Protein AF-A0A1D2MWL5-F1 (afdb_monomer)

Radius of gyration: 23.33 Å; Cα contacts (8 Å, |Δi|>4): 348; chains: 1; bounding box: 51×56×67 Å

Foldseek 3Di:
DLLLLLLVLLLVLLLDDDDDPVVLQVVLLVVLVVLVVCQAPPCSLVVLSVVLSNDHLVSLQSNQVNNCVVPVDGPLLSLVPGPQDDLSSLLSSLSSDDPLLNLLVLLCVQLDDPAGVLVSLLLSLLADALVSLVSNQVNNCVNPVDGSLCSNLVRDDDPQSVVSNLLSVEHQDADPDLVVVLVVVLVQLVVCVPLHHRDPNCLSHHDLLSLQVSQVSNCVPPVDGLLRSLVPSDDPPPDSNSVNSCLNSVCSNPVLVSLLVQCVVCVVVVVSSSSSVSSSNQSSDSVSSVSSVVVNVVVLVVPPPDPVSCVQAPPPDPRPSVVVSCPLPVDPDPDVVVVVVVVVVCVVDVVCPVCVPVVVVVVVVVVVVSVVVD

Structure (mmCIF, N/CA/C/O backbone):
data_AF-A0A1D2MWL5-F1
#
_entry.id   AF-A0A1D2MWL5-F1
#
loop_
_atom_site.group_PDB
_atom_site.id
_atom_site.type_symbol
_atom_site.label_atom_id
_atom_site.label_alt_id
_atom_site.label_comp_id
_atom_site.label_asym_id
_atom_site.label_entity_id
_atom_site.label_seq_id
_atom_site.pdbx_PDB_ins_code
_atom_site.Cartn_x
_atom_site.Cartn_y
_atom_site.Cartn_z
_atom_site.occupancy
_atom_site.B_iso_or_equiv
_atom_site.auth_seq_id
_atom_site.auth_comp_id
_atom_site.auth_asym_id
_atom_site.auth_atom_id
_atom_site.pdbx_PDB_model_num
ATOM 1 N N . MET A 1 1 ? -0.437 19.797 6.873 1.00 34.78 1 MET A N 1
ATOM 2 C CA . MET A 1 1 ? 0.550 19.814 7.979 1.00 34.78 1 MET A CA 1
ATOM 3 C C . MET A 1 1 ? 0.019 19.185 9.282 1.00 34.78 1 MET A C 1
ATOM 5 O O . MET A 1 1 ? 0.646 18.252 9.754 1.00 34.78 1 MET A O 1
ATOM 9 N N . LEU A 1 2 ? -1.143 19.581 9.835 1.00 34.69 2 LEU A N 1
ATOM 10 C CA . LEU A 1 2 ? -1.767 18.930 11.023 1.00 34.69 2 LEU A CA 1
ATOM 11 C C . LEU A 1 2 ? -2.012 17.413 10.865 1.00 34.69 2 LEU A C 1
ATOM 13 O O . LEU A 1 2 ? -1.743 16.622 11.767 1.00 34.69 2 LEU A O 1
ATOM 17 N N . VAL A 1 3 ? -2.479 17.011 9.684 1.00 43.78 3 VAL A N 1
ATOM 18 C CA . VAL A 1 3 ? -2.720 15.610 9.311 1.00 43.78 3 VAL A CA 1
ATOM 19 C C . VAL A 1 3 ? -1.406 14.814 9.276 1.00 43.78 3 VAL A C 1
ATOM 21 O O . VAL A 1 3 ? -1.315 13.747 9.867 1.00 43.78 3 VAL A O 1
ATOM 24 N N . VAL A 1 4 ? -0.348 15.402 8.713 1.00 41.22 4 VAL A N 1
ATOM 25 C CA . VAL A 1 4 ? 1.019 14.849 8.650 1.00 41.22 4 VAL A CA 1
ATOM 26 C C . VAL A 1 4 ? 1.624 14.627 10.042 1.00 41.22 4 VAL A C 1
ATOM 28 O O . VAL A 1 4 ? 2.241 13.597 10.293 1.00 41.22 4 VAL A O 1
ATOM 31 N N . ILE A 1 5 ? 1.411 15.559 10.976 1.00 45.16 5 ILE A N 1
ATOM 32 C CA . ILE A 1 5 ? 1.850 15.411 12.372 1.00 45.16 5 ILE A CA 1
ATOM 33 C C . ILE A 1 5 ? 1.067 14.285 13.060 1.00 45.16 5 ILE A C 1
ATOM 35 O O . ILE A 1 5 ? 1.669 13.464 13.738 1.00 45.16 5 ILE A O 1
ATOM 39 N N . SER A 1 6 ? -0.246 14.189 12.837 1.00 47.81 6 SER A N 1
ATOM 40 C CA . SER A 1 6 ? -1.090 13.113 13.389 1.00 47.81 6 SER A CA 1
ATOM 41 C C . SER A 1 6 ? -0.673 11.731 12.870 1.00 47.81 6 SER A C 1
ATOM 43 O O . SER A 1 6 ? -0.588 10.766 13.622 1.00 47.81 6 SER A O 1
ATOM 45 N N . PHE A 1 7 ? -0.324 11.663 11.590 1.00 49.78 7 PHE A N 1
ATOM 46 C CA . PHE A 1 7 ? 0.237 10.504 10.908 1.00 49.78 7 PHE A CA 1
ATOM 47 C C . PHE A 1 7 ? 1.596 10.068 11.480 1.00 49.78 7 PHE A C 1
ATOM 49 O O . PHE A 1 7 ? 1.795 8.893 11.785 1.00 49.78 7 PHE A O 1
ATOM 56 N N . LEU A 1 8 ? 2.509 11.017 11.701 1.00 49.44 8 LEU A N 1
ATOM 57 C CA . LEU A 1 8 ? 3.796 10.764 12.358 1.00 49.44 8 LEU A CA 1
ATOM 58 C C . LEU A 1 8 ? 3.622 10.335 13.822 1.00 49.44 8 LEU A C 1
ATOM 60 O O . LEU A 1 8 ? 4.337 9.454 14.289 1.00 49.44 8 LEU A O 1
ATOM 64 N N . LEU A 1 9 ? 2.647 10.905 14.536 1.00 49.72 9 LEU A N 1
ATOM 65 C CA . LEU A 1 9 ? 2.299 10.503 15.899 1.00 49.72 9 LEU A CA 1
ATOM 66 C C . LEU A 1 9 ? 1.797 9.052 15.946 1.00 49.72 9 LEU A C 1
ATOM 68 O O . LEU A 1 9 ? 2.246 8.305 16.805 1.00 49.72 9 LEU A O 1
ATOM 72 N N . ILE A 1 10 ? 0.958 8.623 14.997 1.00 52.91 10 ILE A N 1
ATOM 73 C CA . ILE A 1 10 ? 0.487 7.228 14.877 1.00 52.91 10 ILE A CA 1
ATOM 74 C C . ILE A 1 10 ? 1.641 6.262 14.601 1.00 52.91 10 ILE A C 1
ATOM 76 O O . ILE A 1 10 ? 1.711 5.196 15.216 1.00 52.91 10 ILE A O 1
ATOM 80 N N . LEU A 1 11 ? 2.572 6.638 13.716 1.00 50.62 11 LEU A N 1
ATOM 81 C CA . LEU A 1 11 ? 3.783 5.850 13.468 1.00 50.62 11 LEU A CA 1
ATOM 82 C C . LEU A 1 11 ? 4.611 5.670 14.747 1.00 50.62 11 LEU A C 1
ATOM 84 O O . LEU A 1 11 ? 5.230 4.633 14.950 1.00 50.62 11 LEU A O 1
ATOM 88 N N . LEU A 1 12 ? 4.611 6.663 15.631 1.00 48.47 12 LEU A N 1
ATOM 89 C CA . LEU A 1 12 ? 5.393 6.642 16.862 1.00 48.47 12 LEU A CA 1
ATOM 90 C C . LEU A 1 12 ? 4.644 5.981 18.034 1.00 48.47 12 LEU A C 1
ATOM 92 O O . LEU A 1 12 ? 5.296 5.401 18.899 1.00 48.47 12 LEU A O 1
ATOM 96 N N . THR A 1 13 ? 3.305 5.989 18.054 1.00 50.22 13 THR A N 1
ATOM 97 C CA . THR A 1 13 ? 2.504 5.309 19.090 1.00 50.22 13 THR A CA 1
ATOM 98 C C . THR A 1 13 ? 2.351 3.811 18.829 1.00 50.22 13 THR A C 1
ATOM 100 O O . THR A 1 13 ? 2.392 3.030 19.775 1.00 50.22 13 THR A O 1
ATOM 103 N N . CYS A 1 14 ? 2.293 3.378 17.560 1.00 48.50 14 CYS A N 1
ATOM 104 C CA . CYS A 1 14 ? 2.239 1.954 17.187 1.00 48.50 14 CYS A CA 1
ATOM 105 C C . CYS A 1 14 ? 3.506 1.162 17.576 1.00 48.50 14 CYS A C 1
ATOM 107 O O . CYS A 1 14 ? 3.530 -0.063 17.468 1.00 48.50 14 CYS A O 1
ATOM 109 N N . VAL A 1 15 ? 4.568 1.848 18.012 1.00 46.72 15 VAL A N 1
ATOM 110 C CA . VAL A 1 15 ? 5.840 1.263 18.470 1.00 46.72 15 VAL A CA 1
ATOM 111 C C . VAL A 1 15 ? 5.777 0.860 19.955 1.00 46.72 15 VAL A C 1
ATOM 113 O O . VAL A 1 15 ? 6.639 0.111 20.428 1.00 46.72 15 VAL A O 1
ATOM 116 N N . CYS A 1 16 ? 4.759 1.286 20.705 1.00 41.03 16 CYS A N 1
ATOM 117 C CA . CYS A 1 16 ? 4.697 1.094 22.152 1.00 41.03 16 CYS A CA 1
ATOM 118 C C . CYS A 1 16 ? 3.673 0.019 22.563 1.00 41.03 16 CYS A C 1
ATOM 120 O O . CYS A 1 16 ? 2.500 0.104 22.224 1.00 41.03 16 CYS A O 1
ATOM 122 N N . SER A 1 17 ? 4.178 -0.952 23.338 1.00 48.28 17 SER A N 1
ATOM 123 C CA . SER A 1 17 ? 3.549 -2.129 23.975 1.00 48.28 17 SER A CA 1
ATOM 124 C C . SER A 1 17 ? 3.099 -3.290 23.072 1.00 48.28 17 SER A C 1
ATOM 126 O O . SER A 1 17 ? 2.218 -3.159 22.235 1.00 48.28 17 SER A O 1
ATOM 128 N N . GLU A 1 18 ? 3.727 -4.452 23.284 1.00 51.12 18 GLU A N 1
ATOM 129 C CA . GLU A 1 18 ? 3.161 -5.767 22.967 1.00 51.12 18 GLU A CA 1
ATOM 130 C C . GLU A 1 18 ? 2.531 -6.290 24.261 1.00 51.12 18 GLU A C 1
ATOM 132 O O . GLU A 1 18 ? 3.233 -6.448 25.264 1.00 51.12 18 GLU A O 1
ATOM 137 N N . SER A 1 19 ? 1.221 -6.517 24.251 1.00 54.09 19 SER A N 1
ATOM 138 C CA . SER A 1 19 ? 0.498 -7.120 25.375 1.00 54.09 19 SER A CA 1
ATOM 139 C C . SER A 1 19 ? 0.691 -8.640 25.382 1.00 54.09 19 SER A C 1
ATOM 141 O O . SER A 1 19 ? 0.874 -9.262 24.331 1.00 54.09 19 SER A O 1
ATOM 143 N N . ALA A 1 20 ? 0.684 -9.261 26.565 1.00 53.38 20 ALA A N 1
ATOM 144 C CA . ALA A 1 20 ? 0.809 -10.712 26.676 1.00 53.38 20 ALA A CA 1
ATOM 145 C C . ALA A 1 20 ? -0.437 -11.413 26.082 1.00 53.38 20 ALA A C 1
ATOM 147 O O . ALA A 1 20 ? -1.545 -10.922 26.284 1.00 53.38 20 ALA A O 1
ATOM 148 N N . PRO A 1 21 ? -0.311 -12.581 25.414 1.00 55.78 21 PRO A N 1
ATOM 149 C CA . PRO A 1 21 ? -1.411 -13.210 24.668 1.00 55.78 21 PRO A CA 1
ATOM 150 C C . PRO A 1 21 ? -2.713 -13.428 25.450 1.00 55.78 21 PRO A C 1
ATOM 152 O O . PRO A 1 21 ? -3.786 -13.335 24.873 1.00 55.78 21 PRO A O 1
ATOM 155 N N . ASN A 1 22 ? -2.630 -13.694 26.756 1.00 53.47 22 ASN A N 1
ATOM 156 C CA . ASN A 1 22 ? -3.803 -13.981 27.588 1.00 53.47 22 ASN A CA 1
ATOM 157 C C . ASN A 1 22 ? -4.556 -12.715 28.042 1.00 53.47 22 ASN A C 1
ATOM 159 O O . ASN A 1 22 ? -5.686 -12.829 28.493 1.00 53.47 22 ASN A O 1
ATOM 163 N N . GLU A 1 23 ? -3.944 -11.531 27.944 1.00 60.69 23 GLU A N 1
ATOM 164 C CA . GLU A 1 23 ? -4.592 -10.239 28.227 1.00 60.69 23 GLU A CA 1
ATOM 165 C C . GLU A 1 23 ? -5.238 -9.639 26.965 1.00 60.69 23 GLU A C 1
ATOM 167 O O . GLU A 1 23 ? -6.017 -8.694 27.061 1.00 60.69 23 GLU A O 1
ATOM 172 N N . LEU A 1 24 ? -4.943 -10.190 25.777 1.00 66.81 24 LEU A N 1
ATOM 173 C CA . LEU A 1 24 ? -5.468 -9.684 24.507 1.00 66.81 24 LEU A CA 1
ATOM 174 C C . LEU A 1 24 ? -6.969 -9.947 24.325 1.00 66.81 24 LEU A C 1
ATOM 176 O O . LEU A 1 24 ? -7.648 -9.085 23.777 1.00 66.81 24 LEU A O 1
ATOM 180 N N . ASP A 1 25 ? -7.483 -11.101 24.756 1.00 70.81 25 ASP A N 1
ATOM 181 C CA . ASP A 1 25 ? -8.863 -11.508 24.444 1.00 70.81 25 ASP A CA 1
ATOM 182 C C . ASP A 1 25 ? -9.908 -10.705 25.248 1.00 70.81 25 ASP A C 1
ATOM 184 O O . ASP A 1 25 ? -10.904 -10.237 24.687 1.00 70.81 25 ASP A O 1
ATOM 188 N N . ASP A 1 26 ? -9.660 -10.468 26.541 1.00 77.06 26 ASP A N 1
ATOM 189 C CA . ASP A 1 26 ? -10.565 -9.684 27.397 1.00 77.06 26 ASP A CA 1
ATOM 190 C C . ASP A 1 26 ? -10.592 -8.204 26.974 1.00 77.06 26 ASP A C 1
ATOM 192 O O . ASP A 1 26 ? -11.666 -7.615 26.824 1.00 77.06 26 ASP A O 1
ATOM 196 N N . VAL A 1 27 ? -9.419 -7.617 26.699 1.00 84.12 27 VAL A N 1
ATOM 197 C CA . VAL A 1 27 ? -9.301 -6.223 26.231 1.00 84.12 27 VAL A CA 1
ATOM 198 C C . VAL A 1 27 ? -9.924 -6.057 24.845 1.00 84.12 27 VAL A C 1
ATOM 200 O O . VAL A 1 27 ? -10.644 -5.087 24.608 1.00 84.12 27 VAL A O 1
ATOM 203 N N . ALA A 1 28 ? -9.714 -7.016 23.936 1.00 91.19 28 ALA A N 1
ATOM 204 C CA . ALA A 1 28 ? -10.326 -6.981 22.610 1.00 91.19 28 ALA A CA 1
ATOM 205 C C . ALA A 1 28 ? -11.858 -7.021 22.679 1.00 91.19 28 ALA A C 1
ATOM 207 O O . ALA A 1 28 ? -12.516 -6.320 21.911 1.00 91.19 28 ALA A O 1
ATOM 208 N N . THR A 1 29 ? -12.423 -7.791 23.614 1.00 93.69 29 THR A N 1
ATOM 209 C CA . THR A 1 29 ? -13.876 -7.884 23.826 1.00 93.69 29 THR A CA 1
ATOM 210 C C . THR A 1 29 ? -14.458 -6.560 24.318 1.00 93.69 29 THR A C 1
ATOM 212 O O . THR A 1 29 ? -15.483 -6.098 23.803 1.00 93.69 29 THR A O 1
ATOM 215 N N . GLU A 1 30 ? -13.807 -5.926 25.296 1.00 93.81 30 GLU A N 1
ATOM 216 C CA . GLU A 1 30 ? -14.221 -4.622 25.819 1.00 93.81 30 GLU A CA 1
ATOM 217 C C . GLU A 1 30 ? -14.164 -3.546 24.728 1.00 93.81 30 GLU A C 1
ATOM 219 O O . GLU A 1 30 ? -15.150 -2.843 24.492 1.00 93.81 30 GLU A O 1
ATOM 224 N N . ASP A 1 31 ? -13.046 -3.464 24.010 1.00 95.19 31 ASP A N 1
ATOM 225 C CA . ASP A 1 31 ? -12.839 -2.487 22.946 1.00 95.19 31 ASP A CA 1
ATOM 226 C C . ASP A 1 31 ? -13.801 -2.699 21.765 1.00 95.19 31 ASP A C 1
ATOM 228 O O . ASP A 1 31 ? -14.347 -1.730 21.237 1.00 95.19 31 ASP A O 1
ATOM 232 N N . ALA A 1 32 ? -14.062 -3.949 21.363 1.00 97.00 32 ALA A N 1
ATOM 233 C CA . ALA A 1 32 ? -15.039 -4.269 20.321 1.00 97.00 32 ALA A CA 1
ATOM 234 C C . ALA A 1 32 ? -16.456 -3.838 20.730 1.00 97.00 32 ALA A C 1
ATOM 236 O O . ALA A 1 32 ? -17.171 -3.200 19.951 1.00 97.00 32 ALA A O 1
ATOM 237 N N . THR A 1 33 ? -16.834 -4.114 21.981 1.00 96.44 33 THR A N 1
ATOM 238 C CA . THR A 1 33 ? -18.119 -3.680 22.543 1.00 96.44 33 THR A CA 1
ATOM 239 C C . THR A 1 33 ? -18.208 -2.155 22.568 1.00 96.44 33 THR A C 1
ATOM 241 O O . THR A 1 33 ? -19.222 -1.588 22.160 1.00 96.44 33 THR A O 1
ATOM 244 N N . PHE A 1 34 ? -17.139 -1.474 22.991 1.00 95.88 34 PHE A N 1
ATOM 245 C CA . PHE A 1 34 ? -17.064 -0.018 22.971 1.00 95.88 34 PHE A CA 1
ATOM 246 C C . PHE A 1 34 ? -17.241 0.536 21.554 1.00 95.88 34 PHE A C 1
ATOM 248 O O . PHE A 1 34 ? -18.061 1.435 21.367 1.00 95.88 34 PHE A O 1
ATOM 255 N N . ILE A 1 35 ? -16.549 -0.016 20.550 1.00 96.38 35 ILE A N 1
ATOM 256 C CA . ILE A 1 35 ? -16.691 0.424 19.155 1.00 96.38 35 ILE A CA 1
ATOM 257 C C . ILE A 1 35 ? -18.150 0.327 18.706 1.00 96.38 35 ILE A C 1
ATOM 259 O O . ILE A 1 35 ? -18.678 1.291 18.154 1.00 96.38 35 ILE A O 1
ATOM 263 N N . ASN A 1 36 ? -18.830 -0.782 19.009 1.00 96.75 36 ASN A N 1
ATOM 264 C CA . ASN A 1 36 ? -20.240 -0.946 18.667 1.00 96.75 36 ASN A CA 1
ATOM 265 C C . ASN A 1 36 ? -21.132 0.148 19.284 1.00 96.75 36 ASN A C 1
ATOM 267 O O . ASN A 1 36 ? -22.069 0.616 18.643 1.00 96.75 36 ASN A O 1
ATOM 271 N N . THR A 1 37 ? -20.830 0.592 20.510 1.00 96.75 37 THR A N 1
ATOM 272 C CA . THR A 1 37 ? -21.608 1.646 21.192 1.00 96.75 37 THR A CA 1
ATOM 273 C C . THR A 1 37 ? -21.444 3.036 20.569 1.00 96.75 37 THR A C 1
ATOM 275 O O . THR A 1 37 ? -22.289 3.896 20.809 1.00 96.75 37 THR A O 1
ATOM 278 N N . ILE A 1 38 ? -20.386 3.273 19.781 1.00 94.94 38 ILE A N 1
ATOM 279 C CA . ILE A 1 38 ? -20.063 4.593 19.215 1.00 94.94 38 ILE A CA 1
ATOM 280 C C . ILE A 1 38 ? -20.304 4.705 17.702 1.00 94.94 38 ILE A C 1
ATOM 282 O O . ILE A 1 38 ? -20.026 5.762 17.143 1.00 94.94 38 ILE A O 1
ATOM 286 N N . LEU A 1 39 ? -20.806 3.662 17.024 1.00 94.25 39 LEU A N 1
ATOM 287 C CA . LEU A 1 39 ? -20.958 3.657 15.555 1.00 94.25 39 LEU A CA 1
ATOM 288 C C . LEU A 1 39 ? -21.870 4.769 15.015 1.00 94.25 39 LEU A C 1
ATOM 290 O O . LEU A 1 39 ? -21.634 5.290 13.927 1.00 94.25 39 LEU A O 1
ATOM 294 N N . GLU A 1 40 ? -22.889 5.147 15.784 1.00 92.31 40 GLU A N 1
ATOM 295 C CA . GLU A 1 40 ? -23.837 6.215 15.438 1.00 92.31 40 GLU A CA 1
ATOM 296 C C . GLU A 1 40 ? -23.512 7.546 16.144 1.00 92.31 40 GLU A C 1
ATOM 298 O O . GLU A 1 40 ? -24.259 8.520 16.039 1.00 92.31 40 GLU A O 1
ATOM 303 N N . ASP A 1 41 ? -22.401 7.607 16.883 1.00 90.31 41 ASP A N 1
ATOM 304 C CA . ASP A 1 41 ? -22.010 8.788 17.644 1.00 90.31 41 ASP A CA 1
ATOM 305 C C . ASP A 1 41 ? -21.482 9.899 16.724 1.00 90.31 41 ASP A C 1
ATOM 307 O O . ASP A 1 41 ? -20.677 9.662 15.821 1.00 90.31 41 ASP A O 1
ATOM 311 N N . HIS A 1 42 ? -21.879 11.146 16.984 1.00 84.00 42 HIS A N 1
ATOM 312 C CA . HIS A 1 42 ? -21.406 12.297 16.212 1.00 84.00 42 HIS A CA 1
ATOM 313 C C . HIS A 1 42 ? -19.887 12.531 16.354 1.00 84.00 42 HIS A C 1
ATOM 315 O O . HIS A 1 42 ? -19.259 13.039 15.427 1.00 84.00 42 HIS A O 1
ATOM 321 N N . ASP A 1 43 ? -19.294 12.105 17.476 1.00 81.69 43 ASP A N 1
ATOM 322 C CA . ASP A 1 43 ? -17.861 12.197 17.774 1.00 81.69 43 ASP A CA 1
ATOM 323 C C . ASP A 1 43 ? -17.107 10.891 17.472 1.00 81.69 43 ASP A C 1
ATOM 325 O O . ASP A 1 43 ? -15.969 10.715 17.929 1.00 81.69 43 ASP A O 1
ATOM 329 N N . ILE A 1 44 ? -17.708 9.956 16.719 1.00 85.00 44 ILE A N 1
ATOM 330 C CA . ILE A 1 44 ? -17.116 8.639 16.435 1.00 85.00 44 ILE A CA 1
ATOM 331 C C . ILE A 1 44 ? -15.658 8.755 15.995 1.00 85.00 44 ILE A C 1
ATOM 333 O O . ILE A 1 44 ? -14.799 8.077 16.556 1.00 85.00 44 ILE A O 1
ATOM 337 N N . GLN A 1 45 ? -15.358 9.672 15.067 1.00 82.69 45 GLN A N 1
ATOM 338 C CA . GLN A 1 45 ? -14.022 9.853 14.504 1.00 82.69 45 GLN A CA 1
ATOM 339 C C . GLN A 1 45 ? -12.967 10.136 15.576 1.00 82.69 45 GLN A C 1
ATOM 341 O O . GLN A 1 45 ? -11.863 9.603 15.505 1.00 82.69 45 GLN A O 1
ATOM 346 N N . PHE A 1 46 ? -13.299 10.940 16.586 1.00 74.19 46 PHE A N 1
ATOM 347 C CA . PHE A 1 46 ? -12.382 11.247 17.679 1.00 74.19 46 PHE A CA 1
ATOM 348 C C . PHE A 1 46 ? -12.215 10.056 18.626 1.00 74.19 46 PHE A C 1
ATOM 350 O O . PHE A 1 46 ? -11.091 9.667 18.954 1.00 74.19 46 PHE A O 1
ATOM 357 N N . LYS A 1 47 ? -13.334 9.454 19.046 1.00 79.31 47 LYS A N 1
ATOM 358 C CA . LYS A 1 47 ? -13.346 8.349 20.014 1.00 79.31 47 LYS A CA 1
ATOM 359 C C . LYS A 1 47 ? -12.598 7.130 19.483 1.00 79.31 47 LYS A C 1
ATOM 361 O O . LYS A 1 47 ? -11.767 6.563 20.194 1.00 79.31 47 LYS A O 1
ATOM 366 N N . ILE A 1 48 ? -12.840 6.775 18.224 1.00 81.88 48 ILE A N 1
ATOM 367 C CA . ILE A 1 48 ? -12.197 5.629 17.590 1.00 81.88 48 ILE A CA 1
ATOM 368 C C . ILE A 1 48 ? -10.731 5.907 17.242 1.00 81.88 48 ILE A C 1
ATOM 370 O O . ILE A 1 48 ? -9.902 5.016 17.396 1.00 81.88 48 ILE A O 1
ATOM 374 N N . ALA A 1 49 ? -10.374 7.138 16.847 1.00 76.81 49 ALA A N 1
ATOM 375 C CA . ALA A 1 49 ? -8.976 7.503 16.623 1.00 76.81 49 ALA A CA 1
ATOM 376 C C . ALA A 1 49 ? -8.158 7.338 17.904 1.00 76.81 49 ALA A C 1
ATOM 378 O O . ALA A 1 49 ? -7.082 6.747 17.864 1.00 76.81 49 ALA A O 1
ATOM 379 N N . ARG A 1 50 ? -8.686 7.805 19.045 1.00 73.50 50 ARG A N 1
ATOM 380 C CA . ARG A 1 50 ? -8.028 7.656 20.349 1.00 73.50 50 ARG A CA 1
ATOM 381 C C . ARG A 1 50 ? -7.774 6.190 20.693 1.00 73.50 50 ARG A C 1
ATOM 383 O O . ARG A 1 50 ? -6.689 5.867 21.158 1.00 73.50 50 ARG A O 1
ATOM 390 N N . LEU A 1 51 ? -8.753 5.320 20.443 1.00 79.00 51 LEU A N 1
ATOM 391 C CA . LEU A 1 51 ? -8.592 3.883 20.648 1.00 79.00 51 LEU A CA 1
ATOM 392 C C . LEU A 1 51 ? -7.539 3.297 19.695 1.00 79.00 51 LEU A C 1
ATOM 394 O O . LEU A 1 51 ? -6.628 2.598 20.131 1.00 79.00 51 LEU A O 1
ATOM 398 N N . ALA A 1 52 ? -7.621 3.621 18.402 1.00 79.75 52 ALA A N 1
ATOM 399 C CA . ALA A 1 52 ? -6.703 3.111 17.387 1.00 79.75 52 ALA A CA 1
ATOM 400 C C . ALA A 1 52 ? -5.240 3.478 17.681 1.00 79.75 52 ALA A C 1
ATOM 402 O O . ALA A 1 52 ? -4.341 2.664 17.471 1.00 79.75 52 ALA A O 1
ATOM 403 N N . THR A 1 53 ? -4.990 4.695 18.177 1.00 72.00 53 THR A N 1
ATOM 404 C CA . THR A 1 53 ? -3.633 5.164 18.489 1.00 72.00 53 THR A CA 1
ATOM 405 C C . THR A 1 53 ? -3.091 4.636 19.815 1.00 72.00 53 THR A C 1
ATOM 407 O O . THR A 1 53 ? -1.876 4.691 20.008 1.00 72.00 53 THR A O 1
ATOM 410 N N . SER A 1 54 ? -3.951 4.105 20.693 1.00 74.00 54 SER A N 1
ATOM 411 C CA . SER A 1 54 ? -3.584 3.496 21.980 1.00 74.00 54 SER A CA 1
ATOM 412 C C . SER A 1 54 ? -3.480 1.969 21.948 1.00 74.00 54 SER A C 1
ATOM 414 O O . SER A 1 54 ? -3.371 1.343 23.001 1.00 74.00 54 SER A O 1
ATOM 416 N N . ARG A 1 55 ? -3.585 1.360 20.764 1.00 77.56 55 ARG A N 1
ATOM 417 C CA . ARG A 1 55 ? -3.512 -0.090 20.563 1.00 77.56 55 ARG A CA 1
ATOM 418 C C . ARG A 1 55 ? -2.448 -0.417 19.532 1.00 77.56 55 ARG A C 1
ATOM 420 O O . ARG A 1 55 ? -2.321 0.280 18.526 1.00 77.56 55 ARG A O 1
ATOM 427 N N . SER A 1 56 ? -1.704 -1.487 19.762 1.00 76.06 56 SER A N 1
ATOM 428 C CA . SER A 1 56 ? -0.794 -2.092 18.792 1.00 76.06 56 SER A CA 1
ATOM 429 C C . SER A 1 56 ? -1.561 -2.664 17.597 1.00 76.06 56 SER A C 1
ATOM 431 O O . SER A 1 56 ? -2.767 -2.900 17.658 1.00 76.06 56 SER A O 1
ATOM 433 N N . TYR A 1 57 ? -0.859 -2.941 16.496 1.00 80.69 57 TYR A N 1
ATOM 434 C CA . TYR A 1 57 ? -1.474 -3.610 15.346 1.00 80.69 57 TYR A CA 1
ATOM 435 C C . TYR A 1 57 ? -2.115 -4.951 15.735 1.00 80.69 57 TYR A C 1
ATOM 437 O O . TYR A 1 57 ? -3.263 -5.201 15.385 1.00 80.69 57 TYR A O 1
ATOM 445 N N . SER A 1 58 ? -1.416 -5.790 16.506 1.00 83.62 58 SER A N 1
ATOM 446 C CA . SER A 1 58 ? -1.937 -7.087 16.956 1.00 83.62 58 SER A CA 1
ATOM 447 C C . SER A 1 58 ? -3.225 -6.960 17.765 1.00 83.62 58 SER A C 1
ATOM 449 O O . SER A 1 58 ? -4.147 -7.742 17.549 1.00 83.62 58 SER A O 1
ATOM 451 N N . GLU A 1 59 ? -3.311 -5.958 18.642 1.00 86.94 59 GLU A N 1
ATOM 452 C CA . GLU A 1 59 ? -4.523 -5.681 19.417 1.00 86.94 59 GLU A CA 1
ATOM 453 C C . GLU A 1 59 ? -5.648 -5.173 18.517 1.00 86.94 59 GLU A C 1
ATOM 455 O O . GLU A 1 59 ? -6.755 -5.685 18.603 1.00 86.94 59 GLU A O 1
ATOM 460 N N . ARG A 1 60 ? -5.383 -4.250 17.581 1.00 90.50 60 ARG A N 1
ATOM 461 C CA . ARG A 1 60 ? -6.408 -3.769 16.632 1.00 90.50 60 ARG A CA 1
ATOM 462 C C . ARG A 1 60 ? -6.989 -4.887 15.769 1.00 90.50 60 ARG A C 1
ATOM 464 O O . ARG A 1 60 ? -8.195 -4.914 15.528 1.00 90.50 60 ARG A O 1
ATOM 471 N N . ILE A 1 61 ? -6.161 -5.839 15.343 1.00 91.88 61 I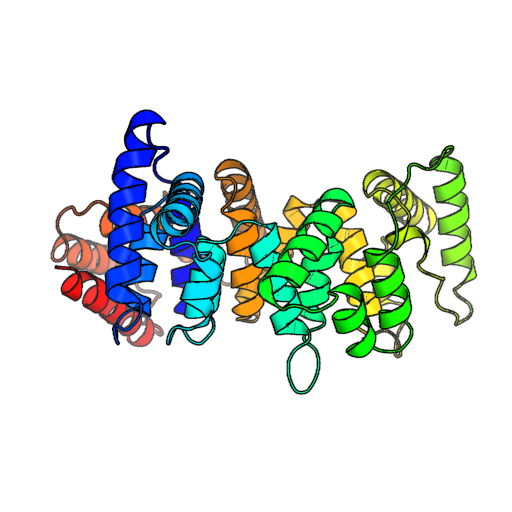LE A N 1
ATOM 472 C CA . ILE A 1 61 ? -6.640 -7.011 14.605 1.00 91.88 61 ILE A CA 1
ATOM 473 C C . ILE A 1 61 ? -7.414 -7.973 15.522 1.00 91.88 61 ILE A C 1
ATOM 475 O O . ILE A 1 61 ? -8.391 -8.571 15.075 1.00 91.88 61 ILE A O 1
ATOM 479 N N . ALA A 1 62 ? -7.027 -8.122 16.793 1.00 92.81 62 ALA A N 1
ATOM 480 C CA . ALA A 1 62 ? -7.803 -8.901 17.762 1.00 92.81 62 ALA A CA 1
ATOM 481 C C . ALA A 1 62 ? -9.183 -8.271 18.021 1.00 92.81 62 ALA A C 1
ATOM 483 O O . ALA A 1 62 ? -10.185 -8.974 17.947 1.00 92.81 62 ALA A O 1
ATOM 484 N N . ILE A 1 63 ? -9.244 -6.947 18.198 1.00 95.06 63 ILE A N 1
ATOM 485 C CA . ILE A 1 63 ? -10.489 -6.173 18.321 1.00 95.06 63 ILE A CA 1
ATOM 486 C C . ILE A 1 63 ? -11.388 -6.405 17.104 1.00 95.06 63 ILE A C 1
ATOM 488 O O . ILE A 1 63 ? -12.576 -6.664 17.256 1.00 95.06 63 ILE A O 1
ATOM 492 N N . SER A 1 64 ? -10.824 -6.357 15.895 1.00 95.81 64 SER A N 1
ATOM 493 C CA . SER A 1 64 ? -11.586 -6.551 14.653 1.00 95.81 64 SER A CA 1
ATOM 494 C C . SE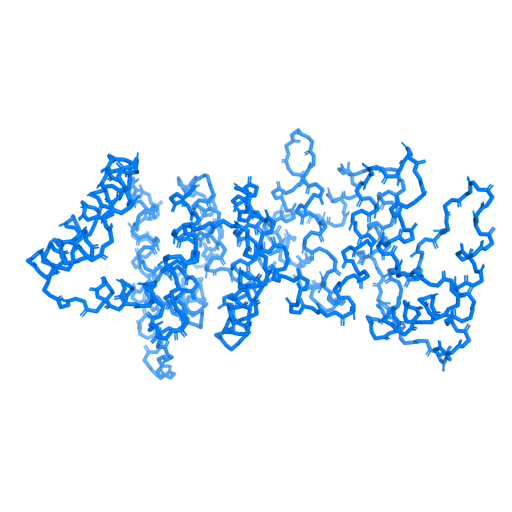R A 1 64 ? -12.189 -7.955 14.553 1.00 95.81 64 SER A C 1
ATOM 496 O O . SER A 1 64 ? -13.360 -8.095 14.205 1.00 95.81 64 SER A O 1
ATOM 498 N N . ARG A 1 65 ? -11.416 -8.989 14.921 1.00 95.12 65 ARG A N 1
ATOM 499 C CA . ARG A 1 65 ? -11.894 -10.381 14.984 1.00 95.12 65 ARG A CA 1
ATOM 500 C C . ARG A 1 65 ? -12.988 -10.568 16.032 1.00 95.12 65 ARG A C 1
ATOM 502 O O . ARG A 1 65 ? -13.975 -11.253 15.779 1.00 95.12 65 ARG A O 1
ATOM 509 N N . GLU A 1 66 ? -12.814 -9.970 17.203 1.00 96.06 66 GLU A N 1
ATOM 510 C CA . GLU A 1 66 ? -13.768 -10.102 18.300 1.00 96.06 66 GLU A CA 1
ATOM 511 C C . GLU A 1 66 ? -15.070 -9.345 18.019 1.00 96.06 66 GLU A C 1
ATOM 513 O O . GLU A 1 66 ? -16.157 -9.856 18.280 1.00 96.06 66 GLU A O 1
ATOM 518 N N . TYR A 1 67 ? -14.979 -8.180 17.377 1.00 97.38 67 TYR A N 1
ATOM 519 C CA . TYR A 1 67 ? -16.136 -7.455 16.865 1.00 97.38 67 TYR A CA 1
ATOM 520 C C . TYR A 1 67 ? -16.953 -8.319 15.894 1.00 97.38 67 TYR A C 1
ATOM 522 O O . TYR A 1 67 ? -18.168 -8.449 16.056 1.00 97.38 67 TYR A O 1
ATOM 530 N N . GLU A 1 68 ? -16.293 -8.976 14.934 1.00 96.19 68 GLU A N 1
ATOM 531 C CA . GLU A 1 68 ? -16.962 -9.883 13.996 1.00 96.19 68 GLU A CA 1
ATOM 532 C C . GLU A 1 68 ? -17.636 -11.058 14.716 1.00 96.19 68 GLU A C 1
ATOM 534 O O . GLU A 1 68 ? -18.792 -11.379 14.431 1.00 96.19 68 GLU A O 1
ATOM 539 N N . ARG A 1 69 ? -16.969 -11.644 15.717 1.00 96.31 69 ARG A N 1
ATOM 540 C CA . ARG A 1 69 ? -17.526 -12.724 16.543 1.00 96.31 69 ARG A CA 1
ATOM 541 C C . ARG A 1 69 ? -18.784 -12.295 17.309 1.00 96.31 69 ARG A C 1
ATOM 543 O O . ARG A 1 69 ? -19.719 -13.086 17.440 1.00 96.31 69 ARG A O 1
ATOM 550 N N . LEU A 1 70 ? -18.798 -11.078 17.851 1.00 96.62 70 LEU A N 1
ATOM 551 C CA . LEU A 1 70 ? -19.899 -10.550 18.662 1.00 96.62 70 LEU A CA 1
ATOM 552 C C . LEU A 1 70 ? -21.093 -10.093 17.817 1.00 96.62 70 LEU A C 1
ATOM 554 O O . LEU A 1 70 ? -22.240 -10.264 18.235 1.00 96.62 70 LEU A O 1
ATOM 558 N N . HIS A 1 71 ? -20.833 -9.519 16.642 1.00 95.50 71 HIS A N 1
ATOM 559 C CA . HIS A 1 71 ? -21.845 -8.815 15.852 1.00 95.50 71 HIS A CA 1
ATOM 560 C C . HIS A 1 71 ? -22.203 -9.501 14.527 1.00 95.50 71 HIS A C 1
ATOM 562 O O . HIS A 1 71 ? -23.161 -9.085 13.880 1.00 95.50 71 HIS A O 1
ATOM 568 N N . ASN A 1 72 ? -21.507 -10.580 14.149 1.00 94.94 72 ASN A N 1
ATOM 569 C CA . ASN A 1 72 ? -21.675 -11.298 12.875 1.00 94.94 72 ASN A CA 1
ATOM 570 C C . ASN A 1 72 ? -21.563 -10.384 11.639 1.00 94.94 72 ASN A C 1
ATOM 572 O O . ASN A 1 72 ? -22.228 -10.607 10.629 1.00 94.94 72 ASN A O 1
ATOM 576 N N . THR A 1 73 ? -20.746 -9.338 11.736 1.00 94.81 73 THR A N 1
ATOM 577 C CA . THR A 1 73 ? -20.418 -8.408 10.651 1.00 94.81 73 THR A CA 1
ATOM 578 C C . THR A 1 73 ? -18.976 -7.962 10.833 1.00 94.81 73 THR A C 1
ATOM 580 O O . THR A 1 73 ? -18.537 -7.757 11.967 1.00 94.81 73 THR A O 1
ATOM 583 N N . SER A 1 74 ? -18.228 -7.798 9.741 1.00 95.62 74 SER A N 1
ATOM 584 C CA . SER A 1 74 ? -16.848 -7.318 9.837 1.00 95.62 74 SER A CA 1
ATOM 585 C C . SER A 1 74 ? -16.822 -5.918 10.454 1.00 95.62 74 SER A C 1
ATOM 587 O O . SER A 1 74 ? -17.678 -5.079 10.152 1.00 95.62 74 SER A O 1
ATOM 589 N N . LEU A 1 75 ? -15.809 -5.634 11.281 1.00 97.06 75 LEU A N 1
ATOM 590 C CA . LEU A 1 75 ? -15.597 -4.281 11.793 1.00 97.06 75 LEU A CA 1
ATOM 591 C C . LEU A 1 75 ? -15.403 -3.280 10.645 1.00 97.06 75 LEU A C 1
ATOM 593 O O . LEU A 1 75 ? -15.911 -2.167 10.710 1.00 97.06 75 LEU A O 1
ATOM 597 N N . ILE A 1 76 ? -14.717 -3.671 9.570 1.00 96.25 76 ILE A N 1
ATOM 598 C CA . ILE A 1 76 ? -14.493 -2.787 8.422 1.00 96.25 76 ILE A CA 1
ATOM 599 C C . ILE A 1 76 ? -15.807 -2.450 7.721 1.00 96.25 76 ILE A C 1
ATOM 601 O O . ILE A 1 76 ? -16.054 -1.279 7.440 1.00 96.25 76 ILE A O 1
ATOM 605 N N . GLU A 1 77 ? -16.682 -3.434 7.513 1.00 95.19 77 GLU A N 1
ATOM 606 C CA . GLU A 1 77 ? -18.020 -3.206 6.950 1.00 95.19 77 GLU A CA 1
ATOM 607 C C . GLU A 1 77 ? -18.834 -2.250 7.829 1.00 95.19 77 GLU A C 1
ATOM 609 O O . GLU A 1 77 ? -19.409 -1.291 7.317 1.00 95.19 77 GLU A O 1
ATOM 614 N N . ALA A 1 78 ? -18.810 -2.438 9.153 1.00 96.50 78 ALA A N 1
ATOM 615 C CA . ALA A 1 78 ? -19.475 -1.534 10.086 1.00 96.50 78 ALA A CA 1
ATOM 616 C C . ALA A 1 78 ? -18.912 -0.104 9.999 1.00 96.50 78 ALA A C 1
ATOM 618 O O . ALA A 1 78 ? -19.678 0.850 9.885 1.00 96.50 78 ALA A O 1
ATOM 619 N N . LEU A 1 79 ? -17.583 0.061 9.981 1.00 95.69 79 LEU A N 1
ATOM 620 C CA . LEU A 1 79 ? -16.927 1.371 9.891 1.00 95.69 79 LEU A CA 1
ATOM 621 C C . LEU A 1 79 ? -17.156 2.077 8.549 1.00 95.69 79 LEU A C 1
ATOM 623 O O . LEU A 1 79 ? -17.164 3.311 8.515 1.00 95.69 79 LEU A O 1
ATOM 627 N N . LEU A 1 80 ? -17.348 1.339 7.454 1.00 91.81 80 LEU A N 1
ATOM 628 C CA . LEU A 1 80 ? -17.682 1.903 6.141 1.00 91.81 80 LEU A CA 1
ATOM 629 C C . LEU A 1 80 ? -19.083 2.537 6.103 1.00 91.81 80 LEU A C 1
ATOM 631 O O . LEU A 1 80 ? -19.328 3.394 5.257 1.00 91.81 80 LEU A O 1
ATOM 635 N N . LEU A 1 81 ? -19.976 2.169 7.028 1.00 92.31 81 LEU A N 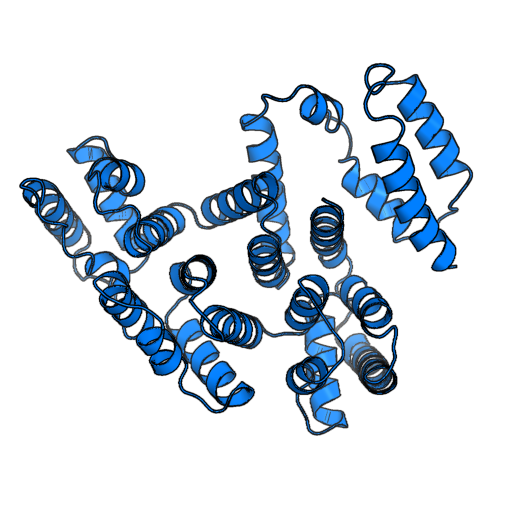1
ATOM 636 C CA . LEU A 1 81 ? -21.339 2.711 7.135 1.00 92.31 81 LEU A CA 1
ATOM 637 C C . LEU A 1 81 ? -21.451 3.936 8.059 1.00 92.31 81 LEU A C 1
ATOM 639 O O . LEU A 1 81 ? -22.534 4.500 8.214 1.00 92.31 81 LEU A O 1
ATOM 643 N N . THR A 1 82 ? -20.353 4.346 8.691 1.00 92.88 82 THR A N 1
ATOM 644 C CA . THR A 1 82 ? -20.338 5.439 9.676 1.00 92.88 82 THR A CA 1
ATOM 645 C C . THR A 1 82 ? -20.124 6.816 9.038 1.00 92.88 82 THR A C 1
ATOM 647 O O . THR A 1 82 ? -19.857 6.950 7.846 1.00 92.88 82 THR A O 1
ATOM 650 N N . SER A 1 83 ? -20.174 7.870 9.860 1.00 85.62 83 SER A N 1
ATOM 651 C CA . SER A 1 83 ? -19.853 9.252 9.470 1.00 85.62 83 SER A CA 1
ATOM 652 C C . SER A 1 83 ? -18.344 9.551 9.375 1.00 85.62 83 SER A C 1
ATOM 654 O O . SER A 1 83 ? -17.956 10.715 9.218 1.00 85.62 83 SER A O 1
ATOM 656 N N . LEU A 1 84 ? -17.478 8.529 9.457 1.00 85.06 84 LEU A N 1
ATOM 657 C CA . LEU A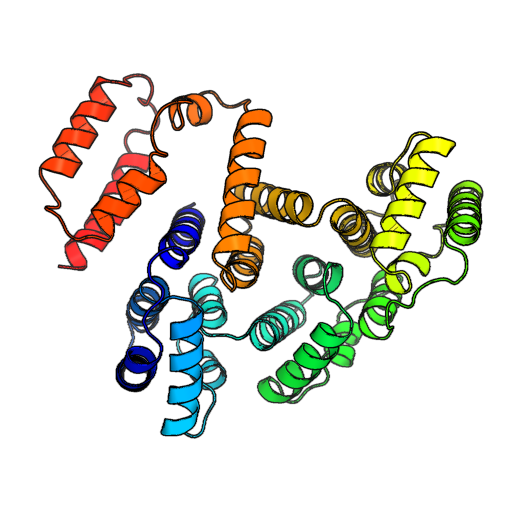 1 84 ? -16.035 8.679 9.257 1.00 85.06 84 LEU A CA 1
ATOM 658 C C . LEU A 1 84 ? -15.757 9.282 7.878 1.00 85.06 84 LEU A C 1
ATOM 660 O O . LEU A 1 84 ? -16.107 8.713 6.847 1.00 85.06 84 LEU A O 1
ATOM 664 N N . SER A 1 85 ? -15.108 10.445 7.855 1.00 78.44 85 SER A N 1
ATOM 665 C CA . SER A 1 85 ? -14.960 11.227 6.630 1.00 78.44 85 SER A CA 1
ATOM 666 C C . SER A 1 85 ? -13.533 11.719 6.415 1.00 78.44 85 SER A C 1
ATOM 668 O O . SER A 1 85 ? -12.699 11.781 7.324 1.00 78.44 85 SER A O 1
ATOM 670 N N . GLY A 1 86 ? -13.242 12.052 5.156 1.00 82.50 86 GLY A N 1
ATOM 671 C CA . GLY A 1 86 ? -11.929 12.531 4.738 1.00 82.50 86 GLY A CA 1
ATOM 672 C C . GLY A 1 86 ? -10.800 11.528 4.994 1.00 82.50 86 GLY A C 1
ATOM 673 O O . GLY A 1 86 ? -11.014 10.330 5.171 1.00 82.50 86 GLY A O 1
ATOM 674 N N . GLU A 1 87 ? -9.568 12.031 5.003 1.00 76.94 87 GLU A N 1
ATOM 675 C CA . GLU A 1 87 ? -8.366 11.196 5.142 1.00 76.94 87 GLU A CA 1
ATOM 676 C C . GLU A 1 87 ? -8.221 10.585 6.540 1.00 76.94 87 GLU A C 1
ATOM 678 O O . GLU A 1 87 ? -7.738 9.465 6.680 1.00 76.94 87 GLU A O 1
ATOM 683 N N . THR A 1 88 ? -8.707 11.268 7.580 1.00 76.31 88 THR A N 1
ATOM 684 C CA . THR A 1 88 ? -8.705 10.725 8.945 1.00 76.31 88 THR A CA 1
ATOM 685 C C . THR A 1 88 ? -9.604 9.495 9.057 1.00 76.31 88 THR A C 1
ATOM 687 O O . THR A 1 88 ? -9.185 8.494 9.633 1.00 76.31 88 THR A O 1
ATOM 690 N N . GLY A 1 89 ? -10.811 9.533 8.479 1.00 82.81 89 GLY A N 1
ATOM 691 C CA . GLY A 1 89 ? -11.703 8.372 8.442 1.00 82.81 89 GLY A CA 1
ATOM 692 C C . GLY A 1 89 ? -11.080 7.182 7.707 1.00 82.81 89 GLY A C 1
ATOM 693 O O . GLY A 1 89 ? -11.086 6.064 8.221 1.00 82.81 89 GLY A O 1
ATOM 694 N N . LYS A 1 90 ? -10.452 7.435 6.552 1.00 87.00 90 LYS A N 1
ATOM 695 C CA . LYS A 1 90 ? -9.749 6.406 5.764 1.00 87.00 90 LYS A CA 1
ATOM 696 C C . LYS A 1 90 ? -8.580 5.779 6.521 1.00 87.00 90 LYS A C 1
ATOM 698 O O . LYS A 1 90 ? -8.401 4.563 6.460 1.00 87.00 90 LYS A O 1
ATOM 703 N N . LEU A 1 91 ? -7.811 6.592 7.246 1.00 82.62 91 LEU A N 1
ATOM 704 C CA . LEU A 1 91 ? -6.739 6.122 8.118 1.00 82.62 91 LEU A CA 1
ATOM 705 C C . LEU A 1 91 ? -7.277 5.226 9.231 1.00 82.62 91 LEU A C 1
ATOM 707 O O . LEU A 1 91 ? -6.743 4.144 9.435 1.00 82.62 91 LEU A O 1
ATOM 711 N N . ILE A 1 92 ? -8.327 5.654 9.937 1.00 84.69 92 ILE A N 1
ATOM 712 C CA . ILE A 1 92 ? -8.950 4.863 11.007 1.00 84.69 92 ILE A CA 1
ATOM 713 C C . ILE A 1 92 ? -9.385 3.500 10.470 1.00 84.69 92 ILE A C 1
ATOM 715 O O . ILE A 1 92 ? -9.019 2.482 11.051 1.00 84.69 92 ILE A O 1
ATOM 719 N N . GLN A 1 93 ? -10.103 3.478 9.343 1.00 92.69 93 GLN A N 1
ATOM 720 C CA . GLN A 1 93 ? -10.508 2.236 8.681 1.00 92.69 93 GLN A CA 1
ATOM 721 C C . GLN A 1 93 ? -9.282 1.358 8.390 1.00 92.69 93 GLN A C 1
ATOM 723 O O . GLN A 1 93 ? -9.264 0.184 8.752 1.00 92.69 93 GLN A O 1
ATOM 728 N N . GLY A 1 94 ?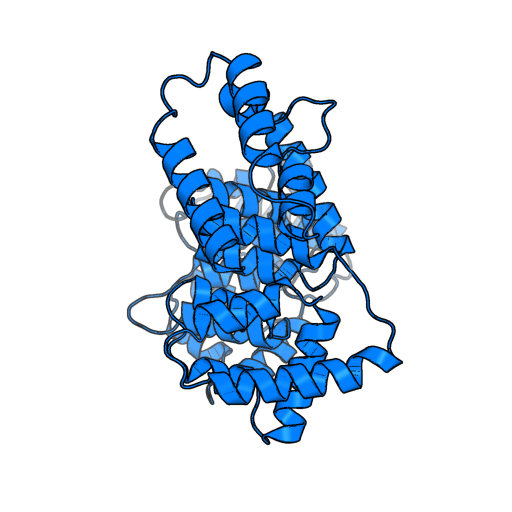 -8.211 1.939 7.840 1.00 91.25 94 GLY A N 1
ATOM 729 C CA . GLY A 1 94 ? -6.961 1.224 7.585 1.00 91.25 94 GLY A CA 1
ATOM 730 C C . GLY A 1 94 ? -6.265 0.684 8.839 1.00 91.25 94 GLY A C 1
ATOM 731 O O . GLY A 1 94 ? -5.729 -0.416 8.801 1.00 91.25 94 GLY A O 1
ATOM 732 N N . LEU A 1 95 ? -6.299 1.395 9.970 1.00 87.44 95 LEU A N 1
ATOM 733 C CA . LEU A 1 95 ? -5.644 0.954 11.210 1.00 87.44 95 LEU A CA 1
ATOM 734 C C . LEU A 1 95 ? -6.277 -0.304 11.818 1.00 87.44 95 LEU A C 1
ATOM 736 O O . LEU A 1 95 ? -5.562 -1.065 12.474 1.00 87.44 95 LEU A O 1
ATOM 740 N N . PHE A 1 96 ? -7.577 -0.519 11.612 1.00 92.75 96 PHE A N 1
ATOM 741 C CA . PHE A 1 96 ? -8.284 -1.737 12.028 1.00 92.75 96 PHE A CA 1
ATOM 742 C C . PHE A 1 96 ? -8.308 -2.826 10.946 1.00 92.75 96 PHE A C 1
ATOM 744 O O . PHE A 1 96 ? -8.761 -3.932 11.205 1.00 92.75 96 PHE A O 1
ATOM 751 N N . SER A 1 97 ? -7.807 -2.543 9.744 1.00 93.00 97 SER A N 1
ATOM 752 C CA . SER A 1 97 ? -7.820 -3.498 8.636 1.00 93.00 97 SER A CA 1
ATOM 753 C C . SER A 1 97 ? -6.616 -4.430 8.670 1.00 93.00 97 SER A C 1
ATOM 755 O O . SER A 1 97 ? -5.501 -4.030 9.019 1.00 93.00 97 SER A O 1
ATOM 757 N N . THR A 1 98 ? -6.804 -5.656 8.189 1.00 92.81 98 THR A N 1
ATOM 758 C CA . THR A 1 98 ? -5.684 -6.446 7.669 1.00 92.81 98 THR A CA 1
ATOM 759 C C . THR A 1 98 ? -5.059 -5.758 6.446 1.00 92.81 98 THR A C 1
ATOM 761 O O . THR A 1 98 ? -5.672 -4.900 5.807 1.00 92.81 98 THR A O 1
ATOM 764 N N . SER A 1 99 ? -3.831 -6.144 6.073 1.00 91.25 99 SER A N 1
ATOM 765 C CA . SER A 1 99 ? -3.176 -5.598 4.872 1.00 91.25 99 SER A CA 1
ATOM 766 C C . SER A 1 99 ? -4.020 -5.800 3.602 1.00 91.25 99 SER A C 1
ATOM 768 O O . SER A 1 99 ? -4.091 -4.894 2.775 1.00 91.25 99 SER A O 1
ATOM 770 N N . ALA A 1 100 ? -4.669 -6.961 3.454 1.00 94.44 100 ALA A N 1
ATOM 771 C CA . ALA A 1 100 ? -5.480 -7.285 2.281 1.00 94.44 100 ALA A CA 1
ATOM 772 C C . ALA A 1 100 ? -6.766 -6.444 2.215 1.00 94.44 100 ALA A C 1
ATOM 774 O O . ALA A 1 100 ? -7.047 -5.850 1.175 1.00 94.44 100 ALA A O 1
ATOM 775 N N . GLU A 1 101 ? -7.489 -6.304 3.332 1.00 96.12 101 GLU A N 1
ATOM 776 C CA . GLU A 1 101 ? -8.660 -5.416 3.428 1.00 96.12 101 GLU A CA 1
ATOM 777 C C . GLU A 1 101 ? -8.284 -3.959 3.142 1.00 96.12 101 GLU A C 1
ATOM 779 O O . GLU A 1 101 ? -8.979 -3.266 2.398 1.00 96.12 101 GLU A O 1
ATOM 784 N N . PHE A 1 102 ? -7.155 -3.494 3.690 1.00 95.00 102 PHE A N 1
ATOM 785 C CA . PHE A 1 102 ? -6.690 -2.132 3.462 1.00 95.00 102 PHE A CA 1
ATOM 786 C C . PHE A 1 102 ? -6.414 -1.863 1.982 1.00 95.00 102 PHE A C 1
ATOM 788 O O . PHE A 1 102 ? -6.899 -0.870 1.438 1.00 95.00 102 PHE A O 1
ATOM 795 N N . TYR A 1 103 ? -5.677 -2.752 1.313 1.00 96.06 103 TYR A N 1
ATOM 796 C CA . TYR A 1 103 ? -5.402 -2.599 -0.113 1.00 96.06 103 TYR A CA 1
ATOM 797 C C . TYR A 1 103 ? -6.659 -2.741 -0.972 1.00 96.06 103 TYR A C 1
ATOM 799 O O . TYR A 1 103 ? -6.800 -1.990 -1.933 1.00 96.06 103 TYR A O 1
ATOM 807 N N . ALA A 1 104 ? -7.605 -3.609 -0.607 1.00 97.19 104 ALA A N 1
ATOM 808 C CA . ALA A 1 104 ? -8.891 -3.694 -1.293 1.00 97.19 104 ALA A CA 1
ATOM 809 C C . ALA A 1 104 ? -9.658 -2.362 -1.217 1.00 97.19 104 ALA A C 1
ATOM 811 O O . ALA A 1 104 ? -10.146 -1.872 -2.238 1.00 97.19 104 ALA A O 1
ATOM 812 N N . MET A 1 105 ? -9.712 -1.730 -0.037 1.00 96.88 105 MET A N 1
ATOM 813 C CA . MET A 1 105 ? -10.315 -0.403 0.124 1.00 96.88 105 MET A CA 1
ATOM 814 C C . MET A 1 105 ? -9.574 0.682 -0.661 1.00 96.88 105 MET A C 1
ATOM 816 O O . MET A 1 105 ? -10.223 1.541 -1.252 1.00 96.88 105 MET A O 1
ATOM 820 N N . GLU A 1 106 ? -8.239 0.673 -0.678 1.00 96.56 106 GLU A N 1
ATOM 821 C CA . GLU A 1 106 ? -7.461 1.658 -1.441 1.00 96.56 106 GLU A CA 1
ATOM 822 C C . GLU A 1 106 ? -7.668 1.517 -2.948 1.00 96.56 106 GLU A C 1
ATOM 824 O O . GLU A 1 106 ? -7.859 2.528 -3.619 1.00 96.56 106 GLU A O 1
ATOM 829 N N . ILE A 1 107 ? -7.710 0.287 -3.469 1.00 97.12 107 ILE A N 1
ATOM 830 C CA . ILE A 1 107 ? -8.031 0.0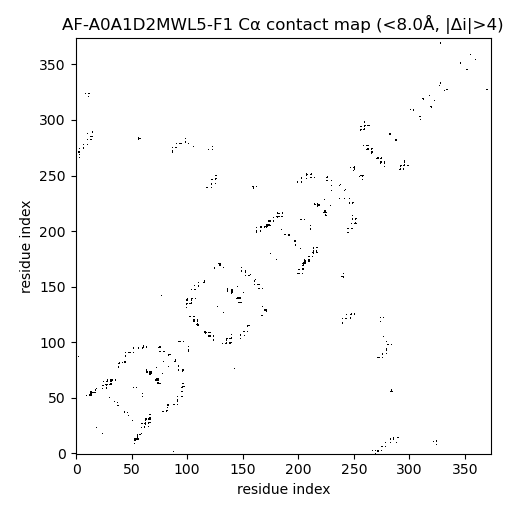34 -4.878 1.00 97.12 107 ILE A CA 1
ATOM 831 C C . ILE A 1 107 ? -9.450 0.511 -5.174 1.00 97.12 107 ILE A C 1
ATOM 833 O O . ILE A 1 107 ? -9.655 1.232 -6.141 1.00 97.12 107 ILE A O 1
ATOM 837 N N . ASN A 1 108 ? -10.428 0.185 -4.323 1.00 97.31 108 ASN A N 1
ATOM 838 C CA . ASN A 1 108 ? -11.805 0.626 -4.530 1.00 97.31 108 ASN A CA 1
ATOM 839 C C . ASN A 1 108 ? -11.914 2.155 -4.566 1.00 97.31 108 ASN A C 1
ATOM 841 O O . ASN A 1 108 ? -12.542 2.698 -5.464 1.00 97.31 108 ASN A O 1
ATOM 845 N N . ARG A 1 109 ? -11.244 2.849 -3.639 1.00 95.56 109 ARG A N 1
ATOM 846 C CA . ARG A 1 109 ? -11.170 4.319 -3.602 1.00 95.56 109 ARG A CA 1
ATOM 847 C C . ARG A 1 109 ? -10.465 4.913 -4.820 1.00 95.56 109 ARG A C 1
ATOM 849 O O . ARG A 1 109 ? -10.731 6.070 -5.134 1.00 95.56 109 ARG A O 1
ATOM 856 N N . ALA A 1 110 ? -9.552 4.171 -5.442 1.00 96.75 110 ALA A N 1
ATOM 857 C CA . ALA A 1 110 ? -8.817 4.621 -6.615 1.00 96.75 110 ALA A CA 1
ATOM 858 C C . ALA A 1 110 ? -9.644 4.547 -7.901 1.00 96.75 110 ALA A C 1
ATOM 860 O O . ALA A 1 110 ? -9.402 5.359 -8.783 1.00 96.75 110 ALA A O 1
ATOM 861 N N . VAL A 1 111 ? -10.601 3.615 -7.980 1.00 96.81 111 VAL A N 1
ATOM 862 C CA . VAL A 1 111 ? -11.383 3.328 -9.201 1.00 96.81 111 VAL A CA 1
ATOM 863 C C . VAL A 1 111 ? -12.870 3.674 -9.080 1.00 96.81 111 VAL A C 1
ATOM 865 O O . VAL A 1 111 ? -13.683 3.337 -9.935 1.00 96.81 111 VAL A O 1
ATOM 868 N N . ILE A 1 112 ? -13.278 4.293 -7.967 1.00 92.50 112 ILE A N 1
ATOM 869 C CA . ILE A 1 112 ? -14.664 4.715 -7.749 1.00 92.50 112 ILE A CA 1
ATOM 870 C C . ILE A 1 112 ? -14.810 6.224 -7.955 1.00 92.50 112 ILE A C 1
ATOM 872 O O . ILE A 1 112 ? -14.166 7.030 -7.282 1.00 92.50 112 ILE A O 1
ATOM 876 N N . GLY A 1 113 ? -15.743 6.617 -8.822 1.00 87.94 113 GLY A N 1
ATOM 877 C CA . GLY A 1 113 ? -16.108 8.017 -9.042 1.00 87.94 113 GLY A CA 1
ATOM 878 C C . GLY A 1 113 ? -15.832 8.491 -10.464 1.00 87.94 113 GLY A C 1
ATOM 879 O O . GLY A 1 113 ? -15.913 7.720 -11.411 1.00 87.94 113 GLY A O 1
ATOM 880 N N . LEU A 1 114 ? -15.607 9.799 -10.619 1.00 82.56 114 LEU A N 1
ATOM 881 C CA . LEU A 1 114 ? -15.239 10.394 -11.903 1.00 82.56 114 LEU A CA 1
ATOM 882 C C . LEU A 1 114 ? -13.713 10.491 -11.987 1.00 82.56 114 LEU A C 1
ATOM 884 O O . LEU A 1 114 ? -13.122 11.356 -11.337 1.00 82.56 114 LEU A O 1
ATOM 888 N N . GLY A 1 115 ? -13.121 9.635 -12.819 1.00 89.00 115 GLY A N 1
ATOM 889 C CA . GLY A 1 115 ? -11.676 9.510 -12.997 1.00 89.00 115 GLY A CA 1
ATOM 890 C C . GLY A 1 115 ? -11.037 8.525 -12.018 1.00 89.00 115 GLY A C 1
ATOM 891 O O . GLY A 1 115 ? -11.706 8.005 -11.128 1.00 89.00 115 GLY A O 1
ATOM 892 N N . THR A 1 116 ? -9.730 8.343 -12.176 1.00 94.31 116 THR A N 1
ATOM 893 C CA . THR A 1 116 ? -8.942 7.307 -11.501 1.00 94.31 116 THR A CA 1
ATOM 894 C C . THR A 1 116 ? -7.844 7.946 -10.653 1.00 94.31 116 THR A C 1
ATOM 896 O O . THR A 1 116 ? -7.351 9.029 -10.961 1.00 94.31 116 THR A O 1
ATOM 899 N N . ASP A 1 117 ? -7.465 7.310 -9.544 1.00 94.56 117 ASP A N 1
ATOM 900 C CA . ASP A 1 117 ? -6.266 7.662 -8.772 1.00 94.56 117 ASP A CA 1
ATOM 901 C C . ASP A 1 117 ? -5.137 6.685 -9.141 1.00 94.56 117 ASP A C 1
ATOM 903 O O . ASP A 1 117 ? -4.819 5.748 -8.403 1.00 94.56 117 ASP A O 1
ATOM 907 N N . GLU A 1 118 ? -4.520 6.878 -10.310 1.00 93.62 118 GLU A N 1
ATOM 908 C CA . GLU A 1 118 ? -3.473 5.990 -10.839 1.00 93.62 118 GLU A CA 1
ATOM 909 C C . GLU A 1 118 ? -2.239 5.969 -9.927 1.00 93.62 118 GLU A C 1
ATOM 911 O O . GLU A 1 118 ? -1.541 4.960 -9.805 1.00 93.62 118 GLU A O 1
ATOM 916 N N . LYS A 1 119 ? -1.993 7.065 -9.196 1.00 91.56 119 LYS A N 1
ATOM 917 C CA . LYS A 1 119 ? -0.972 7.122 -8.140 1.00 91.56 119 LYS A CA 1
ATOM 918 C C . LYS A 1 119 ? -1.256 6.114 -7.029 1.00 91.56 119 LYS A C 1
ATOM 920 O O . LYS A 1 119 ? -0.320 5.463 -6.565 1.00 91.56 119 LYS A O 1
ATOM 925 N N . ALA A 1 120 ? -2.509 5.981 -6.593 1.00 93.75 120 ALA A N 1
ATOM 926 C CA . ALA A 1 120 ? -2.897 4.985 -5.601 1.00 93.75 120 ALA A CA 1
ATOM 927 C C . ALA A 1 120 ? -2.755 3.556 -6.139 1.00 93.75 120 ALA A C 1
ATOM 929 O O . ALA A 1 120 ? -2.171 2.720 -5.448 1.00 93.75 120 ALA A O 1
ATOM 930 N N . LEU A 1 121 ? -3.197 3.297 -7.376 1.00 95.25 121 LEU A N 1
ATOM 931 C CA . LEU A 1 121 ? -3.005 1.997 -8.031 1.00 95.25 121 LEU A CA 1
ATOM 932 C C . LEU A 1 121 ? -1.519 1.628 -8.112 1.00 95.25 121 LEU A C 1
ATOM 934 O O . LEU A 1 121 ? -1.135 0.521 -7.738 1.00 95.25 121 LEU A O 1
ATOM 938 N N . ASN A 1 122 ? -0.666 2.575 -8.506 1.00 93.56 122 ASN A N 1
ATOM 939 C CA . ASN A 1 122 ? 0.777 2.375 -8.588 1.00 93.56 122 ASN A CA 1
ATOM 940 C C . ASN A 1 122 ? 1.412 2.090 -7.223 1.00 93.56 122 ASN A C 1
ATOM 942 O O . ASN A 1 122 ? 2.195 1.147 -7.112 1.00 93.56 122 ASN A O 1
ATOM 946 N N . ASP A 1 123 ? 1.076 2.869 -6.189 1.00 91.50 123 ASP A N 1
ATOM 947 C CA . ASP A 1 123 ? 1.614 2.689 -4.833 1.00 91.50 123 ASP A CA 1
ATOM 948 C C . ASP A 1 123 ? 1.249 1.318 -4.236 1.00 91.50 123 ASP A C 1
ATOM 950 O O . ASP A 1 123 ? 2.027 0.753 -3.464 1.00 91.50 123 ASP A O 1
ATOM 954 N N . VAL A 1 124 ? 0.059 0.800 -4.565 1.00 91.88 124 VAL A N 1
ATOM 955 C CA . VAL A 1 124 ? -0.417 -0.503 -4.089 1.00 91.88 124 VAL A CA 1
ATOM 956 C C . VAL A 1 124 ? 0.202 -1.627 -4.917 1.00 91.88 124 VAL A C 1
ATOM 958 O O . VAL A 1 124 ? 0.861 -2.496 -4.358 1.00 91.88 124 VAL A O 1
ATOM 961 N N . LEU A 1 125 ? 0.048 -1.605 -6.243 1.00 90.44 125 LEU A N 1
ATOM 962 C CA . LEU A 1 125 ? 0.332 -2.747 -7.120 1.00 90.44 125 LEU A CA 1
ATOM 963 C C . LEU A 1 125 ? 1.821 -2.911 -7.481 1.00 90.44 125 LEU A C 1
ATOM 965 O O . LEU A 1 125 ? 2.238 -4.007 -7.854 1.00 90.44 125 LEU A O 1
ATOM 969 N N . CYS A 1 126 ? 2.663 -1.878 -7.325 1.00 89.56 126 CYS A N 1
ATOM 970 C CA . CYS A 1 126 ? 4.106 -1.958 -7.625 1.00 89.56 126 CYS A CA 1
ATOM 971 C C . CYS A 1 126 ? 4.854 -3.052 -6.859 1.00 89.56 126 CYS A C 1
ATOM 973 O O . CYS A 1 126 ? 5.937 -3.490 -7.271 1.00 89.56 126 CYS A O 1
ATOM 975 N N . CYS A 1 127 ? 4.318 -3.409 -5.697 1.00 85.00 127 CYS A N 1
ATOM 976 C CA . CYS A 1 127 ? 5.090 -3.904 -4.572 1.00 85.00 127 CYS A CA 1
ATOM 977 C C . CYS A 1 127 ? 4.510 -5.198 -3.978 1.00 85.00 127 CYS A C 1
ATOM 979 O O . CYS A 1 127 ? 5.032 -5.693 -2.977 1.00 85.00 127 CYS A O 1
ATOM 981 N N . LEU A 1 128 ? 3.449 -5.738 -4.589 1.00 82.12 128 LEU A N 1
ATOM 982 C CA . LEU A 1 128 ? 2.777 -6.958 -4.151 1.00 82.12 128 LEU A CA 1
ATOM 983 C C . LEU A 1 128 ? 3.429 -8.205 -4.746 1.00 82.12 128 LEU A C 1
ATOM 985 O O . LEU A 1 128 ? 3.909 -8.213 -5.883 1.00 82.12 128 LEU A O 1
ATOM 989 N N . ASP A 1 129 ? 3.410 -9.273 -3.956 1.00 82.19 129 ASP A N 1
ATOM 990 C CA . ASP A 1 129 ? 3.639 -10.628 -4.441 1.00 82.19 129 ASP A CA 1
ATOM 991 C C . ASP A 1 129 ? 2.318 -11.315 -4.813 1.00 82.19 129 ASP A C 1
ATOM 993 O O . ASP A 1 129 ? 1.233 -10.881 -4.424 1.00 82.19 129 ASP A O 1
ATOM 997 N N . ASP A 1 130 ? 2.430 -12.405 -5.571 1.00 80.31 130 ASP A N 1
ATOM 998 C CA . ASP A 1 130 ? 1.290 -13.131 -6.134 1.00 80.31 130 ASP A CA 1
ATOM 999 C C . ASP A 1 130 ? 0.280 -13.596 -5.070 1.00 80.31 130 ASP A C 1
ATOM 1001 O O . ASP A 1 130 ? -0.925 -13.567 -5.309 1.00 80.31 130 ASP A O 1
ATOM 1005 N N . LEU A 1 131 ? 0.765 -14.029 -3.897 1.00 84.19 131 LEU A N 1
ATOM 1006 C CA . LEU A 1 131 ? -0.097 -14.491 -2.805 1.00 84.19 131 LEU A CA 1
ATOM 1007 C C . LEU A 1 131 ? -0.907 -13.328 -2.236 1.00 84.19 131 LEU A C 1
ATOM 1009 O O . LEU A 1 131 ? -2.111 -13.455 -2.035 1.00 84.19 131 LEU A O 1
ATOM 1013 N N . THR A 1 132 ? -0.254 -12.183 -2.048 1.00 88.75 132 THR A N 1
ATOM 1014 C CA . THR A 1 132 ? -0.904 -10.974 -1.548 1.00 88.75 132 THR A CA 1
ATOM 1015 C C . THR A 1 132 ? -1.973 -10.477 -2.528 1.00 88.75 132 THR A C 1
ATOM 1017 O O . THR A 1 132 ? -3.041 -10.054 -2.096 1.00 88.75 132 THR A O 1
ATOM 1020 N N . VAL A 1 133 ? -1.744 -10.557 -3.846 1.00 91.81 133 VAL A N 1
ATOM 1021 C CA . VAL A 1 133 ? -2.758 -10.175 -4.851 1.00 91.81 133 VAL A CA 1
ATOM 1022 C C . VAL A 1 133 ? -4.005 -11.062 -4.753 1.00 91.81 133 VAL A C 1
ATOM 1024 O O . VAL A 1 133 ? -5.123 -10.547 -4.790 1.00 91.81 133 VAL A O 1
ATOM 1027 N N . ASP A 1 134 ? -3.838 -12.378 -4.588 1.00 93.12 134 ASP A N 1
ATOM 1028 C CA . ASP A 1 134 ? -4.963 -13.312 -4.445 1.00 93.12 134 ASP A CA 1
ATOM 1029 C C . ASP A 1 134 ? -5.774 -13.048 -3.156 1.00 93.12 134 ASP A C 1
ATOM 1031 O O . ASP A 1 134 ? -7.007 -13.102 -3.181 1.00 93.12 134 ASP A O 1
ATOM 1035 N N . GLU A 1 135 ? -5.112 -12.684 -2.051 1.00 94.81 135 GLU A N 1
ATOM 1036 C CA . GLU A 1 135 ? -5.778 -12.258 -0.809 1.00 94.81 135 GLU A CA 1
ATOM 1037 C C . GLU A 1 135 ? -6.572 -10.957 -1.000 1.00 94.81 135 GLU A C 1
ATOM 1039 O O . GLU A 1 135 ? -7.726 -10.864 -0.581 1.00 94.81 135 GLU A O 1
ATOM 1044 N N . ILE A 1 136 ? -6.003 -9.964 -1.690 1.00 96.12 136 ILE A N 1
ATOM 1045 C CA . ILE A 1 136 ? -6.693 -8.693 -1.952 1.00 96.12 136 ILE A CA 1
ATOM 1046 C C . ILE A 1 136 ? -7.912 -8.912 -2.850 1.00 96.12 136 ILE A C 1
ATOM 1048 O O . ILE A 1 136 ? -8.965 -8.341 -2.579 1.00 96.12 136 ILE A O 1
ATOM 1052 N N . ARG A 1 137 ? -7.824 -9.768 -3.878 1.00 96.44 137 ARG A N 1
ATOM 1053 C CA . ARG A 1 137 ? -8.982 -10.128 -4.718 1.00 96.44 137 ARG A CA 1
ATOM 1054 C C . ARG A 1 137 ? -10.128 -10.701 -3.895 1.00 96.44 137 ARG A C 1
ATOM 1056 O O . ARG A 1 137 ? -11.289 -10.365 -4.138 1.00 96.44 137 ARG A O 1
ATOM 1063 N N . TYR A 1 138 ? -9.803 -11.587 -2.955 1.00 97.25 138 TYR A N 1
ATOM 1064 C CA . TYR A 1 138 ? -10.787 -12.185 -2.062 1.00 97.25 138 TYR A CA 1
ATOM 1065 C C . TYR A 1 138 ? -11.465 -11.112 -1.202 1.00 97.25 138 TYR A C 1
ATOM 1067 O O . TYR A 1 138 ? -12.694 -11.018 -1.212 1.00 97.25 138 TYR A O 1
ATOM 1075 N N . GLU A 1 139 ? -10.682 -10.252 -0.543 1.00 97.62 139 GLU A N 1
ATOM 1076 C CA . GLU A 1 139 ? -11.218 -9.179 0.303 1.00 97.62 139 GLU A CA 1
ATOM 1077 C C . GLU A 1 139 ? -11.998 -8.130 -0.497 1.00 97.62 139 GLU A C 1
ATOM 1079 O O . GLU A 1 139 ? -13.062 -7.695 -0.068 1.00 97.62 139 GLU A O 1
ATOM 1084 N N . TYR A 1 140 ? -11.543 -7.770 -1.699 1.00 98.06 140 TYR A N 1
ATOM 1085 C CA . TYR A 1 140 ? -12.249 -6.846 -2.586 1.00 98.06 140 TYR A CA 1
ATOM 1086 C C . TYR A 1 140 ? -13.630 -7.382 -2.962 1.00 98.06 140 TYR A C 1
ATOM 1088 O O . TYR A 1 140 ? -14.635 -6.674 -2.858 1.00 98.06 140 TYR A O 1
ATOM 1096 N N . ARG A 1 141 ? -13.704 -8.660 -3.355 1.00 98.19 141 ARG A N 1
ATOM 1097 C CA . ARG A 1 141 ? -14.981 -9.304 -3.673 1.00 98.19 141 ARG A CA 1
ATOM 1098 C C . ARG A 1 141 ? -15.881 -9.403 -2.447 1.00 98.19 141 ARG A C 1
ATOM 1100 O O . ARG A 1 141 ? -17.083 -9.197 -2.585 1.00 98.19 141 ARG A O 1
ATOM 1107 N N . ARG A 1 142 ? -15.324 -9.712 -1.273 1.00 97.00 142 ARG A N 1
ATOM 1108 C CA . ARG A 1 142 ? -16.084 -9.788 -0.020 1.00 97.00 142 ARG A CA 1
ATOM 1109 C C . ARG A 1 142 ? -16.685 -8.431 0.352 1.00 97.00 142 ARG A C 1
ATOM 1111 O O . ARG A 1 142 ? -17.883 -8.362 0.593 1.00 97.00 142 ARG A O 1
ATOM 1118 N N . LEU A 1 143 ? -15.872 -7.375 0.349 1.00 96.44 143 LEU A N 1
ATOM 1119 C CA . LEU A 1 143 ? -16.269 -6.034 0.787 1.00 96.44 143 LEU A CA 1
ATOM 1120 C C . LEU A 1 143 ? -17.192 -5.322 -0.210 1.00 96.44 143 LEU A C 1
ATOM 1122 O O . LEU A 1 143 ? -18.092 -4.595 0.202 1.00 96.44 143 LEU A O 1
ATOM 1126 N N . PHE A 1 144 ? -16.971 -5.501 -1.517 1.00 96.44 144 PHE A N 1
ATOM 1127 C CA . PHE A 1 144 ? -17.639 -4.694 -2.548 1.00 96.44 144 PHE A CA 1
ATOM 1128 C C . PHE A 1 144 ? -18.527 -5.494 -3.502 1.00 96.44 144 PHE A C 1
ATOM 1130 O O . PHE A 1 144 ? -19.213 -4.899 -4.329 1.00 96.44 144 PHE A O 1
ATOM 1137 N N . GLY A 1 145 ? -18.515 -6.829 -3.433 1.00 97.06 145 GLY A N 1
ATOM 1138 C CA . GLY A 1 145 ? -19.337 -7.690 -4.289 1.00 97.06 145 GLY A CA 1
ATOM 1139 C C . GLY A 1 145 ? -18.968 -7.667 -5.779 1.00 97.06 145 GLY A C 1
ATOM 1140 O O . GLY A 1 145 ? -19.738 -8.167 -6.596 1.00 97.06 145 GLY A O 1
ATOM 1141 N N . ARG A 1 146 ? -17.813 -7.092 -6.143 1.00 96.94 146 ARG A N 1
ATOM 1142 C CA . ARG A 1 146 ? -17.338 -6.904 -7.526 1.00 96.94 146 ARG A CA 1
ATOM 1143 C C . ARG A 1 146 ? -15.973 -7.555 -7.756 1.00 96.94 146 ARG A C 1
ATOM 1145 O O . ARG A 1 146 ? -15.326 -8.020 -6.815 1.00 96.94 146 ARG A O 1
ATOM 1152 N N . SER A 1 147 ? -15.552 -7.645 -9.015 1.00 97.50 147 SER A N 1
ATOM 1153 C CA . SER A 1 147 ? -14.229 -8.149 -9.381 1.00 97.50 147 SER A CA 1
ATOM 1154 C C . SER A 1 147 ? -13.210 -7.013 -9.342 1.00 97.50 147 SER A C 1
ATOM 1156 O O . SER A 1 147 ? -13.350 -6.044 -10.078 1.00 97.50 147 SER A O 1
ATOM 1158 N N . MET A 1 148 ? -12.171 -7.158 -8.512 1.00 96.81 148 MET A N 1
ATOM 1159 C CA . MET A 1 148 ? -11.064 -6.197 -8.438 1.00 96.81 148 MET A CA 1
ATOM 1160 C C . MET A 1 148 ? -10.417 -5.980 -9.809 1.00 96.81 148 MET A C 1
ATOM 1162 O O . MET A 1 148 ? -10.184 -4.848 -10.208 1.00 96.81 148 MET A O 1
ATOM 1166 N N . ASP A 1 149 ? -10.132 -7.073 -10.519 1.00 95.75 149 ASP A N 1
ATOM 1167 C CA . ASP A 1 149 ? -9.458 -7.040 -11.813 1.00 95.75 149 ASP A CA 1
ATOM 1168 C C . ASP A 1 149 ? -10.313 -6.316 -12.868 1.00 95.75 149 ASP A C 1
ATOM 1170 O O . ASP A 1 149 ? -9.774 -5.526 -13.632 1.00 95.75 149 ASP A O 1
ATOM 1174 N N . GLU A 1 150 ? -11.633 -6.544 -12.887 1.00 96.19 150 GLU A N 1
ATOM 1175 C CA . GLU A 1 150 ? -12.543 -5.871 -13.832 1.00 96.19 150 GLU A CA 1
ATOM 1176 C C . GLU A 1 150 ? -12.674 -4.385 -13.489 1.00 96.19 150 GLU A C 1
ATOM 1178 O O . GLU A 1 150 ? -12.459 -3.548 -14.355 1.00 96.19 150 GLU A O 1
ATOM 1183 N N . ASP A 1 151 ? -12.919 -4.052 -12.215 1.00 97.12 151 ASP A N 1
ATOM 1184 C CA . ASP A 1 151 ? -13.054 -2.660 -11.769 1.00 97.12 151 ASP A CA 1
ATOM 1185 C C . ASP A 1 151 ? -11.773 -1.841 -12.017 1.00 97.12 151 ASP A C 1
ATOM 1187 O O . ASP A 1 151 ? -11.860 -0.645 -12.268 1.00 97.12 151 ASP A O 1
ATOM 1191 N N . ILE A 1 152 ? -10.584 -2.455 -11.937 1.00 95.94 152 ILE A N 1
ATOM 1192 C CA . ILE A 1 152 ? -9.331 -1.775 -12.291 1.00 95.94 152 ILE A CA 1
ATOM 1193 C C . ILE A 1 152 ? -9.249 -1.550 -13.799 1.00 95.94 152 ILE A C 1
ATOM 1195 O O . ILE A 1 152 ? -8.984 -0.429 -14.219 1.00 95.94 152 ILE A O 1
ATOM 1199 N N . ILE A 1 153 ? -9.428 -2.603 -14.603 1.00 95.31 153 ILE A N 1
ATOM 1200 C CA . ILE A 1 153 ? -9.215 -2.543 -16.056 1.00 95.31 153 ILE A CA 1
ATOM 1201 C C . ILE A 1 153 ? -10.243 -1.647 -16.746 1.00 95.31 153 ILE A C 1
ATOM 1203 O O . ILE A 1 153 ? -9.871 -0.917 -17.657 1.00 95.31 153 ILE A O 1
ATOM 1207 N N . ASP A 1 154 ? -11.489 -1.639 -16.277 1.00 95.19 154 ASP A N 1
ATOM 1208 C CA . ASP A 1 154 ? -12.546 -0.786 -16.828 1.00 95.19 154 ASP A CA 1
ATOM 1209 C C . ASP A 1 154 ? -12.317 0.714 -16.553 1.00 95.19 154 ASP A C 1
ATOM 1211 O O . ASP A 1 154 ? -12.906 1.554 -17.239 1.00 95.19 154 ASP A O 1
ATOM 1215 N N . ASP A 1 155 ? -11.477 1.060 -15.569 1.00 95.38 155 ASP A N 1
ATOM 1216 C CA . ASP A 1 155 ? -11.235 2.446 -15.147 1.00 95.38 155 ASP A CA 1
ATOM 1217 C C . ASP A 1 155 ? -9.924 3.037 -15.703 1.00 95.38 155 ASP A C 1
ATOM 1219 O O . ASP A 1 155 ? -9.754 4.252 -15.742 1.00 95.38 155 ASP A O 1
ATOM 1223 N N . VAL A 1 156 ? -9.007 2.205 -16.210 1.00 93.19 156 VAL A N 1
ATOM 1224 C CA . VAL A 1 156 ? -7.761 2.653 -16.860 1.00 93.19 156 VAL A CA 1
ATOM 1225 C C . VAL A 1 156 ? -7.804 2.421 -18.372 1.00 93.19 156 VAL A C 1
ATOM 1227 O O . VAL A 1 156 ? -8.671 1.727 -18.885 1.00 93.19 156 VAL A O 1
ATOM 1230 N N . SER A 1 157 ? -6.878 3.018 -19.132 1.00 90.69 157 SER A N 1
ATOM 1231 C CA . SER A 1 157 ? -6.847 2.817 -20.589 1.00 90.69 157 SER A CA 1
ATOM 1232 C C . SER A 1 157 ? -5.443 2.774 -21.191 1.00 90.69 157 SER A C 1
ATOM 1234 O O . SER A 1 157 ? -4.459 3.252 -20.619 1.00 90.69 157 SER A O 1
ATOM 1236 N N . GLY A 1 158 ? -5.348 2.194 -22.389 1.00 88.88 158 GLY A N 1
ATOM 1237 C CA . GLY A 1 158 ? -4.158 2.275 -23.236 1.00 88.88 158 GLY A CA 1
ATOM 1238 C C . GLY A 1 158 ? -2.998 1.385 -22.765 1.00 88.88 158 GLY A C 1
ATOM 1239 O O . GLY A 1 158 ? -3.221 0.309 -22.210 1.00 88.88 158 GLY A O 1
ATOM 1240 N N . PRO A 1 159 ? -1.733 1.783 -23.001 1.00 86.94 159 PRO A N 1
ATOM 1241 C CA . PRO A 1 159 ? -0.573 0.987 -22.589 1.00 86.94 159 PRO A CA 1
ATOM 1242 C C . PRO A 1 159 ? -0.505 0.729 -21.077 1.00 86.94 159 PRO A C 1
ATOM 1244 O O . PRO A 1 159 ? 0.011 -0.306 -20.653 1.00 86.94 159 PRO A O 1
ATOM 1247 N N . TYR A 1 160 ? -1.036 1.652 -20.268 1.00 89.69 160 TYR A N 1
ATOM 1248 C CA . TYR A 1 160 ? -1.106 1.494 -18.818 1.00 89.69 160 TYR A CA 1
ATOM 1249 C C . TYR A 1 160 ? -2.060 0.366 -18.418 1.00 89.69 160 TYR A C 1
ATOM 1251 O O . TYR A 1 160 ? -1.647 -0.514 -17.671 1.00 89.69 160 TYR A O 1
ATOM 1259 N N . GLU A 1 161 ? -3.271 0.328 -18.981 1.00 92.25 161 GLU A N 1
ATOM 1260 C CA . GLU A 1 161 ? -4.255 -0.749 -18.780 1.00 92.25 161 GLU A CA 1
ATOM 1261 C C . GLU A 1 161 ? -3.666 -2.128 -19.088 1.00 92.25 161 GLU A C 1
ATOM 1263 O O . GLU A 1 161 ? -3.708 -3.029 -18.251 1.00 92.25 161 GLU A O 1
ATOM 1268 N N . GLN A 1 162 ? -3.045 -2.274 -20.262 1.00 90.00 162 GLN A N 1
ATOM 1269 C CA . GLN A 1 162 ? -2.451 -3.542 -20.692 1.00 90.00 162 GLN A CA 1
ATOM 1270 C C . GLN A 1 162 ? -1.381 -4.022 -19.710 1.00 90.00 162 GLN A C 1
ATOM 1272 O O . GLN A 1 162 ? -1.364 -5.188 -19.310 1.00 90.00 162 GLN A O 1
ATOM 1277 N N . PHE A 1 163 ? -0.490 -3.118 -19.297 1.00 90.25 163 PHE A N 1
ATOM 1278 C CA . PHE A 1 163 ? 0.585 -3.468 -18.381 1.00 90.25 163 PHE A CA 1
ATOM 1279 C C . PHE A 1 163 ? 0.086 -3.715 -16.951 1.00 90.25 163 PHE A C 1
ATOM 1281 O O . PHE A 1 163 ? 0.579 -4.623 -16.282 1.00 90.25 163 PHE A O 1
ATOM 1288 N N . LEU A 1 164 ? -0.898 -2.947 -16.480 1.00 91.31 164 LEU A N 1
ATOM 1289 C CA . LEU A 1 164 ? -1.505 -3.136 -15.165 1.00 91.31 164 LEU A CA 1
ATOM 1290 C C . LEU A 1 164 ? -2.238 -4.481 -15.093 1.00 91.31 164 LEU A C 1
ATOM 1292 O O . LEU A 1 164 ? -2.070 -5.217 -14.122 1.00 91.31 164 LEU A O 1
ATOM 1296 N N . GLY A 1 165 ? -2.947 -4.854 -16.162 1.00 91.75 165 GLY A N 1
ATOM 1297 C CA . GLY A 1 165 ? -3.541 -6.180 -16.318 1.00 91.75 165 GLY A CA 1
ATOM 1298 C C . GLY A 1 165 ? -2.499 -7.293 -16.260 1.00 91.75 165 GLY A C 1
ATOM 1299 O O . GLY A 1 165 ? -2.691 -8.275 -15.548 1.00 91.75 165 GLY A O 1
ATOM 1300 N N . ASP A 1 166 ? -1.350 -7.116 -16.914 1.00 90.00 166 ASP A N 1
ATOM 1301 C CA . ASP A 1 166 ? -0.218 -8.044 -16.818 1.00 90.00 166 ASP A CA 1
ATOM 1302 C C . ASP A 1 166 ? 0.340 -8.152 -15.382 1.00 90.00 166 ASP A C 1
ATOM 1304 O O . ASP A 1 166 ? 0.685 -9.249 -14.938 1.00 90.00 166 ASP A O 1
ATOM 1308 N N . VAL A 1 167 ? 0.441 -7.035 -14.651 1.00 89.81 167 VAL A N 1
ATOM 1309 C CA . VAL A 1 167 ? 0.907 -7.000 -13.250 1.00 89.81 167 VAL A CA 1
ATOM 1310 C C . VAL A 1 167 ? -0.064 -7.725 -12.316 1.00 89.81 167 VAL A C 1
ATOM 1312 O O . VAL A 1 167 ? 0.382 -8.420 -11.407 1.00 89.81 167 VAL A O 1
ATOM 1315 N N . ILE A 1 168 ? -1.371 -7.588 -12.543 1.00 89.69 168 ILE A N 1
ATOM 1316 C CA . ILE A 1 168 ? -2.411 -8.204 -11.712 1.00 89.69 168 ILE A CA 1
ATOM 1317 C C . ILE A 1 168 ? -2.578 -9.692 -12.061 1.00 89.69 168 ILE A C 1
ATOM 1319 O O . ILE A 1 168 ? -2.713 -10.533 -11.171 1.00 89.69 168 ILE A O 1
ATOM 1323 N N . ALA A 1 169 ? -2.554 -10.054 -13.345 1.00 83.94 169 ALA A N 1
ATOM 1324 C CA . ALA A 1 169 ? -2.860 -11.407 -13.807 1.00 83.94 169 ALA A CA 1
ATOM 1325 C C . ALA A 1 169 ? -1.722 -12.420 -13.606 1.00 83.94 169 ALA A C 1
ATOM 1327 O O . ALA A 1 169 ? -1.988 -13.620 -13.486 1.00 83.94 169 ALA A O 1
ATOM 1328 N N . MET A 1 170 ? -0.456 -11.988 -13.632 1.00 71.19 170 MET A N 1
ATOM 1329 C CA . MET A 1 170 ? 0.672 -12.914 -13.760 1.00 71.19 170 MET A CA 1
ATOM 1330 C C . MET A 1 170 ? 1.467 -13.138 -12.481 1.00 71.19 170 MET A C 1
ATOM 1332 O O . MET A 1 170 ? 1.729 -12.233 -11.700 1.00 71.19 170 MET A O 1
ATOM 1336 N N . ARG A 1 171 ? 1.943 -14.380 -12.342 1.00 75.75 171 ARG A N 1
ATOM 1337 C CA . ARG A 1 171 ? 2.852 -14.800 -11.278 1.00 75.75 171 ARG A CA 1
ATOM 1338 C C . ARG A 1 171 ? 4.302 -14.502 -11.644 1.00 75.75 171 ARG A C 1
ATOM 1340 O O . ARG A 1 171 ? 4.753 -14.892 -12.726 1.00 75.75 171 ARG A O 1
ATOM 1347 N N . ARG A 1 172 ? 5.059 -13.846 -10.759 1.00 83.00 172 ARG A N 1
ATOM 1348 C CA . ARG A 1 172 ? 6.484 -13.529 -10.992 1.00 83.00 172 ARG A CA 1
ATOM 1349 C C . ARG A 1 172 ? 7.340 -14.799 -10.914 1.00 83.00 172 ARG A C 1
ATOM 1351 O O . ARG A 1 172 ? 7.824 -15.175 -9.846 1.00 83.00 172 ARG A O 1
ATOM 1358 N N . LEU A 1 173 ? 7.575 -15.460 -12.049 1.00 79.81 173 LEU A N 1
ATOM 1359 C CA . LEU A 1 173 ? 8.266 -16.755 -12.098 1.00 79.81 173 LEU A CA 1
ATOM 1360 C C . LEU A 1 173 ? 9.790 -16.631 -12.297 1.00 79.81 173 LEU A C 1
ATOM 1362 O O . LEU A 1 173 ? 10.256 -15.823 -13.104 1.00 79.81 173 LEU A O 1
ATOM 1366 N N . PRO A 1 174 ? 10.612 -17.447 -11.605 1.00 79.31 174 PRO A N 1
ATOM 1367 C CA . PRO A 1 174 ? 12.057 -17.452 -11.803 1.00 79.31 174 PRO A CA 1
ATOM 1368 C C . PRO A 1 174 ? 12.456 -17.812 -13.235 1.00 79.31 174 PRO A C 1
ATOM 1370 O O . PRO A 1 174 ? 12.031 -18.823 -13.790 1.00 79.31 174 PRO A O 1
ATOM 1373 N N . TRP A 1 175 ? 13.369 -17.028 -13.799 1.00 80.75 175 TRP A N 1
ATOM 1374 C CA . TRP A 1 175 ? 13.993 -17.342 -15.078 1.00 80.75 175 TRP A CA 1
ATOM 1375 C C . TRP A 1 175 ? 15.112 -18.365 -14.894 1.00 80.75 175 TRP A C 1
ATOM 1377 O O . TRP A 1 175 ? 15.986 -18.180 -14.045 1.00 80.75 175 TRP A O 1
ATOM 1387 N N . ALA A 1 176 ? 15.143 -19.395 -15.742 1.00 80.12 176 ALA A N 1
ATOM 1388 C CA . ALA A 1 176 ? 16.167 -20.442 -15.689 1.00 80.12 176 ALA A CA 1
ATOM 1389 C C . ALA A 1 176 ? 17.603 -19.895 -15.836 1.00 80.12 176 ALA A C 1
ATOM 1391 O O . ALA A 1 176 ? 18.534 -20.427 -15.235 1.00 80.12 176 ALA A O 1
ATOM 1392 N N . ASN A 1 177 ? 17.793 -18.812 -16.604 1.00 85.75 177 ASN A N 1
ATOM 1393 C CA . ASN A 1 177 ? 19.100 -18.192 -16.825 1.00 85.75 177 ASN A CA 1
ATOM 1394 C C . ASN A 1 177 ? 19.038 -16.660 -16.711 1.00 85.75 177 ASN A C 1
ATOM 1396 O O . ASN A 1 177 ? 18.856 -15.942 -17.695 1.00 85.75 177 ASN A O 1
ATOM 1400 N N . ALA A 1 178 ? 19.246 -16.148 -15.496 1.00 80.06 178 ALA A N 1
ATOM 1401 C CA . ALA A 1 178 ? 19.201 -14.711 -15.216 1.00 80.06 178 ALA A CA 1
ATOM 1402 C C . ALA A 1 178 ? 20.220 -13.883 -16.025 1.00 80.06 178 ALA A C 1
ATOM 1404 O O . ALA A 1 178 ? 19.947 -12.726 -16.335 1.00 80.06 178 ALA A O 1
ATOM 1405 N N . ARG A 1 179 ? 21.384 -14.451 -16.385 1.00 84.12 179 ARG A N 1
ATOM 1406 C CA . ARG A 1 179 ? 22.397 -13.746 -17.191 1.00 84.12 179 ARG A CA 1
ATOM 1407 C C . ARG A 1 179 ? 21.927 -13.566 -18.630 1.00 84.12 179 ARG A C 1
ATOM 1409 O O . ARG A 1 179 ? 22.086 -12.488 -19.189 1.00 84.12 179 ARG A O 1
ATOM 1416 N N . GLN A 1 180 ? 21.355 -14.615 -19.213 1.00 87.44 180 GLN A N 1
ATOM 1417 C CA . GLN A 1 180 ? 20.807 -14.559 -20.565 1.00 87.44 180 GLN A CA 1
ATOM 1418 C C . GLN A 1 180 ? 19.627 -13.589 -20.645 1.00 87.44 180 GLN A C 1
ATOM 1420 O O . GLN A 1 180 ? 19.561 -12.803 -21.582 1.00 87.44 180 GLN A O 1
ATOM 1425 N N . ILE A 1 181 ? 18.751 -13.585 -19.634 1.00 87.06 181 ILE A N 1
ATOM 1426 C CA . ILE A 1 181 ? 17.660 -12.609 -19.548 1.00 87.06 181 ILE A CA 1
ATOM 1427 C C . ILE A 1 181 ? 18.194 -11.185 -19.431 1.00 87.06 181 ILE A C 1
ATOM 1429 O O . ILE A 1 181 ? 17.713 -10.318 -20.146 1.00 87.06 181 ILE A O 1
ATOM 1433 N N . ALA A 1 182 ? 19.217 -10.935 -18.608 1.00 85.81 182 ALA A N 1
ATOM 1434 C CA . ALA A 1 182 ? 19.815 -9.604 -18.524 1.00 85.81 182 ALA A CA 1
ATOM 1435 C C . ALA A 1 182 ? 20.345 -9.119 -19.879 1.00 85.81 182 ALA A C 1
ATOM 1437 O O . ALA A 1 182 ? 20.040 -7.999 -20.264 1.00 85.81 182 ALA A O 1
ATOM 1438 N N . LEU A 1 183 ? 21.060 -9.970 -20.623 1.00 88.00 183 LEU A N 1
ATOM 1439 C CA . LEU A 1 183 ? 21.542 -9.633 -21.967 1.00 88.00 183 LEU A CA 1
ATOM 1440 C C . LEU A 1 183 ? 20.387 -9.347 -22.933 1.00 88.00 183 LEU A C 1
ATOM 1442 O O . LEU A 1 183 ? 20.408 -8.335 -23.619 1.00 88.00 183 LEU A O 1
ATOM 1446 N N . MET A 1 184 ? 19.375 -10.217 -22.955 1.00 89.06 184 MET A N 1
ATOM 1447 C CA . MET A 1 184 ? 18.227 -10.104 -23.856 1.00 89.06 184 MET A CA 1
ATOM 1448 C C . MET A 1 184 ? 17.393 -8.849 -23.580 1.00 89.06 184 MET A C 1
ATOM 1450 O O . MET A 1 184 ? 17.036 -8.139 -24.512 1.00 89.06 184 MET A O 1
ATOM 1454 N N . VAL A 1 185 ? 17.100 -8.555 -22.309 1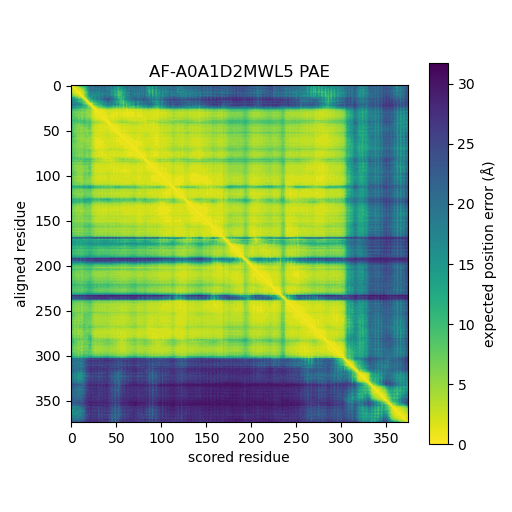.00 88.00 185 VAL A N 1
ATOM 1455 C CA . VAL A 1 185 ? 16.344 -7.352 -21.935 1.00 88.00 185 VAL A CA 1
ATOM 1456 C C . VAL A 1 185 ? 17.182 -6.104 -22.194 1.00 88.00 185 VAL A C 1
ATOM 1458 O O . VAL A 1 185 ? 16.677 -5.150 -22.768 1.00 88.00 185 VAL A O 1
ATOM 1461 N N . THR A 1 186 ? 18.465 -6.089 -21.831 1.00 85.06 186 THR A N 1
ATOM 1462 C CA . THR A 1 186 ? 19.321 -4.930 -22.116 1.00 85.06 186 THR A CA 1
ATOM 1463 C C . THR A 1 186 ? 19.426 -4.659 -23.618 1.00 85.06 186 THR A C 1
ATOM 1465 O O . THR A 1 186 ? 19.265 -3.513 -24.016 1.00 85.06 186 THR A O 1
ATOM 1468 N N . ASP A 1 187 ? 19.611 -5.683 -24.453 1.00 86.62 187 ASP A N 1
ATOM 1469 C CA . ASP A 1 187 ? 19.634 -5.535 -25.915 1.00 86.62 187 ASP A CA 1
ATOM 1470 C C . ASP A 1 187 ? 18.286 -5.037 -26.466 1.00 86.62 187 ASP A C 1
ATOM 1472 O O . ASP A 1 187 ? 18.255 -4.093 -27.251 1.00 86.62 187 ASP A O 1
ATOM 1476 N N . HIS A 1 188 ? 17.161 -5.583 -25.982 1.00 85.50 188 HIS A N 1
ATOM 1477 C CA . HIS A 1 188 ? 15.811 -5.111 -26.330 1.00 85.50 188 HIS A CA 1
ATOM 1478 C C . HIS A 1 188 ? 15.627 -3.617 -26.035 1.00 85.50 188 HIS A C 1
ATOM 1480 O O . HIS A 1 188 ? 15.173 -2.867 -26.895 1.00 85.50 188 HIS A O 1
ATOM 1486 N N . TYR A 1 189 ? 16.038 -3.162 -24.849 1.00 82.62 189 TYR A N 1
ATOM 1487 C CA . TYR A 1 189 ? 15.919 -1.759 -24.445 1.00 82.62 189 TYR A CA 1
ATOM 1488 C C . TYR A 1 189 ? 16.915 -0.846 -25.182 1.00 82.62 189 TYR A C 1
ATOM 1490 O O . TYR A 1 189 ? 16.578 0.288 -25.511 1.00 82.62 189 TYR A O 1
ATOM 1498 N N . ILE A 1 190 ? 18.126 -1.311 -25.496 1.00 80.62 190 ILE A N 1
ATOM 1499 C CA . ILE A 1 190 ? 19.081 -0.532 -26.303 1.00 80.62 190 ILE A CA 1
ATOM 1500 C C . ILE A 1 190 ? 18.563 -0.362 -27.737 1.00 80.62 190 ILE A C 1
ATOM 1502 O O . ILE A 1 190 ? 18.587 0.744 -28.274 1.00 80.62 190 ILE A O 1
ATOM 1506 N N . ASN A 1 191 ? 18.059 -1.435 -28.348 1.00 80.06 191 ASN A N 1
ATOM 1507 C CA . ASN A 1 191 ? 17.617 -1.430 -29.744 1.00 80.06 191 ASN A CA 1
ATOM 1508 C C . ASN A 1 191 ? 16.264 -0.734 -29.949 1.00 80.06 191 ASN A C 1
AT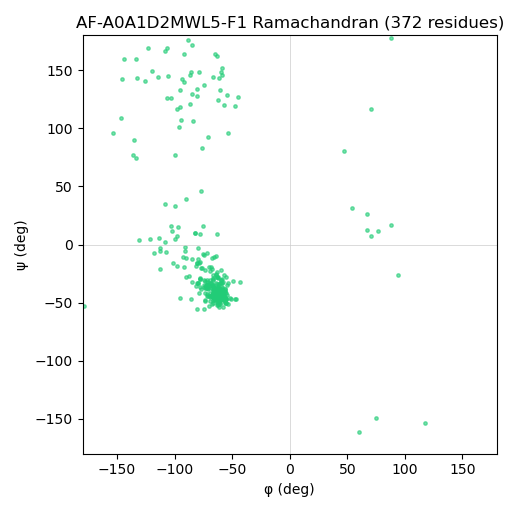OM 1510 O O . ASN A 1 191 ? 15.976 -0.267 -31.052 1.00 80.06 191 ASN A O 1
ATOM 1514 N N . ALA A 1 192 ? 15.457 -0.597 -28.894 1.00 74.50 192 ALA A N 1
ATOM 1515 C CA . ALA A 1 192 ? 14.224 0.188 -28.911 1.00 74.50 192 ALA A CA 1
ATOM 1516 C C . ALA A 1 192 ? 14.461 1.706 -29.100 1.00 74.50 192 ALA A C 1
ATOM 1518 O O . ALA A 1 192 ? 13.525 2.435 -29.424 1.00 74.50 192 ALA A O 1
ATOM 1519 N N . ALA A 1 193 ? 15.711 2.188 -29.011 1.00 58.69 193 ALA A N 1
ATOM 1520 C CA . ALA A 1 193 ? 16.098 3.603 -29.121 1.00 58.69 193 ALA A CA 1
ATOM 1521 C C . ALA A 1 193 ? 15.822 4.291 -30.486 1.00 58.69 193 ALA A C 1
ATOM 1523 O O . ALA A 1 193 ? 16.222 5.436 -30.685 1.00 58.69 193 ALA A O 1
ATOM 1524 N N . ASN A 1 194 ? 15.096 3.643 -31.405 1.00 56.19 194 ASN A N 1
ATOM 1525 C CA . ASN A 1 194 ? 14.620 4.202 -32.678 1.00 56.19 194 ASN A CA 1
ATOM 1526 C C . ASN A 1 194 ? 13.144 4.660 -32.627 1.00 56.19 194 ASN A C 1
ATOM 1528 O O . ASN A 1 194 ? 12.427 4.564 -33.621 1.00 56.19 194 ASN A O 1
ATOM 1532 N N . GLY A 1 195 ? 12.682 5.156 -31.475 1.00 56.44 195 GLY A N 1
ATOM 1533 C CA . GLY A 1 195 ? 11.360 5.784 -31.332 1.00 56.44 195 GLY A CA 1
ATOM 1534 C C . GLY A 1 195 ? 10.205 4.830 -31.016 1.00 56.44 195 GLY A C 1
ATOM 1535 O O . GLY A 1 195 ? 9.053 5.206 -31.189 1.00 56.44 195 GLY A O 1
ATOM 1536 N N . SER A 1 196 ? 10.486 3.602 -30.569 1.00 59.78 196 SER A N 1
ATOM 1537 C CA . SER A 1 196 ? 9.470 2.685 -30.030 1.00 59.78 196 SER A CA 1
ATOM 1538 C C . SER A 1 196 ? 9.734 2.436 -28.556 1.00 59.78 196 SER A C 1
ATOM 1540 O O . SER A 1 196 ? 10.884 2.335 -28.136 1.00 59.78 196 SER A O 1
ATOM 1542 N N . VAL A 1 197 ? 8.681 2.306 -27.759 1.00 63.59 197 VAL A N 1
ATOM 1543 C CA . VAL A 1 197 ? 8.858 1.997 -26.341 1.00 63.59 197 VAL A CA 1
ATOM 1544 C C . VAL A 1 197 ? 9.089 0.506 -26.190 1.00 63.59 197 VAL A C 1
ATOM 1546 O O . VAL A 1 197 ? 8.308 -0.284 -26.728 1.00 63.59 197 VAL A O 1
ATOM 1549 N N . PRO A 1 198 ? 10.160 0.095 -25.491 1.00 73.75 198 PRO A N 1
ATOM 1550 C CA . PRO A 1 198 ? 10.409 -1.315 -25.275 1.00 73.75 198 PRO A CA 1
ATOM 1551 C C . PRO A 1 198 ? 9.259 -1.912 -24.465 1.00 73.75 198 PRO A C 1
ATOM 1553 O O . PRO A 1 198 ? 8.963 -1.440 -23.368 1.00 73.75 198 PRO A O 1
ATOM 1556 N N . ASP A 1 199 ? 8.641 -2.965 -25.008 1.00 78.81 199 ASP A N 1
ATOM 1557 C CA . ASP A 1 199 ? 7.608 -3.742 -24.318 1.00 78.81 199 ASP A CA 1
ATOM 1558 C C . ASP A 1 199 ? 8.074 -4.087 -22.883 1.00 78.81 199 ASP A C 1
ATOM 1560 O O . ASP A 1 199 ? 9.121 -4.734 -22.720 1.00 78.81 199 ASP A O 1
ATOM 1564 N N . PRO A 1 200 ? 7.338 -3.637 -21.845 1.00 86.44 200 PRO A N 1
ATOM 1565 C CA . PRO A 1 200 ? 7.748 -3.757 -20.456 1.00 86.44 200 PRO A CA 1
ATOM 1566 C C . PRO A 1 200 ? 7.449 -5.119 -19.827 1.00 86.44 200 PRO A C 1
ATOM 1568 O O . PRO A 1 200 ? 7.619 -5.262 -18.615 1.00 86.44 200 PRO A O 1
ATOM 1571 N N . TRP A 1 201 ? 7.041 -6.127 -20.603 1.00 85.44 201 TRP A N 1
ATOM 1572 C CA . TRP A 1 201 ? 6.671 -7.461 -20.120 1.00 85.44 201 TRP A CA 1
ATOM 1573 C C . TRP A 1 201 ? 7.593 -8.063 -19.050 1.00 85.44 201 TRP A C 1
ATOM 1575 O O . TRP A 1 201 ? 7.163 -8.844 -18.196 1.00 85.44 201 TRP A O 1
ATOM 1585 N N . PHE A 1 202 ? 8.892 -7.752 -19.089 1.00 89.00 202 PHE A N 1
ATOM 1586 C CA . PHE A 1 202 ? 9.837 -8.311 -18.130 1.00 89.00 202 PHE A CA 1
ATOM 1587 C C . PHE A 1 202 ? 9.566 -7.797 -16.707 1.00 89.00 202 PHE A C 1
ATOM 1589 O O . PHE A 1 202 ? 9.819 -8.534 -15.751 1.00 89.00 202 PHE A O 1
ATOM 1596 N N . PHE A 1 203 ? 9.044 -6.575 -16.549 1.00 90.38 203 PHE A N 1
ATOM 1597 C CA . PHE A 1 203 ? 8.743 -5.969 -15.253 1.00 90.38 203 PHE A CA 1
ATOM 1598 C C . PHE A 1 203 ? 7.531 -6.591 -14.566 1.00 90.38 203 PHE A C 1
ATOM 1600 O O . PHE A 1 203 ? 7.529 -6.635 -13.338 1.00 90.38 203 PHE A O 1
ATOM 1607 N N . SER A 1 204 ? 6.538 -7.090 -15.304 1.00 88.75 204 SER A N 1
ATOM 1608 C CA . SER A 1 204 ? 5.394 -7.813 -14.726 1.00 88.75 204 SER A CA 1
ATOM 1609 C C . SER A 1 204 ? 5.746 -9.275 -14.430 1.00 88.75 204 SER A C 1
ATOM 1611 O O . SER A 1 204 ? 5.360 -9.811 -13.398 1.00 88.75 204 SER A O 1
ATOM 1613 N N . ARG A 1 205 ? 6.577 -9.911 -15.269 1.00 87.31 205 ARG A N 1
ATOM 1614 C CA . ARG A 1 205 ? 6.838 -11.366 -15.208 1.00 87.31 205 ARG A CA 1
ATOM 1615 C C . ARG A 1 205 ? 8.037 -11.777 -14.351 1.00 87.31 205 ARG A C 1
ATOM 1617 O O . ARG A 1 205 ? 8.150 -12.936 -13.956 1.00 87.31 205 ARG A O 1
ATOM 1624 N N . SER A 1 206 ? 8.963 -10.863 -14.066 1.00 89.69 206 SER A N 1
ATOM 1625 C CA . SER A 1 206 ? 10.222 -11.204 -13.389 1.00 89.69 206 SER A CA 1
ATOM 1626 C C . SER A 1 206 ? 10.158 -11.029 -11.870 1.00 89.69 206 SER A C 1
ATOM 1628 O O . SER A 1 206 ? 9.656 -10.013 -11.391 1.00 89.69 206 SER A O 1
ATOM 1630 N N . PRO A 1 207 ? 10.790 -11.917 -11.080 1.00 90.00 207 PRO A N 1
ATOM 1631 C CA . PRO A 1 207 ? 11.046 -11.655 -9.669 1.00 90.00 207 PRO A CA 1
ATOM 1632 C C . PRO A 1 207 ? 11.894 -10.392 -9.489 1.00 90.00 207 PRO A C 1
ATOM 1634 O O . PRO A 1 207 ? 12.821 -10.152 -10.270 1.00 90.00 207 PRO A O 1
ATOM 1637 N N . TYR A 1 208 ? 11.668 -9.633 -8.413 1.00 91.56 208 TYR A N 1
ATOM 1638 C CA . TYR A 1 208 ? 12.409 -8.394 -8.130 1.00 91.56 208 TYR A CA 1
ATOM 1639 C C . TYR A 1 208 ? 13.934 -8.582 -8.106 1.00 91.56 208 TYR A C 1
ATOM 1641 O O . TYR A 1 208 ? 14.679 -7.721 -8.566 1.00 91.56 208 TYR A O 1
ATOM 1649 N N . ALA A 1 209 ? 14.426 -9.734 -7.637 1.00 90.56 209 ALA A N 1
ATOM 1650 C CA . ALA A 1 209 ? 15.855 -10.052 -7.674 1.00 90.56 209 ALA A CA 1
ATOM 1651 C C . ALA A 1 209 ? 16.411 -10.143 -9.108 1.00 90.56 209 ALA A C 1
ATOM 1653 O O . ALA A 1 209 ? 17.566 -9.786 -9.347 1.00 90.56 209 ALA A O 1
ATOM 1654 N N . THR A 1 210 ? 15.605 -10.610 -10.065 1.00 91.06 210 THR A N 1
ATOM 1655 C CA . THR A 1 210 ? 15.975 -10.625 -11.483 1.00 91.06 210 THR A CA 1
ATOM 1656 C C . THR A 1 210 ? 15.933 -9.219 -12.057 1.00 91.06 210 THR A C 1
ATOM 1658 O O . THR A 1 210 ? 16.923 -8.810 -12.654 1.00 91.06 210 THR A O 1
ATOM 1661 N N . ILE A 1 211 ? 14.861 -8.457 -11.805 1.00 92.31 211 ILE A N 1
ATOM 1662 C CA . ILE A 1 211 ? 14.746 -7.054 -12.241 1.00 92.31 211 ILE A CA 1
ATOM 1663 C C . ILE A 1 211 ? 15.978 -6.267 -11.786 1.00 92.31 211 ILE A C 1
ATOM 1665 O O . ILE A 1 211 ? 16.630 -5.630 -12.609 1.00 92.31 211 ILE A O 1
ATOM 1669 N N . ARG A 1 212 ? 16.390 -6.432 -10.523 1.00 92.81 212 ARG A N 1
ATOM 1670 C CA . ARG A 1 212 ? 17.599 -5.816 -9.967 1.00 92.81 212 ARG A CA 1
ATOM 1671 C C . ARG A 1 212 ? 18.869 -6.168 -10.736 1.00 92.81 212 ARG A C 1
ATOM 1673 O O . ARG A 1 212 ? 19.664 -5.285 -11.049 1.00 92.81 212 ARG A O 1
ATOM 1680 N N . LYS A 1 213 ? 19.074 -7.455 -11.044 1.00 91.06 213 LYS A N 1
ATOM 1681 C CA . LYS A 1 213 ? 20.233 -7.923 -11.826 1.00 91.06 213 LYS A CA 1
ATOM 1682 C C . LYS A 1 213 ? 20.246 -7.308 -13.223 1.00 91.06 213 LYS A C 1
ATOM 1684 O O . LYS A 1 213 ? 21.307 -6.883 -13.670 1.00 91.06 213 LYS A O 1
ATOM 1689 N N . VAL A 1 214 ? 19.087 -7.244 -13.880 1.00 91.00 214 VAL A N 1
ATOM 1690 C CA . VAL A 1 214 ? 18.951 -6.612 -15.198 1.00 91.00 214 VAL A CA 1
ATOM 1691 C C . VAL A 1 214 ? 19.229 -5.113 -15.109 1.00 91.00 214 VAL A C 1
ATOM 1693 O O . VAL A 1 214 ? 20.016 -4.611 -15.901 1.00 91.00 214 VAL A O 1
ATOM 1696 N N . SER A 1 215 ? 18.687 -4.406 -14.110 1.00 91.44 215 SER A N 1
ATOM 1697 C CA . SER A 1 215 ? 18.972 -2.976 -13.918 1.00 91.44 215 SER A CA 1
ATOM 1698 C C . SER A 1 215 ? 20.466 -2.713 -13.716 1.00 91.44 215 SER A C 1
ATOM 1700 O O . SER A 1 215 ? 21.011 -1.781 -14.296 1.00 91.44 215 SER A O 1
ATOM 1702 N N . ASN A 1 216 ? 21.146 -3.547 -12.921 1.00 92.06 216 ASN A N 1
ATOM 1703 C CA . ASN A 1 216 ? 22.586 -3.419 -12.693 1.00 92.06 216 ASN A CA 1
ATOM 1704 C C . ASN A 1 216 ? 23.378 -3.694 -13.975 1.00 92.06 216 ASN A C 1
ATOM 1706 O O . ASN A 1 216 ? 24.392 -3.050 -14.229 1.00 92.06 216 ASN A O 1
ATOM 1710 N N . HIS A 1 217 ? 22.928 -4.652 -14.788 1.00 90.62 217 HIS A N 1
ATOM 1711 C CA . HIS A 1 217 ? 23.547 -4.926 -16.078 1.00 90.62 217 HIS A CA 1
ATOM 1712 C C . HIS A 1 217 ? 23.376 -3.751 -17.046 1.00 90.62 217 HIS A C 1
ATOM 1714 O O . HIS A 1 217 ? 24.368 -3.310 -17.617 1.00 90.62 217 HIS A O 1
ATOM 1720 N N . LEU A 1 218 ? 22.166 -3.194 -17.151 1.00 87.75 218 LEU A N 1
ATOM 1721 C CA . LEU A 1 218 ? 21.877 -1.996 -17.940 1.00 87.75 218 LEU A CA 1
ATOM 1722 C C . LEU A 1 218 ? 22.787 -0.829 -17.523 1.00 87.75 218 LEU A C 1
ATOM 1724 O O . LEU A 1 218 ? 23.497 -0.278 -18.360 1.00 87.75 218 LEU A O 1
ATOM 1728 N N . GLN A 1 219 ? 22.867 -0.541 -16.220 1.00 91.12 219 GLN A N 1
ATOM 1729 C CA . GLN A 1 219 ? 23.740 0.500 -15.668 1.00 91.12 219 GLN A CA 1
ATOM 1730 C C . GLN A 1 219 ? 25.211 0.298 -16.051 1.00 91.12 219 GLN A C 1
ATOM 1732 O O . GLN A 1 219 ? 25.904 1.268 -16.348 1.00 91.12 219 GLN A O 1
ATOM 1737 N N . ASN A 1 220 ? 25.693 -0.946 -16.075 1.00 91.81 220 ASN A N 1
ATOM 1738 C CA . ASN A 1 220 ? 27.073 -1.253 -16.451 1.00 91.81 220 ASN A CA 1
ATOM 1739 C C . ASN A 1 220 ? 27.337 -1.118 -17.959 1.00 91.81 220 ASN A C 1
ATOM 1741 O O . ASN A 1 220 ? 28.463 -0.815 -18.341 1.00 91.81 220 ASN A O 1
ATOM 1745 N N . VAL A 1 221 ? 26.338 -1.381 -18.807 1.00 89.75 221 VAL A N 1
ATOM 1746 C CA . VAL A 1 221 ? 26.488 -1.367 -20.272 1.00 89.75 221 VAL A CA 1
ATOM 1747 C C . VAL A 1 221 ? 26.301 0.037 -20.841 1.00 89.75 221 VAL A C 1
ATOM 1749 O O . VAL A 1 221 ? 27.113 0.469 -21.654 1.00 89.75 221 VAL A O 1
ATOM 1752 N N . ILE A 1 222 ? 25.253 0.749 -20.418 1.00 86.75 222 ILE A N 1
ATOM 1753 C CA . ILE A 1 222 ? 24.884 2.060 -20.979 1.00 86.75 222 ILE A CA 1
ATOM 1754 C C . ILE A 1 222 ? 25.067 3.229 -20.008 1.00 86.75 222 ILE A C 1
ATOM 1756 O O . ILE A 1 222 ? 24.834 4.373 -20.381 1.00 86.75 222 ILE A O 1
ATOM 1760 N N . GLY A 1 223 ? 25.471 2.972 -18.762 1.00 89.88 223 GLY A N 1
ATOM 1761 C CA . GLY A 1 223 ? 25.680 4.032 -17.773 1.00 89.88 223 GLY A CA 1
ATOM 1762 C C . GLY A 1 223 ? 24.397 4.600 -17.159 1.00 89.88 223 GLY A C 1
ATOM 1763 O O . GLY A 1 223 ? 24.476 5.615 -16.470 1.00 89.88 223 GLY A O 1
ATOM 1764 N N . MET A 1 224 ? 23.239 3.960 -17.359 1.00 87.38 224 MET A N 1
ATOM 1765 C CA . MET A 1 224 ? 21.938 4.417 -16.851 1.00 87.38 224 MET A CA 1
ATOM 1766 C C . MET A 1 224 ? 21.160 3.289 -16.170 1.00 87.38 224 MET A C 1
ATOM 1768 O O . MET A 1 224 ? 21.166 2.146 -16.632 1.00 87.38 224 MET A O 1
ATOM 1772 N N . ASN A 1 225 ? 20.447 3.621 -15.096 1.00 87.81 225 ASN A N 1
ATOM 1773 C CA . ASN A 1 225 ? 19.443 2.744 -14.501 1.00 87.81 225 ASN A CA 1
ATOM 1774 C C . ASN A 1 225 ? 18.098 2.922 -15.231 1.00 87.81 225 ASN A C 1
ATOM 1776 O O . ASN A 1 225 ? 17.953 3.812 -16.065 1.00 87.81 225 ASN A O 1
ATOM 1780 N N . PHE A 1 226 ? 17.110 2.072 -14.936 1.00 87.88 226 PHE A N 1
ATOM 1781 C CA . PHE A 1 226 ? 15.803 2.157 -15.597 1.00 87.88 226 PHE A CA 1
ATOM 1782 C C . PHE A 1 226 ? 15.079 3.494 -15.372 1.00 87.88 226 PHE A C 1
ATOM 1784 O O . PHE A 1 226 ? 14.647 4.060 -16.369 1.00 87.88 226 PHE A O 1
ATOM 1791 N N . PRO A 1 227 ? 14.960 4.035 -14.141 1.00 85.81 227 PRO A N 1
ATOM 1792 C CA . PRO A 1 227 ? 14.402 5.375 -13.945 1.00 85.81 227 PRO A CA 1
ATOM 1793 C C . PRO A 1 227 ? 15.052 6.461 -14.817 1.00 85.81 227 PRO A C 1
ATOM 1795 O O . PRO A 1 227 ? 14.344 7.211 -15.488 1.00 85.81 227 PRO A O 1
ATOM 1798 N N . ASP A 1 228 ? 16.385 6.507 -14.875 1.00 85.25 228 ASP A N 1
ATOM 1799 C CA . ASP A 1 228 ? 17.117 7.473 -15.700 1.00 85.25 228 ASP A CA 1
ATOM 1800 C C . ASP A 1 228 ? 16.879 7.218 -17.194 1.00 85.25 228 ASP A C 1
ATOM 1802 O O . ASP A 1 228 ? 16.619 8.155 -17.949 1.00 85.25 228 ASP A O 1
ATOM 1806 N N . TYR A 1 229 ? 16.890 5.951 -17.614 1.00 84.94 229 TYR A N 1
ATOM 1807 C CA . TYR A 1 229 ? 16.592 5.539 -18.984 1.00 84.94 229 TYR A CA 1
ATOM 1808 C C . TYR A 1 229 ? 15.174 5.952 -19.407 1.00 84.94 229 TYR A C 1
ATOM 1810 O O . TYR A 1 229 ? 14.991 6.502 -20.487 1.00 84.94 229 TYR A O 1
ATOM 1818 N N . PHE A 1 230 ? 14.165 5.760 -18.558 1.00 81.88 230 PHE A N 1
ATOM 1819 C CA . PHE A 1 230 ? 12.798 6.180 -18.864 1.00 81.88 230 PHE A CA 1
ATOM 1820 C C . PHE A 1 230 ? 12.653 7.704 -18.894 1.00 81.88 230 PHE A C 1
ATOM 1822 O O . PHE A 1 230 ? 11.913 8.229 -19.721 1.00 81.88 230 PHE A O 1
ATOM 1829 N N . SER A 1 231 ? 13.407 8.432 -18.063 1.00 77.19 231 SER A N 1
ATOM 1830 C CA . SER A 1 231 ? 13.353 9.900 -18.019 1.00 77.19 231 SER A CA 1
ATOM 1831 C C . SER A 1 231 ? 13.794 10.587 -19.322 1.00 77.19 231 SER A C 1
ATOM 1833 O O . SER A 1 231 ? 13.399 11.728 -19.581 1.00 77.19 231 SER A O 1
ATOM 1835 N N . ILE A 1 232 ? 14.604 9.909 -20.147 1.00 76.94 232 ILE A N 1
ATOM 1836 C CA . ILE A 1 232 ? 15.122 10.455 -21.409 1.00 76.94 232 ILE A CA 1
ATOM 1837 C C . ILE A 1 232 ? 14.256 10.125 -22.633 1.00 76.94 232 ILE A C 1
ATOM 1839 O O . ILE A 1 232 ? 14.452 10.745 -23.677 1.00 76.94 232 ILE A O 1
ATOM 1843 N N . LEU A 1 233 ? 13.275 9.221 -22.524 1.00 71.50 233 LEU A N 1
ATOM 1844 C CA . LEU A 1 233 ? 12.363 8.840 -23.618 1.00 71.50 233 LEU A CA 1
ATOM 1845 C C . LEU A 1 233 ? 11.259 9.901 -23.880 1.00 71.50 233 LEU A C 1
ATOM 1847 O O . LEU A 1 233 ? 10.081 9.580 -23.962 1.00 71.50 233 LEU A O 1
ATOM 1851 N N . ARG A 1 234 ? 11.615 11.192 -23.954 1.00 56.53 234 ARG A N 1
ATOM 1852 C CA . ARG A 1 234 ? 10.686 12.331 -23.779 1.00 56.53 234 ARG A CA 1
ATOM 1853 C C . ARG A 1 234 ? 9.473 12.443 -24.727 1.00 56.53 234 ARG A C 1
ATOM 1855 O O . ARG A 1 234 ? 9.545 12.161 -25.915 1.00 56.53 234 ARG A O 1
ATOM 1862 N N . ASP A 1 235 ? 8.460 13.081 -24.119 1.00 53.66 235 ASP A N 1
ATOM 1863 C CA . ASP A 1 235 ? 7.241 13.779 -24.584 1.00 53.66 235 ASP A CA 1
ATOM 1864 C C . ASP A 1 235 ? 5.911 13.005 -24.656 1.00 53.66 235 ASP A C 1
ATOM 1866 O O . ASP A 1 235 ? 4.881 13.613 -24.369 1.00 53.66 235 ASP A O 1
ATOM 1870 N N . GLU A 1 236 ? 5.903 11.682 -24.829 1.00 51.78 236 GLU A N 1
ATOM 1871 C CA . GLU A 1 236 ? 4.666 10.863 -24.749 1.00 51.78 236 GLU A CA 1
ATOM 1872 C C . GLU A 1 236 ? 4.575 10.004 -23.467 1.00 51.78 236 GLU A C 1
ATOM 1874 O O . GLU A 1 236 ? 3.532 9.436 -23.171 1.00 51.78 236 GLU A O 1
ATOM 1879 N N . TYR A 1 237 ? 5.645 9.982 -22.659 1.00 53.44 237 TYR A N 1
ATOM 1880 C CA . TYR A 1 237 ? 5.835 9.120 -21.474 1.00 53.44 237 TYR A CA 1
ATOM 1881 C C . TYR A 1 237 ? 5.742 9.877 -20.128 1.00 53.44 237 TYR A C 1
ATOM 1883 O O . TYR A 1 237 ? 6.427 9.569 -19.154 1.00 53.44 237 TYR A O 1
ATOM 1891 N N . ARG A 1 238 ? 4.877 10.902 -20.042 1.00 54.94 238 ARG A N 1
ATOM 1892 C CA . ARG A 1 238 ? 4.384 11.438 -18.747 1.00 54.94 238 ARG A CA 1
ATOM 1893 C C . ARG A 1 238 ? 3.111 10.711 -18.307 1.00 54.94 238 ARG A C 1
ATOM 1895 O O . ARG A 1 238 ? 2.168 11.342 -17.844 1.00 54.94 238 ARG A O 1
ATOM 1902 N N . ASP A 1 239 ? 3.061 9.413 -18.527 1.00 76.00 239 ASP A N 1
ATOM 1903 C CA . ASP A 1 239 ? 1.887 8.597 -18.276 1.00 76.00 239 ASP A CA 1
ATOM 1904 C C . ASP A 1 239 ? 2.082 7.716 -17.036 1.00 76.00 239 ASP A C 1
ATOM 1906 O O . ASP A 1 239 ? 3.168 7.613 -16.448 1.00 76.00 239 ASP A O 1
ATOM 1910 N N . ASP A 1 240 ? 0.999 7.099 -16.592 1.00 85.31 240 ASP A N 1
ATOM 1911 C CA . ASP A 1 240 ? 0.977 6.272 -15.389 1.00 85.31 240 ASP A CA 1
ATOM 1912 C C . ASP A 1 240 ? 1.770 4.970 -15.551 1.00 85.31 240 ASP A C 1
ATOM 1914 O O . ASP A 1 240 ? 2.303 4.443 -14.569 1.00 85.31 240 ASP A O 1
ATOM 1918 N N . LEU A 1 241 ? 1.970 4.519 -16.798 1.00 86.62 241 LEU A N 1
ATOM 1919 C CA . LEU A 1 241 ? 2.844 3.399 -17.143 1.00 86.62 241 LEU A CA 1
ATOM 1920 C C . LEU A 1 241 ? 4.286 3.675 -16.726 1.00 86.62 241 LEU A C 1
ATOM 1922 O O . LEU A 1 241 ? 4.894 2.871 -16.019 1.00 86.62 241 LEU A O 1
ATOM 1926 N N . THR A 1 242 ? 4.836 4.822 -17.115 1.00 85.81 242 THR A N 1
ATOM 1927 C CA . THR A 1 242 ? 6.217 5.183 -16.775 1.00 85.81 242 THR A CA 1
ATOM 1928 C C . THR A 1 242 ? 6.426 5.245 -15.266 1.00 85.81 242 THR A C 1
ATOM 1930 O O . THR A 1 242 ? 7.433 4.756 -14.744 1.00 85.81 242 THR A O 1
ATOM 1933 N N . GLN A 1 243 ? 5.456 5.814 -14.548 1.00 88.31 243 GLN A N 1
ATOM 1934 C CA . GLN A 1 243 ? 5.487 5.892 -13.090 1.00 88.31 243 GLN A CA 1
ATOM 1935 C C . GLN A 1 243 ? 5.487 4.495 -12.457 1.00 88.31 243 GLN A C 1
ATOM 1937 O O . GLN A 1 243 ? 6.303 4.233 -11.569 1.00 88.31 243 GLN A O 1
ATOM 1942 N N . LEU A 1 244 ? 4.654 3.577 -12.954 1.00 90.94 244 LEU A N 1
ATOM 1943 C CA . LEU A 1 244 ? 4.606 2.196 -12.479 1.00 90.94 244 LEU A CA 1
ATOM 1944 C C . LEU A 1 244 ? 5.905 1.431 -12.763 1.00 90.94 244 LEU A C 1
ATOM 1946 O O . LEU A 1 244 ? 6.431 0.749 -11.881 1.00 90.94 244 LEU A O 1
ATOM 1950 N N . LEU A 1 245 ? 6.477 1.570 -13.961 1.00 90.62 245 LEU A N 1
ATOM 1951 C CA . LEU A 1 245 ? 7.749 0.931 -14.316 1.00 90.62 245 LEU A CA 1
ATOM 1952 C C . LEU A 1 245 ? 8.896 1.437 -13.436 1.00 90.62 245 LEU A C 1
ATOM 1954 O O . LEU A 1 245 ? 9.672 0.641 -12.900 1.00 90.62 245 LEU A O 1
ATOM 1958 N N . CYS A 1 246 ? 8.971 2.753 -13.223 1.00 90.06 246 CYS A N 1
ATOM 1959 C CA . CYS A 1 246 ? 9.923 3.368 -12.303 1.00 90.06 246 CYS A CA 1
ATOM 1960 C C . CYS A 1 246 ? 9.720 2.888 -10.861 1.00 90.06 246 CYS A C 1
ATOM 1962 O O . CYS A 1 246 ? 10.709 2.641 -10.162 1.00 90.06 246 CYS A O 1
ATOM 1964 N N . ALA A 1 247 ? 8.471 2.718 -10.419 1.00 92.38 247 ALA A N 1
ATOM 1965 C CA . ALA A 1 247 ? 8.142 2.197 -9.098 1.00 92.38 247 ALA A CA 1
ATOM 1966 C C . ALA A 1 247 ? 8.632 0.752 -8.922 1.00 92.38 247 ALA A C 1
ATOM 1968 O O . ALA A 1 247 ? 9.407 0.485 -8.003 1.00 92.38 247 ALA A O 1
ATOM 1969 N N . ILE A 1 248 ? 8.286 -0.153 -9.845 1.00 93.44 248 ILE A N 1
ATOM 1970 C CA . ILE A 1 248 ? 8.725 -1.559 -9.825 1.00 93.44 248 ILE A CA 1
ATOM 1971 C C . ILE A 1 248 ? 10.259 -1.645 -9.872 1.00 93.44 248 ILE A C 1
ATOM 1973 O O . ILE A 1 248 ? 10.866 -2.388 -9.094 1.00 93.44 248 ILE A O 1
ATOM 1977 N N . ALA A 1 249 ? 10.909 -0.871 -10.750 1.00 92.62 249 ALA A N 1
ATOM 1978 C CA . ALA A 1 249 ? 12.365 -0.833 -10.858 1.00 92.62 249 ALA A CA 1
ATOM 1979 C C . ALA A 1 249 ? 13.018 -0.373 -9.545 1.00 92.62 249 ALA A C 1
ATOM 1981 O O . ALA A 1 249 ? 13.910 -1.051 -9.029 1.00 92.62 249 ALA A O 1
ATOM 1982 N N . SER A 1 250 ? 12.549 0.740 -8.978 1.00 93.25 250 SER A N 1
ATOM 1983 C CA . SER A 1 250 ? 13.094 1.334 -7.752 1.00 93.25 250 SER A CA 1
ATOM 1984 C C . SER A 1 250 ? 12.879 0.434 -6.536 1.00 93.25 250 SER A C 1
ATOM 1986 O O . SER A 1 250 ? 13.818 0.190 -5.773 1.00 93.25 250 SER A O 1
ATOM 1988 N N . TYR A 1 251 ? 11.678 -0.133 -6.395 1.00 94.06 251 TYR A N 1
ATOM 1989 C CA . TYR A 1 251 ? 11.370 -1.117 -5.362 1.00 94.06 251 TYR A CA 1
ATOM 1990 C C . TYR A 1 251 ? 12.288 -2.339 -5.475 1.00 94.06 251 TYR A C 1
ATOM 1992 O O . TYR A 1 251 ? 12.860 -2.788 -4.480 1.00 94.06 251 TYR A O 1
ATOM 2000 N N . SER A 1 252 ? 12.518 -2.838 -6.696 1.00 93.50 252 SER A N 1
ATOM 2001 C CA . SER A 1 252 ? 13.377 -4.006 -6.916 1.00 93.50 252 SER A CA 1
ATOM 2002 C C . SER A 1 252 ? 14.814 -3.807 -6.427 1.00 93.50 252 SER A C 1
ATOM 2004 O O . SER A 1 252 ? 15.448 -4.782 -6.009 1.00 93.50 252 SER A O 1
ATOM 2006 N N . GLN A 1 253 ? 15.317 -2.567 -6.455 1.00 93.81 253 GLN A N 1
ATOM 2007 C CA . GLN A 1 253 ? 16.659 -2.199 -6.009 1.00 93.81 253 GLN A CA 1
ATOM 2008 C C . GLN A 1 253 ? 16.763 -2.187 -4.490 1.00 93.81 253 GLN A C 1
ATOM 2010 O O . GLN A 1 253 ? 17.620 -2.862 -3.914 1.00 93.81 253 GLN A O 1
ATOM 2015 N N . ASN A 1 254 ? 15.888 -1.418 -3.844 1.00 92.38 254 ASN A N 1
ATOM 2016 C CA . ASN A 1 254 ? 15.896 -1.234 -2.403 1.00 92.38 254 ASN A CA 1
ATOM 2017 C C . ASN A 1 254 ? 14.480 -0.876 -1.917 1.00 92.38 254 ASN A C 1
ATOM 2019 O O . ASN A 1 254 ? 14.121 0.304 -1.934 1.00 92.38 254 ASN A O 1
ATOM 2023 N N . PRO A 1 255 ? 13.699 -1.868 -1.447 1.00 91.56 255 PRO A N 1
ATOM 2024 C CA . PRO A 1 255 ? 12.342 -1.646 -0.955 1.00 91.56 255 PRO A CA 1
ATOM 2025 C C . PRO A 1 255 ? 12.258 -0.586 0.146 1.00 91.56 255 PRO A C 1
ATOM 2027 O O . PRO A 1 255 ? 11.390 0.278 0.099 1.00 91.56 255 PRO A O 1
ATOM 2030 N N . LEU A 1 256 ? 13.189 -0.607 1.109 1.00 89.25 256 LEU A N 1
ATOM 2031 C CA . LEU A 1 256 ? 13.204 0.355 2.211 1.00 89.25 256 LEU A CA 1
ATOM 2032 C C . LEU A 1 256 ? 13.381 1.780 1.682 1.00 89.25 256 LEU A C 1
ATOM 2034 O O . LEU A 1 256 ? 12.535 2.632 1.926 1.00 89.25 256 LEU A O 1
ATOM 2038 N N . ARG A 1 257 ? 14.427 2.019 0.880 1.00 90.75 257 ARG A N 1
ATOM 2039 C CA . ARG A 1 257 ? 14.695 3.348 0.307 1.00 90.75 257 ARG A CA 1
ATOM 2040 C C . ARG A 1 257 ? 13.567 3.816 -0.613 1.00 90.75 257 ARG A C 1
ATOM 2042 O O . ARG A 1 257 ? 13.291 5.013 -0.648 1.00 90.75 257 ARG A O 1
ATOM 2049 N N . TYR A 1 258 ? 12.937 2.905 -1.357 1.00 92.56 258 TYR A N 1
ATOM 2050 C CA . TYR A 1 258 ? 11.784 3.217 -2.200 1.00 92.56 258 TYR A CA 1
ATOM 2051 C C . TYR A 1 258 ? 10.639 3.807 -1.370 1.00 92.56 258 TYR A C 1
ATOM 2053 O O . TYR A 1 258 ? 10.217 4.931 -1.636 1.00 92.56 258 TYR A O 1
ATOM 2061 N N . TYR A 1 259 ? 10.211 3.114 -0.313 1.00 90.25 259 TYR A N 1
ATOM 2062 C CA . TYR A 1 259 ? 9.148 3.615 0.557 1.00 90.25 259 TYR A CA 1
ATOM 2063 C C . TYR A 1 259 ? 9.558 4.861 1.346 1.00 90.25 259 TYR A C 1
ATOM 2065 O O . TYR A 1 259 ? 8.738 5.758 1.514 1.00 90.25 259 TYR A O 1
ATOM 2073 N N . THR A 1 260 ? 10.821 4.985 1.763 1.00 85.06 260 THR A N 1
ATOM 2074 C CA . THR A 1 260 ? 11.332 6.219 2.380 1.00 85.06 260 THR A CA 1
ATOM 2075 C C . THR A 1 260 ? 11.231 7.413 1.427 1.00 85.06 260 THR A C 1
ATOM 2077 O O . THR A 1 260 ? 10.838 8.502 1.839 1.00 85.06 260 THR A O 1
ATOM 2080 N N . ASN A 1 261 ? 11.571 7.230 0.146 1.00 89.44 261 ASN A N 1
ATOM 2081 C CA . ASN A 1 261 ? 11.434 8.280 -0.862 1.00 89.44 261 ASN A CA 1
ATOM 2082 C C . ASN A 1 261 ? 9.961 8.614 -1.126 1.00 89.44 261 ASN A C 1
ATOM 2084 O O . ASN A 1 261 ? 9.633 9.792 -1.227 1.00 89.44 261 ASN A O 1
ATOM 2088 N N . LEU A 1 262 ? 9.078 7.610 -1.200 1.00 89.75 262 LEU A N 1
ATOM 2089 C CA . LEU A 1 262 ? 7.636 7.847 -1.304 1.00 89.75 262 LEU A CA 1
ATOM 2090 C C . LEU A 1 262 ? 7.114 8.654 -0.111 1.00 89.75 262 LEU A C 1
ATOM 2092 O O . LEU A 1 262 ? 6.367 9.607 -0.308 1.00 89.75 262 LEU A O 1
ATOM 2096 N N . LEU A 1 263 ? 7.537 8.304 1.107 1.00 83.00 263 LEU A N 1
ATOM 2097 C CA . LEU A 1 263 ? 7.151 8.997 2.335 1.00 83.00 263 LEU A CA 1
ATOM 2098 C C . LEU A 1 263 ? 7.632 10.450 2.321 1.00 83.00 263 LEU A C 1
ATOM 2100 O O . LEU A 1 263 ? 6.868 11.353 2.648 1.00 83.00 263 LEU A O 1
ATOM 2104 N N . TRP A 1 264 ? 8.880 10.677 1.906 1.00 79.69 264 TRP A N 1
ATOM 2105 C CA . TRP A 1 264 ? 9.449 12.015 1.758 1.00 79.69 264 TRP A CA 1
ATOM 2106 C C . TRP A 1 264 ? 8.690 12.852 0.734 1.00 79.69 264 TRP A C 1
ATOM 2108 O O . TRP A 1 264 ? 8.302 13.975 1.031 1.00 79.69 264 TRP A O 1
ATOM 2118 N N . ASN A 1 265 ? 8.448 12.312 -0.458 1.00 83.69 265 ASN A N 1
ATOM 2119 C CA . ASN A 1 265 ? 7.752 13.047 -1.508 1.00 83.69 265 ASN A CA 1
ATOM 2120 C C . ASN A 1 265 ? 6.307 13.355 -1.094 1.00 83.69 265 ASN A C 1
ATOM 2122 O O . ASN A 1 265 ? 5.860 14.484 -1.244 1.00 83.69 265 ASN A O 1
ATOM 2126 N N . ALA A 1 266 ? 5.607 12.391 -0.488 1.00 80.31 266 ALA A N 1
ATOM 2127 C CA . ALA A 1 266 ? 4.256 12.605 0.022 1.00 80.31 266 ALA A CA 1
ATOM 2128 C C . ALA A 1 266 ? 4.212 13.669 1.131 1.00 80.31 266 ALA A C 1
ATOM 2130 O O . ALA A 1 266 ? 3.279 14.466 1.192 1.00 80.31 266 ALA A O 1
ATOM 2131 N N . TYR A 1 267 ? 5.234 13.706 1.989 1.00 75.94 267 TYR A N 1
ATOM 2132 C CA . TYR A 1 267 ? 5.401 14.745 3.000 1.00 75.94 267 TYR A CA 1
ATOM 2133 C C . TYR A 1 267 ? 5.580 16.134 2.366 1.00 75.94 267 TYR A C 1
ATOM 2135 O O . TYR A 1 267 ? 4.833 17.051 2.706 1.00 75.94 267 TYR A O 1
ATOM 2143 N N . GLU A 1 268 ? 6.522 16.273 1.430 1.00 75.06 268 GLU A N 1
ATOM 2144 C CA . GLU A 1 268 ? 6.841 17.544 0.761 1.00 75.06 268 GLU A CA 1
ATOM 2145 C C . GLU A 1 268 ? 5.664 18.074 -0.069 1.00 75.06 268 GLU A C 1
ATOM 2147 O O . GLU A 1 268 ? 5.380 19.270 -0.072 1.00 75.06 268 GLU A O 1
ATOM 2152 N N . GLU A 1 269 ? 4.946 17.178 -0.748 1.00 78.38 269 GLU A N 1
ATOM 2153 C CA . GLU A 1 269 ? 3.787 17.511 -1.582 1.00 78.38 269 GLU A CA 1
ATOM 2154 C C . GLU A 1 269 ? 2.503 17.727 -0.760 1.00 78.38 269 GLU A C 1
ATOM 2156 O O . GLU A 1 269 ? 1.505 18.222 -1.284 1.00 78.38 269 GLU A O 1
ATOM 2161 N N . GLY A 1 270 ? 2.497 17.359 0.528 1.00 71.94 270 GLY A N 1
ATOM 2162 C CA . GLY A 1 270 ? 1.290 17.359 1.356 1.00 71.94 270 GLY A CA 1
ATOM 2163 C C . GLY A 1 270 ? 0.244 16.316 0.927 1.00 71.94 270 GLY A C 1
ATOM 2164 O O . GLY A 1 270 ? -0.949 16.504 1.181 1.00 71.94 270 GLY A O 1
ATOM 2165 N N . ASP A 1 271 ? 0.676 15.224 0.289 1.00 79.44 271 ASP A N 1
ATOM 2166 C CA . ASP A 1 271 ? -0.161 14.127 -0.212 1.00 79.44 271 ASP A CA 1
ATOM 2167 C C . ASP A 1 271 ? -0.613 13.207 0.935 1.00 79.44 271 ASP A C 1
ATOM 2169 O O . ASP A 1 271 ? -0.037 12.154 1.223 1.00 79.44 271 ASP A O 1
ATOM 2173 N N . ASN A 1 272 ? -1.681 13.620 1.619 1.00 79.62 272 ASN A N 1
ATOM 2174 C CA . ASN A 1 272 ? -2.225 12.886 2.763 1.00 79.62 272 ASN A CA 1
ATOM 2175 C C . ASN A 1 272 ? -2.736 11.479 2.402 1.00 79.62 272 ASN A C 1
ATOM 2177 O O . ASN A 1 272 ? -2.688 10.593 3.256 1.00 79.62 272 ASN A O 1
ATOM 2181 N N . LYS A 1 273 ? -3.192 11.249 1.161 1.00 85.69 273 LYS A N 1
ATOM 2182 C CA . LYS A 1 273 ? -3.660 9.924 0.723 1.00 85.69 273 LYS A CA 1
ATOM 2183 C C . LYS A 1 273 ? -2.492 8.941 0.694 1.00 85.69 273 LYS A C 1
ATOM 2185 O O . LYS A 1 273 ? -2.547 7.873 1.303 1.00 85.69 273 LYS A O 1
ATOM 2190 N N . ARG A 1 274 ? -1.390 9.334 0.048 1.00 87.94 274 ARG A N 1
ATOM 2191 C CA . ARG A 1 274 ? -0.170 8.522 -0.009 1.00 87.94 274 ARG A CA 1
ATOM 2192 C C . ARG A 1 274 ? 0.462 8.339 1.368 1.00 87.94 274 ARG A C 1
ATOM 2194 O O . ARG A 1 274 ? 0.886 7.230 1.690 1.00 87.94 274 ARG A O 1
ATOM 2201 N N . LEU A 1 275 ? 0.470 9.378 2.209 1.00 82.75 275 LEU A N 1
ATOM 2202 C CA . LEU A 1 275 ? 0.906 9.246 3.604 1.00 82.75 275 LEU A CA 1
ATOM 2203 C C . LEU A 1 275 ? 0.089 8.181 4.345 1.00 82.75 275 LEU A C 1
ATOM 2205 O O . LEU A 1 275 ? 0.679 7.305 4.973 1.00 82.75 275 LEU A O 1
ATOM 2209 N N . THR A 1 276 ? -1.242 8.197 4.212 1.00 83.12 276 THR A N 1
ATOM 2210 C CA . THR A 1 276 ? -2.129 7.177 4.799 1.00 83.12 276 THR A CA 1
ATOM 2211 C C . THR A 1 276 ? -1.728 5.772 4.362 1.00 83.12 276 THR A C 1
ATOM 2213 O O . THR A 1 276 ? -1.511 4.910 5.214 1.00 83.12 276 THR A O 1
ATOM 2216 N N . ARG A 1 277 ? -1.558 5.550 3.050 1.00 89.44 277 ARG A N 1
ATOM 2217 C CA . ARG A 1 277 ? -1.149 4.248 2.497 1.00 89.44 277 ARG A CA 1
ATOM 2218 C C . ARG A 1 277 ? 0.155 3.737 3.070 1.00 89.44 277 ARG A C 1
ATOM 2220 O O . ARG A 1 277 ? 0.222 2.591 3.515 1.00 89.44 277 ARG A O 1
ATOM 2227 N N . ILE A 1 278 ? 1.186 4.576 3.078 1.00 85.81 278 ILE A N 1
ATOM 2228 C CA . ILE A 1 278 ? 2.507 4.191 3.581 1.00 85.81 278 ILE A CA 1
ATOM 2229 C C . ILE A 1 278 ? 2.423 3.879 5.077 1.00 85.81 278 ILE A C 1
ATOM 2231 O O . ILE A 1 278 ? 2.983 2.895 5.543 1.00 85.81 278 ILE A O 1
ATOM 2235 N N . ILE A 1 279 ? 1.679 4.673 5.838 1.00 79.06 279 ILE A N 1
ATOM 2236 C CA . ILE A 1 279 ? 1.588 4.510 7.289 1.00 79.06 279 ILE A CA 1
ATOM 2237 C C . ILE A 1 279 ? 0.864 3.226 7.660 1.00 79.06 279 ILE A C 1
ATOM 2239 O O . ILE A 1 279 ? 1.385 2.418 8.429 1.00 79.06 279 ILE A O 1
ATOM 2243 N N . VAL A 1 280 ? -0.314 2.999 7.087 1.00 84.88 280 VAL A N 1
ATOM 2244 C CA . VAL A 1 280 ? -1.092 1.796 7.383 1.00 84.88 280 VAL A CA 1
ATOM 2245 C C . VAL A 1 280 ? -0.323 0.542 6.950 1.00 84.88 280 VAL A C 1
ATOM 2247 O O . VAL A 1 280 ? -0.158 -0.372 7.755 1.00 84.88 280 VAL A O 1
ATOM 2250 N N . SER A 1 281 ? 0.261 0.530 5.746 1.00 85.38 281 SER A N 1
ATOM 2251 C CA . SER A 1 281 ? 1.007 -0.635 5.237 1.00 85.38 281 SER A CA 1
ATOM 2252 C C . SER A 1 281 ? 2.271 -0.982 6.038 1.00 85.38 281 SER A C 1
ATOM 2254 O O . SER A 1 281 ? 2.675 -2.148 6.061 1.00 85.38 281 SER A O 1
ATOM 2256 N N . TRP A 1 282 ? 2.881 -0.009 6.724 1.00 84.31 282 TRP A N 1
ATOM 2257 C CA . TRP A 1 282 ? 4.100 -0.214 7.516 1.00 84.31 282 TRP A CA 1
ATOM 2258 C C . TRP A 1 282 ? 3.858 -0.405 9.020 1.00 84.31 282 TRP A C 1
ATOM 2260 O O . TRP A 1 282 ? 4.718 -0.960 9.705 1.00 84.31 282 TRP A O 1
ATOM 2270 N N . THR A 1 283 ? 2.694 -0.011 9.548 1.00 77.12 283 THR A N 1
ATOM 2271 C CA . THR A 1 283 ? 2.355 -0.176 10.980 1.00 77.12 283 THR A CA 1
ATOM 2272 C C . THR A 1 283 ? 2.001 -1.611 11.377 1.00 77.12 283 THR A C 1
ATOM 2274 O O . THR A 1 283 ? 1.942 -1.908 12.568 1.00 77.12 283 THR A O 1
ATOM 2277 N N . ASN A 1 284 ? 1.858 -2.530 10.415 1.00 78.75 284 ASN A N 1
ATOM 2278 C CA . ASN A 1 284 ? 1.677 -3.963 10.679 1.00 78.75 284 ASN A CA 1
ATOM 2279 C C . ASN A 1 284 ? 2.909 -4.652 11.295 1.00 78.75 284 ASN A C 1
ATOM 2281 O O . ASN A 1 284 ? 2.832 -5.794 11.746 1.00 78.75 284 ASN A O 1
ATOM 2285 N N . SER A 1 285 ? 4.063 -3.978 11.309 1.00 79.94 285 SER A N 1
ATOM 2286 C CA . SER A 1 285 ? 5.292 -4.497 11.891 1.00 79.94 285 SER A CA 1
ATOM 2287 C C . SER A 1 285 ? 6.115 -3.370 12.492 1.00 79.94 285 SER A C 1
ATOM 2289 O O . SER A 1 285 ? 6.772 -2.610 11.778 1.00 79.94 285 SER A O 1
ATOM 2291 N N . LYS A 1 286 ? 6.166 -3.334 13.827 1.00 72.44 286 LYS A N 1
ATOM 2292 C CA . LYS A 1 286 ? 7.000 -2.401 14.597 1.00 72.44 286 LYS A CA 1
ATOM 2293 C C . LYS A 1 286 ? 8.433 -2.330 14.066 1.00 72.44 286 LYS A C 1
ATOM 2295 O O . LYS A 1 286 ? 8.954 -1.251 13.815 1.00 72.44 286 LYS A O 1
ATOM 2300 N N . ARG A 1 287 ? 9.049 -3.487 13.812 1.00 76.62 287 ARG A N 1
ATOM 2301 C CA . ARG A 1 287 ? 10.426 -3.562 13.311 1.00 76.62 287 ARG A CA 1
ATOM 2302 C C . ARG A 1 287 ? 10.588 -2.963 11.911 1.00 76.62 287 ARG A C 1
ATOM 2304 O O . ARG A 1 287 ? 11.570 -2.269 11.663 1.00 76.62 287 ARG A O 1
ATOM 2311 N N . LYS A 1 288 ? 9.664 -3.236 10.976 1.00 80.06 288 LYS A N 1
ATOM 2312 C CA . LYS A 1 288 ? 9.717 -2.623 9.634 1.00 80.06 288 LYS A CA 1
ATOM 2313 C C . LYS A 1 288 ? 9.593 -1.108 9.752 1.00 80.06 288 LYS A C 1
ATOM 2315 O O . LYS A 1 288 ? 10.372 -0.382 9.142 1.00 80.06 288 LYS A O 1
ATOM 2320 N N . LEU A 1 289 ? 8.661 -0.651 10.579 1.00 75.06 289 LEU A N 1
ATOM 2321 C CA . LEU A 1 289 ? 8.433 0.761 10.816 1.00 75.06 289 LEU A CA 1
ATOM 2322 C C . LEU A 1 289 ? 9.662 1.470 11.406 1.00 75.06 289 LEU A C 1
ATOM 2324 O O . LEU A 1 289 ? 10.049 2.526 10.913 1.00 75.06 289 LEU A O 1
ATOM 2328 N N . GLU A 1 290 ? 10.335 0.869 12.388 1.00 73.50 290 GLU A N 1
ATOM 2329 C CA . GLU A 1 290 ? 11.592 1.394 12.941 1.00 73.50 290 GLU A CA 1
ATOM 2330 C C . GLU A 1 290 ? 12.665 1.582 11.857 1.00 73.50 290 GLU A C 1
ATOM 2332 O O . GLU A 1 290 ? 13.347 2.609 11.836 1.00 73.50 290 GLU A O 1
ATOM 2337 N N . TYR A 1 291 ? 12.789 0.635 10.918 1.00 80.31 291 TYR A N 1
ATOM 2338 C CA . TYR A 1 291 ? 13.717 0.774 9.793 1.00 80.31 291 TYR A CA 1
ATOM 2339 C C . TYR A 1 291 ? 13.327 1.900 8.836 1.00 80.31 291 TYR A C 1
ATOM 2341 O O . TYR A 1 291 ? 14.209 2.646 8.409 1.00 80.31 291 TYR A O 1
ATOM 2349 N N . LEU A 1 292 ? 12.037 2.042 8.508 1.00 78.88 292 LEU A N 1
ATOM 2350 C CA . LEU A 1 292 ? 11.548 3.127 7.650 1.00 78.88 292 LEU A CA 1
ATOM 2351 C C . LEU A 1 292 ? 11.862 4.489 8.260 1.00 78.88 292 LEU A C 1
ATOM 2353 O O . LEU A 1 292 ? 12.413 5.355 7.587 1.00 78.88 292 LEU A O 1
ATOM 2357 N N . MET A 1 293 ? 11.567 4.655 9.550 1.00 74.75 293 MET A N 1
ATOM 2358 C CA . MET A 1 293 ? 11.800 5.912 10.255 1.00 74.75 293 MET A CA 1
ATOM 2359 C C . MET A 1 293 ? 13.292 6.240 10.355 1.00 74.75 293 MET A C 1
ATOM 2361 O O . MET A 1 293 ? 13.683 7.374 10.088 1.00 74.75 293 MET A O 1
ATOM 2365 N N . ALA A 1 294 ? 14.144 5.255 10.652 1.00 74.88 294 ALA A N 1
ATOM 2366 C CA . ALA A 1 294 ? 15.592 5.461 10.682 1.00 74.88 294 ALA A CA 1
ATOM 2367 C C . ALA A 1 294 ? 16.152 5.872 9.306 1.00 74.88 294 ALA A C 1
ATOM 2369 O O . ALA A 1 294 ? 16.998 6.766 9.209 1.00 74.88 294 ALA A O 1
ATOM 2370 N N . ASP A 1 295 ? 15.672 5.246 8.229 1.00 78.00 295 ASP A N 1
ATOM 2371 C CA . ASP A 1 295 ? 16.100 5.572 6.869 1.00 78.00 295 ASP A CA 1
ATOM 2372 C C . ASP A 1 295 ? 15.572 6.935 6.390 1.00 78.00 295 ASP A C 1
ATOM 2374 O O . ASP A 1 295 ? 16.276 7.654 5.672 1.00 78.00 295 ASP A O 1
ATOM 2378 N N . PHE A 1 296 ? 14.367 7.314 6.827 1.00 76.88 296 PHE A N 1
ATOM 2379 C CA . PHE A 1 296 ? 13.775 8.634 6.613 1.00 76.88 296 PHE A CA 1
ATOM 2380 C C . PHE A 1 296 ? 14.561 9.731 7.322 1.00 76.88 296 PHE A C 1
ATOM 2382 O O . PHE A 1 296 ? 14.910 10.728 6.697 1.00 76.88 296 PHE A O 1
ATOM 2389 N N . GLU A 1 297 ? 14.922 9.536 8.591 1.00 70.88 297 GLU A N 1
ATOM 2390 C CA . GLU A 1 297 ? 15.779 10.469 9.328 1.00 70.88 297 GLU A CA 1
ATOM 2391 C C . GLU A 1 297 ? 17.142 10.647 8.652 1.00 70.88 297 GLU A C 1
ATOM 2393 O O . GLU A 1 297 ? 17.668 11.761 8.580 1.00 70.88 297 GLU A O 1
ATOM 2398 N N . LEU A 1 298 ? 17.722 9.565 8.126 1.00 74.31 298 LEU A N 1
ATOM 2399 C CA . LEU A 1 298 ? 18.966 9.637 7.367 1.00 74.31 298 LEU A CA 1
ATOM 2400 C C . LEU A 1 298 ? 18.785 10.428 6.063 1.00 74.31 298 LEU A C 1
ATOM 2402 O O . LEU A 1 298 ? 19.622 11.273 5.747 1.00 74.31 298 LEU A O 1
ATOM 2406 N N . LEU A 1 299 ? 17.695 10.194 5.327 1.00 70.81 299 LEU A N 1
ATOM 2407 C CA . LEU A 1 299 ? 17.376 10.934 4.103 1.00 70.81 299 LEU A CA 1
ATOM 2408 C C . LEU A 1 299 ? 17.149 12.424 4.383 1.00 70.81 299 LEU A C 1
ATOM 2410 O O . LEU A 1 299 ? 17.667 13.278 3.668 1.00 70.81 299 LEU A O 1
ATOM 2414 N N . ALA A 1 300 ? 16.439 12.737 5.465 1.00 68.88 300 ALA A N 1
ATOM 2415 C CA . ALA A 1 300 ? 16.218 14.099 5.929 1.00 68.88 300 ALA A CA 1
ATOM 2416 C C . ALA A 1 300 ? 17.542 14.809 6.220 1.00 68.88 300 ALA A C 1
ATOM 2418 O O . ALA A 1 300 ? 17.716 15.978 5.883 1.00 68.88 300 ALA A O 1
ATOM 2419 N N . LYS A 1 301 ? 18.504 14.090 6.818 1.00 67.81 301 LYS A N 1
ATOM 2420 C CA . LYS A 1 301 ? 19.853 14.600 7.091 1.00 67.81 301 LYS A CA 1
ATOM 2421 C C . LYS A 1 301 ? 20.665 14.846 5.819 1.00 67.81 301 LYS A C 1
ATOM 2423 O O . LYS A 1 301 ? 21.466 15.774 5.805 1.00 67.81 301 LYS A O 1
ATOM 2428 N N . THR A 1 302 ? 20.493 14.054 4.764 1.00 70.75 302 THR A N 1
ATOM 2429 C CA . THR A 1 302 ? 21.261 14.217 3.517 1.00 70.75 302 THR A CA 1
ATOM 2430 C C . THR A 1 302 ? 20.654 15.248 2.571 1.00 70.75 302 THR A C 1
ATOM 2432 O O . THR A 1 302 ? 21.399 15.953 1.899 1.00 70.75 302 THR A O 1
ATOM 2435 N N . ARG A 1 303 ? 19.325 15.402 2.556 1.00 68.31 303 ARG A N 1
ATOM 2436 C CA . ARG A 1 303 ? 18.603 16.410 1.756 1.00 68.31 303 ARG A CA 1
ATOM 2437 C C . ARG A 1 303 ? 18.551 17.801 2.411 1.00 68.31 303 ARG A C 1
ATOM 2439 O O . ARG A 1 303 ? 17.847 18.677 1.926 1.00 68.31 303 ARG A O 1
ATOM 2446 N N . ARG A 1 304 ? 19.306 18.013 3.499 1.00 60.12 304 ARG A N 1
ATOM 2447 C CA . ARG A 1 304 ? 19.424 19.275 4.253 1.00 60.12 304 ARG A CA 1
ATOM 2448 C C . ARG A 1 304 ? 19.811 20.459 3.355 1.00 60.12 304 ARG A C 1
ATOM 2450 O O . ARG A 1 304 ? 20.994 20.718 3.156 1.00 60.12 304 ARG A O 1
ATOM 2457 N N . THR A 1 305 ? 18.830 21.232 2.904 1.00 48.56 305 THR A N 1
ATOM 2458 C CA . THR A 1 305 ? 19.044 22.593 2.373 1.00 48.56 305 THR A CA 1
ATOM 2459 C C . THR A 1 305 ? 18.432 23.673 3.261 1.00 48.56 305 THR A C 1
ATOM 2461 O O . THR A 1 305 ? 18.897 24.811 3.248 1.00 48.56 305 THR A O 1
ATOM 2464 N N . ASP A 1 306 ? 17.462 23.313 4.104 1.00 42.84 306 ASP A N 1
ATOM 2465 C CA . ASP A 1 306 ? 16.685 24.280 4.871 1.00 42.84 306 ASP A CA 1
ATOM 2466 C C . ASP A 1 306 ? 17.200 24.445 6.303 1.00 42.84 306 ASP A C 1
ATOM 2468 O O . ASP A 1 306 ? 17.150 23.533 7.134 1.00 42.84 306 ASP A O 1
ATOM 2472 N N . ALA A 1 307 ? 17.665 25.658 6.611 1.00 38.84 307 ALA A N 1
ATOM 2473 C CA . ALA A 1 307 ? 18.277 26.016 7.890 1.00 38.84 307 ALA A CA 1
ATOM 2474 C C . ALA A 1 307 ? 17.391 25.715 9.120 1.00 38.84 307 ALA A C 1
ATOM 2476 O O . ALA A 1 307 ? 17.916 25.424 10.196 1.00 38.84 307 ALA A O 1
ATOM 2477 N N . TRP A 1 308 ? 16.061 25.734 8.967 1.00 42.50 308 TRP A N 1
ATOM 2478 C CA . TRP A 1 308 ? 15.114 25.503 10.064 1.00 42.50 308 TRP A CA 1
ATOM 2479 C C . TRP A 1 308 ? 15.033 24.024 10.487 1.00 42.50 308 TRP A C 1
ATOM 2481 O O . TRP A 1 308 ? 14.979 23.735 11.681 1.00 42.50 308 TRP A O 1
ATOM 2491 N N . MET A 1 309 ? 15.127 23.078 9.545 1.00 37.22 309 MET A N 1
ATOM 2492 C CA . MET A 1 309 ? 15.140 21.633 9.836 1.00 37.22 309 MET A CA 1
ATOM 2493 C C . MET A 1 309 ? 16.456 21.189 10.482 1.00 37.22 309 MET A C 1
ATOM 2495 O O . MET A 1 309 ? 16.475 20.302 11.335 1.00 37.22 309 MET A O 1
ATOM 2499 N N . ILE A 1 310 ? 17.562 21.846 10.116 1.00 41.84 310 ILE A N 1
ATOM 2500 C CA . ILE A 1 310 ? 18.880 21.632 10.731 1.00 41.84 310 ILE A CA 1
ATOM 2501 C C . ILE A 1 310 ? 18.875 22.091 12.198 1.00 41.84 310 ILE A C 1
ATOM 2503 O O . ILE A 1 310 ? 19.500 21.445 13.037 1.00 41.84 310 ILE A O 1
ATOM 2507 N N . GLN A 1 311 ? 18.147 23.166 12.518 1.00 43.19 311 GLN A N 1
ATOM 2508 C CA . GLN A 1 311 ? 18.002 23.674 13.887 1.00 43.19 311 GLN A CA 1
ATOM 2509 C C . GLN A 1 311 ? 16.975 22.899 14.726 1.00 43.19 311 GLN A C 1
ATOM 2511 O O . GLN A 1 311 ? 17.180 22.753 15.928 1.00 43.19 311 GLN A O 1
ATOM 2516 N N . ALA A 1 312 ? 15.903 22.374 14.121 1.00 38.91 312 ALA A N 1
ATOM 2517 C CA . ALA A 1 312 ? 14.872 21.603 14.823 1.00 38.91 312 ALA A CA 1
ATOM 2518 C C . ALA A 1 312 ? 15.322 20.184 15.237 1.00 38.91 312 ALA A C 1
ATOM 2520 O O . ALA A 1 312 ? 14.750 19.612 16.165 1.00 38.91 312 ALA A O 1
ATOM 2521 N N . TYR A 1 313 ? 16.352 19.628 14.581 1.00 40.72 313 TYR A N 1
ATOM 2522 C CA . TYR A 1 313 ? 16.887 18.285 14.850 1.00 40.72 313 TYR A CA 1
ATOM 2523 C C . TYR A 1 313 ? 18.432 18.259 14.935 1.00 40.72 313 TYR A C 1
ATOM 2525 O O . TYR A 1 313 ? 19.101 17.770 14.009 1.00 40.72 313 TYR A O 1
ATOM 2533 N N . PRO A 1 314 ? 19.026 18.770 16.036 1.00 42.94 314 PRO A N 1
ATOM 2534 C CA . PRO A 1 314 ? 20.459 18.650 16.304 1.00 42.94 314 PRO A CA 1
ATOM 2535 C C . PRO A 1 314 ? 20.903 17.183 16.402 1.00 42.94 314 PRO A C 1
ATOM 2537 O O . PRO A 1 314 ? 20.151 16.315 16.835 1.00 42.94 314 PRO A O 1
ATOM 2540 N N . SER A 1 315 ? 22.147 16.907 16.007 1.00 42.84 315 SER A N 1
ATOM 2541 C CA . SER A 1 315 ? 22.724 15.557 15.886 1.00 42.84 315 SER A CA 1
ATOM 2542 C C . SER A 1 315 ? 22.748 14.728 17.174 1.00 42.84 315 SER A C 1
ATOM 2544 O O . SER A 1 315 ? 22.782 13.505 17.070 1.00 42.84 315 SER A O 1
ATOM 2546 N N . ASP A 1 316 ? 22.687 15.374 18.343 1.00 40.72 316 ASP A N 1
ATOM 2547 C CA . ASP A 1 316 ? 22.936 14.745 19.650 1.00 40.72 316 ASP A CA 1
ATOM 2548 C C . ASP A 1 316 ? 21.751 14.841 20.628 1.00 40.72 316 ASP A C 1
ATOM 2550 O O . ASP A 1 316 ? 21.864 14.443 21.786 1.00 40.72 316 ASP A O 1
ATOM 2554 N N . SER A 1 317 ? 20.606 15.373 20.194 1.00 42.28 317 SER A N 1
ATOM 2555 C CA . SER A 1 317 ? 19.384 15.392 21.005 1.00 42.28 317 SER A CA 1
ATOM 2556 C C . SER A 1 317 ? 18.505 14.200 20.657 1.00 42.28 317 SER A C 1
ATOM 2558 O O . SER A 1 317 ? 18.239 13.957 19.477 1.00 42.28 317 SER A O 1
ATOM 2560 N N . GLU A 1 318 ? 18.006 13.500 21.679 1.00 41.62 318 GLU A N 1
ATOM 2561 C CA . GLU A 1 318 ? 16.859 12.604 21.530 1.00 41.62 318 GLU A CA 1
ATOM 2562 C C . GLU A 1 318 ? 15.786 13.340 20.708 1.00 41.62 318 GLU A C 1
ATOM 2564 O O . GLU A 1 318 ? 15.503 14.506 21.014 1.00 41.62 318 GLU A O 1
ATOM 2569 N N . PRO A 1 319 ? 15.276 12.754 19.606 1.00 48.00 319 PRO A N 1
ATOM 2570 C CA . PRO A 1 319 ? 14.506 13.516 18.638 1.00 48.00 319 PRO A CA 1
ATOM 2571 C C . PRO A 1 319 ? 13.351 14.236 19.330 1.00 48.00 319 PRO A C 1
ATOM 2573 O O . PRO A 1 319 ? 12.585 13.606 20.054 1.00 48.00 319 PRO A O 1
ATOM 2576 N N . LEU A 1 320 ? 13.214 15.547 19.114 1.00 40.12 320 LEU A N 1
ATOM 2577 C CA . LEU A 1 320 ? 12.199 16.393 19.756 1.00 40.12 320 LEU A CA 1
ATO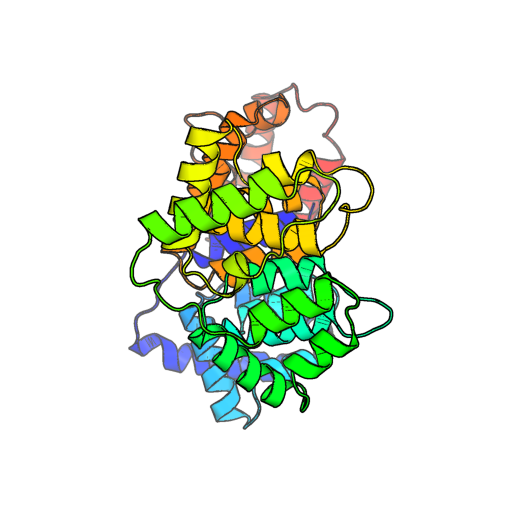M 2578 C C . LEU A 1 320 ? 10.785 15.780 19.668 1.00 40.12 320 LEU A C 1
ATOM 2580 O O . LEU A 1 320 ? 9.986 15.914 20.593 1.00 40.12 320 LEU A O 1
ATOM 2584 N N . HIS A 1 321 ? 10.510 15.029 18.594 1.00 40.97 321 HIS A N 1
ATOM 2585 C CA . HIS A 1 321 ? 9.295 14.236 18.446 1.00 40.97 321 HIS A CA 1
ATOM 2586 C C . HIS A 1 321 ? 9.150 13.148 19.526 1.00 40.97 321 HIS A C 1
ATOM 2588 O O . HIS A 1 321 ? 8.096 13.081 20.140 1.00 40.97 321 HIS A O 1
ATOM 2594 N N . ARG A 1 322 ? 10.182 12.348 19.842 1.00 37.78 322 ARG A N 1
ATOM 2595 C CA . ARG A 1 322 ? 10.139 11.319 20.904 1.00 37.78 322 ARG A CA 1
ATOM 2596 C C . ARG A 1 322 ? 9.883 11.930 22.275 1.00 37.78 322 ARG A C 1
ATOM 2598 O O . ARG A 1 322 ? 9.090 11.378 23.027 1.00 37.78 322 ARG A O 1
ATOM 2605 N N . TYR A 1 323 ? 10.497 13.076 22.565 1.00 40.16 323 TYR A N 1
ATOM 2606 C CA . TYR A 1 323 ? 10.306 13.793 23.827 1.00 40.16 323 TYR A CA 1
ATOM 2607 C C . TYR A 1 323 ? 8.869 14.322 23.987 1.00 40.16 323 TYR A C 1
ATOM 2609 O O . TYR A 1 323 ? 8.224 14.088 25.009 1.00 40.16 323 TYR A O 1
ATOM 2617 N N . ILE A 1 324 ? 8.332 14.982 22.951 1.00 40.28 324 ILE A N 1
ATOM 2618 C CA . ILE A 1 324 ? 6.951 15.496 22.935 1.00 40.28 324 ILE A CA 1
ATOM 2619 C C . ILE A 1 324 ? 5.936 14.343 23.029 1.00 40.28 324 ILE A C 1
ATOM 2621 O O . ILE A 1 324 ? 4.937 14.447 23.736 1.00 40.28 324 ILE A O 1
ATOM 2625 N N . ILE A 1 325 ? 6.220 13.221 22.370 1.00 40.62 325 ILE A N 1
ATOM 2626 C CA . ILE A 1 325 ? 5.375 12.021 22.333 1.00 40.62 325 ILE A CA 1
ATOM 2627 C C . ILE A 1 325 ? 5.377 11.281 23.666 1.00 40.62 325 ILE A C 1
ATOM 2629 O O . ILE A 1 325 ? 4.309 10.926 24.155 1.00 40.62 325 ILE A O 1
ATOM 2633 N N . GLN A 1 326 ? 6.539 11.109 24.300 1.00 39.16 326 GLN A N 1
ATOM 2634 C CA . GLN A 1 326 ? 6.619 10.521 25.637 1.00 39.16 326 GLN A CA 1
ATOM 2635 C C . GLN A 1 326 ? 5.838 11.351 26.663 1.00 39.16 326 GLN A C 1
ATOM 2637 O O . GLN A 1 326 ? 5.084 10.800 27.460 1.00 39.16 326 GLN A O 1
ATOM 2642 N N . LYS A 1 327 ? 5.965 12.681 26.636 1.00 39.28 327 LYS A N 1
ATOM 2643 C CA . LYS A 1 327 ? 5.287 13.545 27.613 1.00 39.28 327 LYS A CA 1
ATOM 2644 C C . LYS A 1 327 ? 3.779 13.690 27.367 1.00 39.28 327 LYS A C 1
ATOM 2646 O O . LYS A 1 327 ? 3.039 13.828 28.335 1.00 39.28 327 LYS A O 1
ATOM 2651 N N . LEU A 1 328 ? 3.311 13.619 26.116 1.00 38.38 328 LEU A N 1
ATOM 2652 C CA . LEU A 1 328 ? 1.876 13.667 25.793 1.00 38.38 328 LEU A CA 1
ATOM 2653 C C . LEU A 1 328 ? 1.155 12.328 26.016 1.00 38.38 328 LEU A C 1
ATOM 2655 O O . LEU A 1 328 ? -0.015 12.342 26.388 1.00 38.38 328 LEU A O 1
ATOM 2659 N N . LEU A 1 329 ? 1.823 11.186 25.809 1.00 35.84 329 LEU A N 1
ATOM 2660 C CA . LEU A 1 329 ? 1.193 9.861 25.907 1.00 35.84 329 LEU A CA 1
ATOM 2661 C C . LEU A 1 329 ? 1.249 9.240 27.306 1.00 35.84 329 LEU A C 1
ATOM 2663 O O . LEU A 1 329 ? 0.360 8.467 27.647 1.00 35.84 329 LEU A O 1
ATOM 2667 N N . PHE A 1 330 ? 2.256 9.568 28.125 1.00 38.66 330 PHE A N 1
ATOM 2668 C CA . PHE A 1 330 ? 2.462 8.922 29.432 1.00 38.66 330 PHE A CA 1
ATOM 2669 C C . PHE A 1 330 ? 2.017 9.764 30.646 1.00 38.66 330 PHE A C 1
ATOM 2671 O O . PHE A 1 330 ? 2.355 9.440 31.779 1.00 38.66 330 PHE A O 1
ATOM 2678 N N . GLY A 1 331 ? 1.217 10.817 30.441 1.00 38.25 331 GLY A N 1
ATOM 2679 C CA . GLY A 1 331 ? 0.369 11.402 31.494 1.00 38.25 331 GLY A CA 1
ATOM 2680 C C . GLY A 1 331 ? 1.054 12.163 32.643 1.00 38.25 331 GLY A C 1
ATOM 2681 O O . GLY A 1 331 ? 0.365 12.575 33.578 1.00 38.25 331 GLY A O 1
ATOM 2682 N N . GLU A 1 332 ? 2.365 12.409 32.613 1.00 36.44 332 GLU A N 1
ATOM 2683 C CA . GLU A 1 332 ? 3.024 13.194 33.665 1.00 36.44 332 GLU A CA 1
ATOM 2684 C C . GLU A 1 332 ? 2.920 14.713 33.424 1.00 36.44 332 GLU A C 1
ATOM 2686 O O . GLU A 1 332 ? 3.608 15.280 32.577 1.00 36.44 332 GLU A O 1
ATOM 2691 N N . ALA A 1 333 ? 2.060 15.350 34.230 1.00 41.06 333 ALA A N 1
ATOM 2692 C CA . ALA A 1 333 ? 2.001 16.778 34.580 1.00 41.06 333 ALA A CA 1
ATOM 2693 C C . ALA A 1 333 ? 2.103 17.797 33.419 1.00 41.06 333 ALA A C 1
ATOM 2695 O O . ALA A 1 333 ? 3.120 18.444 33.175 1.00 41.06 333 ALA A O 1
ATOM 2696 N N . ILE A 1 334 ? 0.971 18.009 32.746 1.00 49.00 334 ILE A N 1
ATOM 2697 C CA . ILE A 1 334 ? 0.811 18.913 31.603 1.00 49.00 334 ILE A CA 1
ATOM 2698 C C . ILE A 1 334 ? 0.262 20.260 32.094 1.00 49.00 334 ILE A C 1
ATOM 2700 O O . ILE A 1 334 ? -0.925 20.351 32.378 1.00 49.00 334 ILE A O 1
ATOM 2704 N N . GLU A 1 335 ? 1.128 21.269 32.237 1.00 40.62 335 GLU A N 1
ATOM 2705 C CA . GLU A 1 335 ? 0.878 22.682 31.859 1.00 40.62 335 GLU A CA 1
ATOM 2706 C C . GLU A 1 335 ? 2.138 23.521 32.144 1.00 40.62 335 GLU A C 1
ATOM 2708 O O . GLU A 1 335 ? 2.683 24.158 31.243 1.00 40.62 335 GLU A O 1
ATOM 2713 N N . ALA A 1 336 ? 2.656 23.454 33.377 1.00 41.03 336 ALA A N 1
ATOM 2714 C CA . ALA A 1 336 ? 3.815 24.235 33.817 1.00 41.03 336 ALA A CA 1
ATOM 2715 C C . ALA A 1 336 ? 5.125 23.786 33.149 1.00 41.03 336 ALA A C 1
ATOM 2717 O O . ALA A 1 336 ? 5.881 24.636 32.693 1.00 41.03 336 ALA A O 1
ATOM 2718 N N . ASP A 1 337 ? 5.352 22.477 32.998 1.00 42.75 337 ASP A N 1
ATOM 2719 C CA . ASP A 1 337 ? 6.564 21.940 32.363 1.00 42.75 337 ASP A CA 1
ATOM 2720 C C . ASP A 1 337 ? 6.568 22.141 30.847 1.00 42.75 337 ASP A C 1
ATOM 2722 O O . ASP A 1 337 ? 7.606 22.436 30.262 1.00 42.75 337 ASP A O 1
ATOM 2726 N N . VAL A 1 338 ? 5.409 22.042 30.188 1.00 42.41 338 VAL A N 1
ATOM 2727 C CA . VAL A 1 338 ? 5.295 22.359 28.756 1.00 42.41 338 VAL A CA 1
ATOM 2728 C C . VAL A 1 338 ? 5.555 23.848 28.541 1.00 42.41 338 VAL A C 1
ATOM 2730 O O . VAL A 1 338 ? 6.322 24.207 27.655 1.00 42.41 338 VAL A O 1
ATOM 2733 N N . LYS A 1 339 ? 4.992 24.724 29.382 1.00 42.72 339 LYS A N 1
ATOM 2734 C CA . LYS A 1 339 ? 5.207 26.173 29.302 1.00 42.72 339 LYS A CA 1
ATOM 2735 C C . LYS A 1 339 ? 6.648 26.580 29.639 1.00 42.72 339 LYS A C 1
ATOM 2737 O O . LYS A 1 339 ? 7.228 27.357 28.890 1.00 42.72 339 LYS A O 1
ATOM 2742 N N . ALA A 1 340 ? 7.248 26.007 30.681 1.00 44.59 340 ALA A N 1
ATOM 2743 C CA . ALA A 1 340 ? 8.634 26.258 31.077 1.00 44.59 340 ALA A CA 1
ATOM 2744 C C . ALA A 1 340 ? 9.638 25.728 30.040 1.00 44.59 340 ALA A C 1
ATOM 2746 O O . ALA A 1 340 ? 10.611 26.406 29.716 1.00 44.59 340 ALA A O 1
ATOM 2747 N N . ASN A 1 341 ? 9.376 24.560 29.442 1.00 44.19 341 ASN A N 1
ATOM 2748 C CA . ASN A 1 341 ? 10.187 24.051 28.336 1.00 44.19 341 ASN A CA 1
ATOM 2749 C C . ASN A 1 341 ? 9.967 24.856 27.050 1.00 44.19 341 ASN A C 1
ATOM 2751 O O . ASN A 1 341 ? 10.924 25.083 26.317 1.00 44.19 341 ASN A O 1
ATOM 2755 N N . MET A 1 342 ? 8.754 25.355 26.785 1.00 42.41 342 MET A N 1
ATOM 2756 C CA . MET A 1 342 ? 8.510 26.285 25.678 1.00 42.41 342 MET A CA 1
ATOM 2757 C C . MET A 1 342 ? 9.265 27.601 25.870 1.00 42.41 342 MET A C 1
ATOM 2759 O O . MET A 1 342 ? 9.857 28.091 24.912 1.00 42.41 342 MET A O 1
ATOM 2763 N N . GLU A 1 343 ? 9.274 28.170 27.074 1.00 44.09 343 GLU A N 1
ATOM 2764 C CA . GLU A 1 343 ? 10.036 29.381 27.402 1.00 44.09 343 GLU A CA 1
ATOM 2765 C C . GLU A 1 343 ? 11.547 29.122 27.280 1.00 44.09 343 GLU A C 1
ATOM 2767 O O . GLU A 1 343 ? 12.229 29.880 26.595 1.00 44.09 343 GLU A O 1
ATOM 2772 N N . SER A 1 344 ? 12.041 27.983 27.778 1.00 43.22 344 SER A N 1
ATOM 2773 C CA . SER A 1 344 ? 13.441 27.554 27.635 1.00 43.22 344 SER A CA 1
ATOM 2774 C C . SER A 1 344 ? 13.867 27.350 26.174 1.00 43.22 344 SER A C 1
ATOM 2776 O O . SER A 1 344 ? 14.929 27.815 25.767 1.00 43.22 344 SER A O 1
ATOM 2778 N N . ILE A 1 345 ? 13.037 26.707 25.345 1.00 40.25 345 ILE A N 1
ATOM 2779 C CA . ILE A 1 345 ? 13.289 26.528 23.904 1.00 40.25 345 ILE A CA 1
ATOM 2780 C C . ILE A 1 345 ? 13.241 27.883 23.179 1.00 40.25 345 ILE A C 1
ATOM 2782 O O . ILE A 1 345 ? 14.072 28.153 22.312 1.00 40.25 345 ILE A O 1
ATOM 2786 N N . THR A 1 346 ? 12.313 28.764 23.561 1.00 39.97 346 THR A N 1
ATOM 2787 C CA . THR A 1 346 ? 12.170 30.109 22.978 1.00 39.97 346 THR A CA 1
ATOM 2788 C C . THR A 1 346 ? 13.357 31.016 23.326 1.00 39.97 346 THR A C 1
ATOM 2790 O O . THR A 1 346 ? 13.793 31.793 22.479 1.00 39.97 346 THR A O 1
ATOM 2793 N N . GLU A 1 347 ? 13.907 30.912 24.539 1.00 44.72 347 GLU A N 1
ATOM 2794 C CA . GLU A 1 347 ? 15.116 31.634 24.961 1.00 44.72 347 GLU A CA 1
ATOM 2795 C C . GLU A 1 347 ? 16.387 31.082 24.309 1.00 44.72 347 GLU A C 1
ATOM 2797 O O . GLU A 1 347 ? 17.282 31.843 23.941 1.00 44.72 347 GLU A O 1
ATOM 2802 N N . ARG A 1 348 ? 16.467 29.759 24.130 1.00 38.16 348 ARG A N 1
ATOM 2803 C CA . ARG A 1 348 ? 17.650 29.080 23.583 1.00 38.16 348 ARG A CA 1
ATOM 2804 C C . ARG A 1 348 ? 17.775 29.225 22.066 1.00 38.16 348 ARG A C 1
ATOM 2806 O O . ARG A 1 348 ? 18.880 29.097 21.540 1.00 38.16 348 ARG A O 1
ATOM 2813 N N . PHE A 1 349 ? 16.677 29.540 21.372 1.00 36.53 349 PHE A N 1
ATOM 2814 C CA . PHE A 1 349 ? 16.648 29.704 19.919 1.00 36.53 349 PHE A CA 1
ATOM 2815 C C . PHE A 1 349 ? 15.843 30.951 19.474 1.00 36.53 349 PHE A C 1
ATOM 2817 O O . PHE A 1 349 ? 14.727 30.848 18.966 1.00 36.53 349 PHE A O 1
ATOM 2824 N N . PRO A 1 350 ? 16.405 32.167 19.593 1.00 38.16 350 PRO A N 1
ATOM 2825 C CA . PRO A 1 350 ? 15.709 33.416 19.256 1.00 38.16 350 PRO A CA 1
ATOM 2826 C C . PRO A 1 350 ? 15.499 33.661 17.745 1.00 38.16 350 PRO A C 1
ATOM 2828 O O . PRO A 1 350 ? 14.787 34.589 17.371 1.00 38.16 350 PRO A O 1
ATOM 2831 N N . ALA A 1 351 ? 16.071 32.840 16.856 1.00 39.19 351 ALA A N 1
ATOM 2832 C CA . ALA A 1 351 ? 15.934 32.981 15.398 1.00 39.19 351 ALA A CA 1
ATOM 2833 C C . ALA A 1 351 ? 14.558 32.542 14.840 1.00 39.19 351 ALA A C 1
ATOM 2835 O O . ALA A 1 351 ? 14.243 32.824 13.686 1.00 39.19 351 ALA A O 1
ATOM 2836 N N . PHE A 1 352 ? 13.700 31.922 15.658 1.00 38.12 352 PHE A N 1
ATOM 2837 C CA . PHE A 1 352 ? 12.351 31.450 15.296 1.00 38.12 352 PHE A CA 1
ATOM 2838 C C . PHE A 1 352 ? 11.285 32.572 15.168 1.00 38.12 352 PHE A C 1
ATOM 2840 O O . PHE A 1 352 ? 10.080 32.313 15.164 1.00 38.12 352 PHE A O 1
ATOM 2847 N N . PHE A 1 353 ? 11.699 33.838 15.072 1.00 35.75 353 PHE A N 1
ATOM 2848 C CA . PHE A 1 353 ? 10.834 35.018 15.204 1.00 35.75 353 PHE A CA 1
ATOM 2849 C C . PHE A 1 353 ? 9.714 35.204 14.148 1.00 35.75 353 PHE A C 1
ATOM 2851 O O . PHE A 1 353 ? 8.690 35.774 14.529 1.00 35.75 353 PHE A O 1
ATOM 2858 N N . PRO A 1 354 ? 9.799 34.724 12.885 1.00 33.66 354 PRO A N 1
ATOM 2859 C CA . PRO A 1 354 ? 8.696 34.895 11.927 1.00 33.66 354 PRO A CA 1
ATOM 2860 C C . PRO A 1 354 ? 7.545 33.889 12.097 1.00 33.66 354 PRO A C 1
ATOM 2862 O O . PRO A 1 354 ? 6.459 34.121 11.584 1.00 33.66 354 PRO A O 1
ATOM 2865 N N . ILE A 1 355 ? 7.753 32.783 12.822 1.00 37.03 355 ILE A N 1
ATOM 2866 C CA . ILE A 1 355 ? 6.809 31.644 12.901 1.00 37.03 355 ILE A CA 1
ATOM 2867 C C . ILE A 1 355 ? 6.005 31.674 14.227 1.00 37.03 355 ILE A C 1
ATOM 2869 O O . ILE A 1 355 ? 5.311 30.734 14.617 1.00 37.03 355 ILE A O 1
ATOM 2873 N N . ARG A 1 356 ? 6.088 32.797 14.952 1.00 38.53 356 ARG A N 1
ATOM 2874 C CA . ARG A 1 356 ? 5.641 32.936 16.345 1.00 38.53 356 ARG A CA 1
ATOM 2875 C C . ARG A 1 356 ? 4.135 32.820 16.558 1.00 38.53 356 ARG A C 1
ATOM 2877 O O . ARG A 1 356 ? 3.745 32.470 17.667 1.00 38.53 356 ARG A O 1
ATOM 2884 N N . GLU A 1 357 ? 3.317 33.126 15.557 1.00 38.25 357 GLU A N 1
ATOM 2885 C CA . GLU A 1 357 ? 1.860 33.083 15.703 1.00 38.25 357 GLU A CA 1
ATOM 2886 C C . GLU A 1 357 ? 1.311 31.739 15.219 1.00 38.25 357 GLU A C 1
ATOM 2888 O O . GLU A 1 357 ? 0.598 31.082 15.965 1.00 38.25 357 GLU A O 1
ATOM 2893 N N . ASP A 1 358 ? 1.746 31.242 14.060 1.00 37.56 358 ASP A N 1
ATOM 2894 C CA . ASP A 1 358 ? 1.208 30.006 13.478 1.00 37.56 358 ASP A CA 1
ATOM 2895 C C . ASP A 1 358 ? 1.639 28.742 14.224 1.00 37.56 358 ASP A C 1
ATOM 2897 O O . ASP A 1 358 ? 0.801 27.881 14.487 1.00 37.56 358 ASP A O 1
ATOM 2901 N N . PHE A 1 359 ? 2.907 28.636 14.635 1.00 37.78 359 PHE A N 1
ATOM 2902 C CA . PHE A 1 359 ? 3.388 27.496 15.424 1.00 37.78 359 PHE A CA 1
ATOM 2903 C C . PHE A 1 359 ? 2.862 27.537 16.858 1.00 37.78 359 PHE A C 1
ATOM 2905 O O . PHE A 1 359 ? 2.505 26.507 17.427 1.00 37.78 359 PHE A O 1
ATOM 2912 N N . ARG A 1 360 ? 2.735 28.738 17.434 1.00 38.91 360 ARG A N 1
ATOM 2913 C CA . ARG A 1 360 ? 2.146 28.918 18.762 1.00 38.91 360 ARG A CA 1
ATOM 2914 C C . ARG A 1 360 ? 0.645 28.647 18.735 1.00 38.91 360 ARG A C 1
ATOM 2916 O O . ARG A 1 360 ? 0.167 28.041 19.679 1.00 38.91 360 ARG A O 1
ATOM 2923 N N . ASN A 1 361 ? -0.078 29.017 17.677 1.00 41.47 361 ASN A N 1
ATOM 2924 C CA . ASN A 1 361 ? -1.487 28.665 17.473 1.00 41.47 361 ASN A CA 1
ATOM 2925 C C . ASN A 1 361 ? -1.653 27.153 17.251 1.00 41.47 361 ASN A C 1
ATOM 2927 O O . ASN A 1 361 ? -2.457 26.544 17.947 1.00 41.47 361 ASN A O 1
ATOM 2931 N N . HIS A 1 362 ? -0.814 26.526 16.416 1.00 42.56 362 HIS A N 1
ATOM 2932 C CA . HIS A 1 362 ? -0.804 25.072 16.192 1.00 42.56 362 HIS A CA 1
ATOM 2933 C C . HIS A 1 362 ? -0.541 24.273 17.475 1.00 42.56 362 HIS A C 1
ATOM 2935 O O . HIS A 1 362 ? -1.240 23.304 17.756 1.00 42.56 362 HIS A O 1
ATOM 2941 N N . LEU A 1 363 ? 0.440 24.684 18.284 1.00 40.53 363 LEU A N 1
ATOM 2942 C CA . LEU A 1 363 ? 0.709 24.058 19.579 1.00 40.53 363 LEU A CA 1
ATOM 2943 C C . LEU A 1 363 ? -0.381 24.370 20.604 1.00 40.53 363 LEU A C 1
ATOM 2945 O O . LEU A 1 363 ? -0.716 23.502 21.399 1.00 40.53 363 LEU A O 1
ATOM 2949 N N . ARG A 1 364 ? -0.978 25.570 20.580 1.00 40.78 364 ARG A N 1
ATOM 2950 C CA . ARG A 1 364 ? -2.126 25.909 21.434 1.00 40.78 364 ARG A CA 1
ATOM 2951 C C . ARG A 1 364 ? -3.331 25.039 21.087 1.00 40.78 364 ARG A C 1
ATOM 2953 O O . ARG A 1 364 ? -4.063 24.680 21.995 1.00 40.78 364 ARG A O 1
ATOM 2960 N N . ASP A 1 365 ? -3.510 24.657 19.827 1.00 41.84 365 ASP A N 1
ATOM 2961 C CA . ASP A 1 365 ? -4.589 23.767 19.396 1.00 41.84 365 ASP A CA 1
ATOM 2962 C C . ASP A 1 365 ? -4.304 22.297 19.744 1.00 41.84 365 ASP A C 1
ATOM 2964 O O . ASP A 1 365 ? -5.192 21.623 20.256 1.00 41.84 365 ASP A O 1
ATOM 2968 N N . ILE A 1 366 ? -3.055 21.828 19.625 1.00 41.22 366 ILE A N 1
ATOM 2969 C CA . ILE A 1 366 ? -2.626 20.514 20.148 1.00 41.22 366 ILE A CA 1
ATOM 2970 C C . ILE A 1 366 ? -2.792 20.449 21.675 1.00 41.22 366 ILE A C 1
ATOM 2972 O O . ILE A 1 366 ? -3.288 19.457 22.203 1.00 41.22 366 ILE A O 1
ATOM 2976 N N . VAL A 1 367 ? -2.438 21.519 22.393 1.00 38.59 367 VAL A N 1
ATOM 2977 C CA . VAL A 1 367 ? -2.614 21.628 23.848 1.00 38.59 367 VAL A CA 1
ATOM 2978 C C . VAL A 1 367 ? -4.090 21.772 24.222 1.00 38.59 367 VAL A C 1
ATOM 2980 O O . VAL A 1 367 ? -4.492 21.202 25.222 1.00 38.59 367 VAL A O 1
ATOM 2983 N N . LYS A 1 368 ? -4.937 22.450 23.437 1.00 40.09 368 LYS A N 1
ATOM 2984 C CA . LYS A 1 368 ? -6.398 22.458 23.657 1.00 40.09 368 LYS A CA 1
ATOM 2985 C C . LYS A 1 368 ? -6.992 21.063 23.491 1.00 40.09 368 LYS A C 1
ATOM 2987 O O . LYS A 1 368 ? -7.790 20.662 24.326 1.00 40.09 368 LYS A O 1
ATOM 2992 N N . VAL A 1 369 ? -6.574 20.318 22.465 1.00 37.16 369 VAL A N 1
ATOM 2993 C CA . VAL A 1 369 ? -6.976 18.916 22.270 1.00 37.16 369 VAL A CA 1
ATOM 2994 C C . VAL A 1 369 ? -6.484 18.055 23.440 1.00 37.16 369 VAL A C 1
ATOM 2996 O O . VAL A 1 369 ? -7.258 17.274 23.978 1.00 37.16 369 VAL A O 1
ATOM 2999 N N . ALA A 1 370 ? -5.249 18.257 23.913 1.00 33.47 370 ALA A N 1
ATOM 3000 C CA . ALA A 1 370 ? -4.693 17.566 25.081 1.00 33.47 370 ALA A CA 1
ATOM 3001 C C . ALA A 1 370 ? -5.339 17.969 26.424 1.00 33.47 370 ALA A C 1
ATOM 3003 O O . ALA A 1 370 ? -5.460 17.136 27.315 1.00 33.47 370 ALA A O 1
ATOM 3004 N N . MET A 1 371 ? -5.773 19.222 26.583 1.00 32.03 371 MET A N 1
ATOM 3005 C CA . MET A 1 371 ? -6.467 19.713 27.780 1.00 32.03 371 MET A CA 1
ATOM 3006 C C . MET A 1 371 ? -7.935 19.285 27.818 1.00 32.03 371 MET A C 1
ATOM 3008 O O . MET A 1 371 ? -8.465 19.103 28.903 1.00 32.03 371 MET A O 1
ATOM 3012 N N . PHE A 1 372 ? -8.574 19.097 26.661 1.00 34.25 372 PHE A N 1
ATOM 3013 C CA . PHE A 1 372 ? -9.933 18.552 26.546 1.00 34.25 372 PHE A CA 1
ATOM 3014 C C . PHE A 1 372 ? -9.975 17.020 26.723 1.00 34.25 372 PHE A C 1
ATOM 3016 O O . PHE A 1 372 ? -11.033 16.437 26.927 1.00 34.25 372 PHE A O 1
ATOM 3023 N N . LEU A 1 373 ? -8.812 16.360 26.639 1.00 31.08 373 LEU A N 1
ATOM 3024 C CA . LEU A 1 373 ? -8.600 14.940 26.950 1.00 31.08 373 LEU A CA 1
ATOM 3025 C C . LEU A 1 373 ? -8.478 14.654 28.467 1.00 31.08 373 LEU A C 1
ATOM 3027 O O . LEU A 1 373 ? -8.358 13.487 28.845 1.00 31.08 373 LEU A O 1
ATOM 3031 N N . LYS A 1 374 ? -8.512 15.695 29.310 1.00 30.44 374 LYS A N 1
ATOM 3032 C CA . LYS A 1 374 ? -8.707 15.645 30.768 1.00 30.44 374 LYS A CA 1
ATOM 3033 C C . LYS A 1 374 ? -10.150 16.008 31.091 1.00 30.44 374 LYS A C 1
ATOM 3035 O O . LYS A 1 374 ? -10.672 15.431 32.070 1.00 30.44 374 LYS A O 1
#

Secondary structure (DSSP, 8-state):
-HHHHHHHHHHHHTTS-PPPHHHHHHHHHHHHHHHHHHTT-TTHHHHHHHHHHTS-HHHHHHHHHHHHHHHSS-HHHHHHTSS--HHHHHHHHHHHS-HHHHHHHHHHHHHSSSS--HHHHHHHHTT--HHHHHHHHHHHHHHHSS-HHHHHHTT--HHHHHHHHHHHH---PPPS-HHHHHHHHHHHHHHTTTT-PPP-HHHHHS-HHHHHHHHHHHHHHHS--HHHHHHTS-SS--SHHHHHHHHHHHHHH-HHHHHHHHHHHHHHHT-HHHHHHHHHHHHT-HHHHHHHHHHHHHHHHHS---HHHHHHS-TTS--HHHHHHHHHHS---TTHHHHHHHHHHHHH-GGGGGGTTHHHHHHHHHHHHHHHT-

Nearest PDB structures (foldseek):
  7pc7-assembly2_B  TM=8.329E-01  e=8.792E-11  Homo sapiens
  7pc8-assembly2_B  TM=7.652E-01  e=8.435E-11  Homo sapiens
  2xo2-assembly1_A  TM=8.321E-01  e=2.619E-09  Homo sapiens
  1avc-assembly1_A  TM=7.139E-01  e=1.619E-08  Bos taurus
  4evh-assembly1_A  TM=7.067E-01  e=8.478E-08  Giardia duodenalis

InterPro domains:
  IPR018502 Annexin repeat [PF00191] (104-164)
  IPR018502 Annexin repeat [PS51897] (98-169)
  IPR018502 Annexin repeat [SM00335] (47-95)
  IPR018502 Annexin repeat [SM00335] (115-167)
  IPR037104 Annexin superfamily [G3DSA:1.10.220.10] (99-168)
  IPR037104 Annexin superfamily [SSF47874] (30-283)

Mean predicted aligned error: 11.51 Å

Solvent-accessible surface area (backbone atoms only — not comparable to full-atom values): 20843 Å² total; per-residue (Å²): 107,72,65,58,52,53,51,53,48,43,64,59,36,42,63,55,71,86,77,58,79,84,60,46,59,65,52,16,46,54,52,23,53,52,52,67,75,32,55,86,43,93,59,32,63,60,58,51,44,56,52,57,48,73,36,22,46,70,50,30,47,44,18,30,53,41,25,22,72,76,67,76,44,53,45,64,63,57,55,72,73,35,87,55,53,71,68,65,28,54,39,51,53,32,57,48,39,54,73,35,49,33,50,25,53,50,48,49,64,18,50,55,75,91,64,61,38,61,68,53,47,36,71,56,63,47,74,63,50,62,69,56,51,55,47,19,43,52,37,24,28,70,78,68,75,46,57,51,69,57,50,49,48,78,58,45,62,66,76,36,27,57,52,50,50,43,48,72,74,42,64,52,49,84,67,96,51,61,67,60,49,28,53,53,51,42,50,47,54,61,68,24,73,80,87,49,82,56,82,60,63,63,72,37,39,37,35,45,73,51,51,32,54,29,38,54,49,33,28,72,74,74,72,37,42,61,58,61,54,60,69,67,60,72,88,83,60,89,42,69,44,50,54,34,52,36,44,33,55,44,36,32,68,36,54,63,62,38,52,31,49,52,49,49,50,23,59,77,71,64,37,60,68,58,43,42,52,56,49,47,71,36,53,78,34,53,69,60,35,53,51,39,52,54,52,35,54,50,48,55,64,72,68,65,78,54,72,64,63,57,68,68,56,50,98,86,54,80,53,61,65,60,56,54,47,52,51,69,72,67,72,67,71,88,55,68,57,58,50,51,50,48,51,51,52,48,69,75,46,69,84,57,66,89,50,58,61,64,54,48,49,52,49,50,51,52,47,48,55,58,57,70,74,107

Organism: Orchesella cincta (NCBI:txid48709)

Sequence (374 aa):
MLVVISFLLILLTCVCSESAPNELDDVATEDATFINTILEDHDIQFKIARLATSRSYSERIAISREYERLHNTSLIEALLLTSLSGETGKLIQGLFSTSAEFYAMEINRAVIGLGTDEKALNDVLCCLDDLTVDEIRYEYRRLFGRSMDEDIIDDVSGPYEQFLGDVIAMRRLPWANARQIALMVTDHYINAANGSVPDPWFFSRSPYATIRKVSNHLQNVIGMNFPDYFSILRDEYRDDLTQLLCAIASYSQNPLRYYTNLLWNAYEEGDNKRLTRIIVSWTNSKRKLEYLMADFELLAKTRRTDAWMIQAYPSDSEPLHRYIIQKLLFGEAIEADVKANMESITERFPAFFPIREDFRNHLRDIVKVAMFLK

pLDDT: mean 75.22, std 21.02, range [30.44, 98.19]